Protein AF-0000000078659972 (afdb_homodimer)

pLDDT: mean 96.98, std 2.72, range [77.56, 98.94]

InterPro domains:
  IPR000398 Thymidylate synthase [MF_00008] (5-278)
  IPR000398 Thymidylate synthase [PR00108] (54-75)
  IPR000398 Thymidylate synthase [PR00108] (129-148)
  IPR000398 Thymidylate synthase [PR00108] (155-170)
  IPR000398 Thymidylate synthase [PR00108] (173-199)
  IPR000398 Thymidylate synthase [PR00108] (211-228)
  IPR000398 Thymidylate synthase [TIGR03284] (100-278)
  IPR023451 Thymidylate synthase/dCMP hydroxymethylase domain [PF00303] (7-278)
  IPR023451 Thymidylate synthase/dCMP hydroxymethylase domain [cd00351] (7-231)
  IPR036926 Thymidylate synthase/dCMP hydroxymethylase superfamily [G3DSA:3.30.572.10] (3-278)
  IPR036926 Thymidylate synthase/dCMP hydroxymethylase superfamily [SSF55831] (3-278)
  IPR045097 Thymidylate synthase/dCMP hydroxymethylase [PTHR11548] (4-278)

Nearest PDB structures (foldseek):
  1bkp-assembly1_B  TM=9.856E-01  e=5.186E-47  Bacillus subtilis
  1bsp-assembly1_A  TM=9.768E-01  e=3.749E-47  Bacillus subtilis
  1qqq-assembly1_A  TM=9.360E-01  e=3.266E-32  Escherichia coli
  4xsd-assembly2_C  TM=8.873E-01  e=8.974E-29  Human herpesvirus 3 strain Oka vaccine
  4xsd-assembly1_A  TM=8.910E-01  e=1.610E-28  Human herpesvirus 3 strain Oka vaccine

Sequence (556 aa):
MSNADIQYNKLVSNILLNGLWDKDQEVRTRWKDGTSAYSKSIIGAQFKFDNSEVPILTTKEVKWEAAIKEILWIWKQKSNVVQDLKDVGVNIWNDWELADGTIGKAYGYQLGKKCLNLNGEKVDQVDYLLHNLKNTPASRRHITTLWSIEDLNDMSLTPCVWKTQWFVKQNKLHLIVEARSSDTGLGLPFNIFQYNVLQRVFAQVLGYELGDYVFNIGDAHIYERHIEPLTSQLELPQHDVPTLWINPEKKNFYDFDISDFKLIGYEHGPFIRLPIAIMSNADIQYNKLVSNILLNGLWDKDQEVRTRWKDGTSAYSKSIIGAQFKFDNSEVPILTTKEVKWEAAIKEILWIWKQKSNVVQDLKDVGVNIWNDWELADGTIGKAYGYQLGKKCLNLNGEKVDQVDYLLHNLKNTPASRRHITTLWSIEDLNDMSLTPCVWKTQWFVKQNKLHLIVEARSSDTGLGLPFNIFQYNVLQRVFAQVLGYELGDYVFNIGDAHIYERHIEPLTSQLELPQHDVPTLWINPEKKNFYDFDISDFKLIGYEHGPFIRLPIAI

Foldseek 3Di:
DQLLQVLLLVQLVCQLVPFDKPVVDDDPWDFPVGHDWIKTWDFKDKDKDFPPFQNFFFLEDAPQLLLQQVLCVQQQVLAFAQVSSVVVPHCPCVVQQDPVRGQFCFRSNQQADQDDDDPNGTGGLNVVLLVCCQVPQQDQPSKDFRDDPVRQVGGSDHFQWTMKTWHADPQAIEIETEGAEDASVHRPSSVSNSVVVVQVLSCLLSVGHHGMYMYIYGIYIYIPQCSVLVVVSSVGDGDDGWDKQAQNVDNDPNPDDSVRIDTGPRHHHYHGDDGDID/DQLLLVLLLVQLVCQLVPFDKPVVDDDPWDFPVGHDWIKTWDFKDKDKDFPPFQNFFFLEDAPQLLLQQVLCVQQQVLAFAQVSSVVVPHCPCVVQQDPVRGQFCFRSNQQADQDDDDPNGTGGLNVVLLVCCQVPQQDQPSKFFRDDPVRQVGGSDHFQWTMKTWHADPQAIEIETEGAEDASVHRPSSVSNSVVVVQVLSCLLSVGHHGMYMYIYGIYIYIPQCSVLVVVSSVGDGDDGWDKQAQNVDNDPNPDDSVRIDTGPRHHHYHGDDGDID

Structure (mmCIF, N/CA/C/O backbone):
data_AF-0000000078659972-model_v1
#
loop_
_entity.id
_entity.type
_entity.pdbx_description
1 polymer 'thymidylate synthase'
#
loop_
_atom_site.group_PDB
_atom_site.id
_atom_site.type_symbol
_atom_site.label_atom_id
_atom_site.label_alt_id
_atom_site.label_comp_id
_atom_site.label_asym_id
_atom_site.label_entity_id
_atom_site.label_seq_id
_atom_site.pdbx_PDB_ins_code
_atom_site.Cartn_x
_atom_site.Cartn_y
_atom_site.Cartn_z
_atom_site.occupancy
_atom_site.B_iso_or_equiv
_atom_site.auth_seq_id
_atom_site.auth_comp_id
_atom_site.auth_asym_id
_atom_site.auth_atom_id
_atom_site.pdbx_PDB_model_num
ATOM 1 N N . MET A 1 1 ? 1.015 26.234 -12.875 1 77.62 1 MET A N 1
ATOM 2 C CA . MET A 1 1 ? -0.081 25.609 -12.148 1 77.62 1 MET A CA 1
ATOM 3 C C . MET A 1 1 ? 0.441 24.531 -11.203 1 77.62 1 MET A C 1
ATOM 5 O O . MET A 1 1 ? 1.346 23.766 -11.57 1 77.62 1 MET A O 1
ATOM 9 N N . SER A 1 2 ? -0.069 24.5 -10 1 91.06 2 SER A N 1
ATOM 10 C CA . SER A 1 2 ? 0.339 23.562 -8.969 1 91.06 2 SER A CA 1
ATOM 11 C C . SER A 1 2 ? -0.012 22.125 -9.359 1 91.06 2 SER A C 1
ATOM 13 O O . SER A 1 2 ? -1.17 21.828 -9.656 1 91.06 2 SER A O 1
ATOM 15 N N . ASN A 1 3 ? 1.01 21.234 -9.484 1 96.44 3 ASN A N 1
ATOM 16 C CA . ASN A 1 3 ? 0.776 19.828 -9.789 1 96.44 3 ASN A CA 1
ATOM 17 C C . ASN A 1 3 ? -0.187 19.188 -8.797 1 96.44 3 ASN A C 1
ATOM 19 O O . ASN A 1 3 ? -0.985 18.328 -9.164 1 96.44 3 ASN A O 1
ATOM 23 N N . ALA A 1 4 ? -0.092 19.641 -7.594 1 97.94 4 ALA A N 1
ATOM 24 C CA . ALA A 1 4 ? -1.005 19.141 -6.566 1 97.94 4 ALA A CA 1
ATOM 25 C C . ALA A 1 4 ? -2.451 19.5 -6.902 1 97.94 4 ALA A C 1
ATOM 27 O O . ALA A 1 4 ? -3.342 18.656 -6.809 1 97.94 4 ALA A O 1
ATOM 28 N N . ASP A 1 5 ? -2.656 20.75 -7.348 1 98.38 5 ASP A N 1
ATOM 29 C CA . ASP A 1 5 ? -3.998 21.188 -7.715 1 98.38 5 ASP A CA 1
ATOM 30 C C . ASP A 1 5 ? -4.531 20.391 -8.906 1 98.38 5 ASP A C 1
ATOM 32 O O . ASP A 1 5 ? -5.691 19.969 -8.906 1 98.38 5 ASP A O 1
ATOM 36 N N . ILE A 1 6 ? -3.689 20.156 -9.844 1 98 6 ILE A N 1
ATOM 37 C CA . ILE A 1 6 ? -4.094 19.469 -11.062 1 98 6 ILE A CA 1
ATOM 38 C C . ILE A 1 6 ? -4.535 18.047 -10.734 1 98 6 ILE A C 1
ATOM 40 O O . ILE A 1 6 ? -5.621 17.625 -11.125 1 98 6 ILE A O 1
ATOM 44 N N . GLN A 1 7 ? -3.705 17.328 -10.023 1 98.62 7 GLN A N 1
ATOM 45 C CA . GLN A 1 7 ? -4.012 15.945 -9.695 1 98.62 7 GLN A CA 1
ATOM 46 C C . GLN A 1 7 ? -5.23 15.859 -8.773 1 98.62 7 GLN A C 1
ATOM 48 O O . GLN A 1 7 ? -6.078 14.984 -8.945 1 98.62 7 GLN A O 1
ATOM 53 N N . TYR A 1 8 ? -5.277 16.766 -7.844 1 98.62 8 TYR A N 1
ATOM 54 C CA . TYR A 1 8 ? -6.391 16.797 -6.906 1 98.62 8 TYR A CA 1
ATOM 55 C C . TYR A 1 8 ? -7.707 17.062 -7.629 1 98.62 8 TYR A C 1
ATOM 57 O O . TYR A 1 8 ? -8.688 16.344 -7.422 1 98.62 8 TYR A O 1
ATOM 65 N N . ASN A 1 9 ? -7.723 18.078 -8.445 1 98.56 9 ASN A N 1
ATOM 66 C CA . ASN A 1 9 ? -8.938 18.406 -9.188 1 98.56 9 ASN A CA 1
ATOM 67 C C . ASN A 1 9 ? -9.375 17.266 -10.094 1 98.56 9 ASN A C 1
ATOM 69 O O . ASN A 1 9 ? -10.57 17.016 -10.242 1 98.56 9 ASN A O 1
ATOM 73 N N . LYS A 1 10 ? -8.438 16.641 -10.68 1 98.62 10 LYS A N 1
ATOM 74 C CA . LYS A 1 10 ? -8.758 15.477 -11.516 1 98.62 10 LYS A CA 1
ATOM 75 C C . LYS A 1 10 ? -9.414 14.375 -10.688 1 98.62 10 LYS A C 1
ATOM 77 O O . LYS A 1 10 ? -10.383 13.758 -11.133 1 98.62 10 LYS A O 1
ATOM 82 N N . LEU A 1 11 ? -8.898 14.117 -9.484 1 98.81 11 LEU A N 1
ATOM 83 C CA . LEU A 1 11 ? -9.477 13.094 -8.625 1 98.81 11 LEU A CA 1
ATOM 84 C C . LEU A 1 11 ? -10.891 13.477 -8.195 1 98.81 11 LEU A C 1
ATOM 86 O O . LEU A 1 11 ? -11.805 12.648 -8.266 1 98.81 11 LEU A O 1
ATOM 90 N N . VAL A 1 12 ? -11.031 14.711 -7.754 1 98.75 12 VAL A N 1
ATOM 91 C CA . VAL A 1 12 ? -12.344 15.172 -7.32 1 98.75 12 VAL A CA 1
ATOM 92 C C . VAL A 1 12 ? -13.352 15 -8.461 1 98.75 12 VAL A C 1
ATOM 94 O O . VAL A 1 12 ? -14.43 14.438 -8.258 1 98.75 12 VAL A O 1
ATOM 97 N N . SER A 1 13 ? -12.977 15.438 -9.617 1 98.81 13 SER A N 1
ATOM 98 C CA . SER A 1 13 ? -13.859 15.32 -10.773 1 98.81 13 SER A CA 1
ATOM 99 C C . SER A 1 13 ? -14.195 13.859 -11.07 1 98.81 13 SER A C 1
ATOM 101 O O . SER A 1 13 ? -15.344 13.531 -11.359 1 98.81 13 SER A O 1
ATOM 103 N N . ASN A 1 14 ? -13.234 13.047 -11 1 98.75 14 ASN A N 1
ATOM 104 C CA . ASN A 1 14 ? -13.438 11.625 -11.266 1 98.75 14 ASN A CA 1
ATOM 105 C C . ASN A 1 14 ? -14.406 11 -10.266 1 98.75 14 ASN A C 1
ATOM 107 O O . ASN A 1 14 ? -15.289 10.227 -10.641 1 98.75 14 ASN A O 1
ATOM 111 N N . ILE A 1 15 ? -14.227 11.297 -8.984 1 98.75 15 ILE A N 1
ATOM 112 C CA . ILE A 1 15 ? -15.117 10.758 -7.965 1 98.75 15 ILE A CA 1
ATOM 113 C C . ILE A 1 15 ? -16.547 11.242 -8.211 1 98.75 15 ILE A C 1
ATOM 115 O O . ILE A 1 15 ? -17.5 10.461 -8.141 1 98.75 15 ILE A O 1
ATOM 119 N N . LEU A 1 16 ? -16.641 12.539 -8.484 1 98.56 16 LEU A N 1
ATOM 120 C CA . LEU A 1 16 ? -17.969 13.117 -8.695 1 98.56 16 LEU A CA 1
ATOM 121 C C . LEU A 1 16 ? -18.672 12.461 -9.875 1 98.56 16 LEU A C 1
ATOM 123 O O . LEU A 1 16 ? -19.859 12.188 -9.812 1 98.56 16 LEU A O 1
ATOM 127 N N . LEU A 1 17 ? -17.953 12.125 -10.891 1 98.25 17 LEU A N 1
ATOM 128 C CA . LEU A 1 17 ? -18.547 11.648 -12.141 1 98.25 17 LEU A CA 1
ATOM 129 C C . LEU A 1 17 ? -18.688 10.133 -12.125 1 98.25 17 LEU A C 1
ATOM 131 O O . LEU A 1 17 ? -19.688 9.594 -12.609 1 98.25 17 LEU A O 1
ATOM 135 N N . ASN A 1 18 ? -17.719 9.414 -11.57 1 97.69 18 ASN A N 1
ATOM 136 C CA . ASN A 1 18 ? -17.641 7.973 -11.781 1 97.69 18 ASN A CA 1
ATOM 137 C C . ASN A 1 18 ? -17.594 7.211 -10.461 1 97.69 18 ASN A C 1
ATOM 139 O O . ASN A 1 18 ? -17.547 5.98 -10.453 1 97.69 18 ASN A O 1
ATOM 143 N N . GLY A 1 19 ? -17.578 7.914 -9.328 1 98.25 19 GLY A N 1
ATOM 144 C CA . GLY A 1 19 ? -17.469 7.254 -8.039 1 98.25 19 GLY A CA 1
ATOM 145 C C . GLY A 1 19 ? -18.641 6.332 -7.738 1 98.25 19 GLY A C 1
ATOM 146 O O . GLY A 1 19 ? -19.719 6.5 -8.289 1 98.25 19 GLY A O 1
ATOM 147 N N . LEU A 1 20 ? -18.438 5.379 -6.867 1 97.81 20 LEU A N 1
ATOM 148 C CA . LEU A 1 20 ? -19.453 4.422 -6.43 1 97.81 20 LEU A CA 1
ATOM 149 C C . LEU A 1 20 ? -20.047 4.832 -5.082 1 97.81 20 LEU A C 1
ATOM 151 O O . LEU A 1 20 ? -19.312 5.004 -4.105 1 97.81 20 LEU A O 1
ATOM 155 N N . TRP A 1 21 ? -21.375 4.973 -5.059 1 97.5 21 TRP A N 1
ATOM 156 C CA . TRP A 1 21 ? -22.062 5.297 -3.809 1 97.5 21 TRP A CA 1
ATOM 157 C C . TRP A 1 21 ? -22.109 4.082 -2.887 1 97.5 21 TRP A C 1
ATOM 159 O O . TRP A 1 21 ? -22.141 2.941 -3.354 1 97.5 21 TRP A O 1
ATOM 169 N N . ASP A 1 22 ? -22.109 4.34 -1.609 1 96.81 22 ASP A N 1
ATOM 170 C CA . ASP A 1 22 ? -22.328 3.27 -0.64 1 96.81 22 ASP A CA 1
ATOM 171 C C . ASP A 1 22 ? -23.688 3.396 0.034 1 96.81 22 ASP A C 1
ATOM 173 O O . ASP A 1 22 ? -23.875 2.939 1.164 1 96.81 22 ASP A O 1
ATOM 177 N N . LYS A 1 23 ? -24.703 4.012 -0.592 1 95.94 23 LYS A N 1
ATOM 178 C CA . LYS A 1 23 ? -26.031 4.309 -0.038 1 95.94 23 LYS A CA 1
ATOM 179 C C . LYS A 1 23 ? -26.844 3.037 0.136 1 95.94 23 LYS A C 1
ATOM 181 O O . LYS A 1 23 ? -27.859 3.039 0.836 1 95.94 23 LYS A O 1
ATOM 186 N N . ASP A 1 24 ? -26.422 1.989 -0.525 1 93.62 24 ASP A N 1
ATOM 187 C CA . ASP A 1 24 ? -27.141 0.721 -0.449 1 93.62 24 ASP A CA 1
ATOM 188 C C . ASP A 1 24 ? -26.688 -0.096 0.758 1 93.62 24 ASP A C 1
ATOM 190 O O . ASP A 1 24 ? -27.172 -1.204 0.984 1 93.62 24 ASP A O 1
ATOM 194 N N . GLN A 1 25 ? -25.797 0.483 1.539 1 93.44 25 GLN A N 1
ATOM 195 C CA . GLN A 1 25 ? -25.188 -0.259 2.645 1 93.44 25 GLN A CA 1
ATOM 196 C C . GLN A 1 25 ? -25.422 0.451 3.975 1 93.44 25 GLN A C 1
ATOM 198 O O . GLN A 1 25 ? -25.719 1.65 4.004 1 93.44 25 GLN A O 1
ATOM 203 N N . GLU A 1 26 ? -25.359 -0.35 5.043 1 93.38 26 GLU A N 1
ATOM 204 C CA . GLU A 1 26 ? -25.266 0.249 6.371 1 93.38 26 GLU A CA 1
ATOM 205 C C . GLU A 1 26 ? -23.844 0.719 6.668 1 93.38 26 GLU A C 1
ATOM 207 O O . GLU A 1 26 ? -22.922 -0.094 6.758 1 93.38 26 GLU A O 1
ATOM 212 N N . VAL A 1 27 ? -23.75 2.039 6.777 1 93.81 27 VAL A N 1
ATOM 213 C CA . VAL A 1 27 ? -22.406 2.582 6.98 1 93.81 27 VAL A CA 1
ATOM 214 C C . VAL A 1 27 ? -22.203 2.902 8.461 1 93.81 27 VAL A C 1
ATOM 216 O O . VAL A 1 27 ? -23.141 3.262 9.164 1 93.81 27 VAL A O 1
ATOM 219 N N . ARG A 1 28 ? -20.953 2.828 8.875 1 89.19 28 ARG A N 1
ATOM 220 C CA . ARG A 1 28 ? -20.594 3.08 10.266 1 89.19 28 ARG A CA 1
ATOM 221 C C . ARG A 1 28 ? -20.578 4.578 10.562 1 89.19 28 ARG A C 1
ATOM 223 O O . ARG A 1 28 ? -20.938 5 11.656 1 89.19 28 ARG A O 1
ATOM 230 N N . THR A 1 29 ? -20.156 5.332 9.602 1 92.12 29 THR A N 1
ATOM 231 C CA . THR A 1 29 ? -19.906 6.758 9.789 1 92.12 29 THR A CA 1
ATOM 232 C C . THR A 1 29 ? -21.234 7.527 9.852 1 92.12 29 THR A C 1
ATOM 234 O O . THR A 1 29 ? -22.156 7.242 9.086 1 92.12 29 THR A O 1
ATOM 237 N N . ARG A 1 30 ? -21.234 8.492 10.781 1 94.44 30 ARG A N 1
ATOM 238 C CA . ARG A 1 30 ? -22.406 9.336 10.977 1 94.44 30 ARG A CA 1
ATOM 239 C C . ARG A 1 30 ? -22.016 10.812 11.039 1 94.44 30 ARG A C 1
ATOM 241 O O . ARG A 1 30 ? -20.906 11.148 11.438 1 94.44 30 ARG A O 1
ATOM 248 N N . TRP A 1 31 ? -23 11.602 10.594 1 94.62 31 TRP A N 1
ATOM 249 C CA . TRP A 1 31 ? -22.859 13.031 10.844 1 94.62 31 TRP A CA 1
ATOM 250 C C . TRP A 1 31 ? -23.156 13.359 12.305 1 94.62 31 TRP A C 1
ATOM 252 O O . TRP A 1 31 ? -23.672 12.516 13.047 1 94.62 31 TRP A O 1
ATOM 262 N N . LYS A 1 32 ? -22.797 14.578 12.68 1 89.69 32 LYS A N 1
ATOM 263 C CA . LYS A 1 32 ? -23.016 15 14.062 1 89.69 32 LYS A CA 1
ATOM 264 C C . LYS A 1 32 ? -24.484 14.922 14.438 1 89.69 32 LYS A C 1
ATOM 266 O O . LYS A 1 32 ? -24.828 14.695 15.602 1 89.69 32 LYS A O 1
ATOM 271 N N . ASP A 1 33 ? -25.375 15.008 13.547 1 94.12 33 ASP A N 1
ATOM 272 C CA . ASP A 1 33 ? -26.797 14.977 13.805 1 94.12 33 ASP A CA 1
ATOM 273 C C . ASP A 1 33 ? -27.312 13.539 13.852 1 94.12 33 ASP A C 1
ATOM 275 O O . ASP A 1 33 ? -28.531 13.305 13.961 1 94.12 33 ASP A O 1
ATOM 279 N N . GLY A 1 34 ? -26.5 12.547 13.625 1 93.19 34 GLY A N 1
ATOM 280 C CA . GLY A 1 34 ? -26.875 11.148 13.773 1 93.19 34 GLY A CA 1
ATOM 281 C C . GLY A 1 34 ? -27.219 10.477 12.453 1 93.19 34 GLY A C 1
ATOM 282 O O . GLY A 1 34 ? -27.266 9.25 12.375 1 93.19 34 GLY A O 1
ATOM 283 N N . THR A 1 35 ? -27.359 11.258 11.438 1 95.19 35 THR A N 1
ATOM 284 C CA . THR A 1 35 ? -27.703 10.672 10.148 1 95.19 35 THR A CA 1
ATOM 285 C C . THR A 1 35 ? -26.484 10 9.516 1 95.19 35 THR A C 1
ATOM 287 O O . THR A 1 35 ? -25.344 10.375 9.805 1 95.19 35 THR A O 1
ATOM 290 N N . SER A 1 36 ? -26.766 9.016 8.633 1 95.94 36 SER A N 1
ATOM 291 C CA . SER A 1 36 ? -25.688 8.273 7.973 1 95.94 36 SER A CA 1
ATOM 292 C C . SER A 1 36 ? -24.859 9.18 7.07 1 95.94 36 SER A C 1
ATOM 294 O O . SER A 1 36 ? -25.422 10.031 6.363 1 95.94 36 SER A O 1
ATOM 296 N N . ALA A 1 37 ? -23.594 9.023 7.152 1 96.75 37 ALA A N 1
ATOM 297 C CA . ALA A 1 37 ? -22.703 9.75 6.262 1 96.75 37 ALA A CA 1
ATOM 298 C C . ALA A 1 37 ? -22.297 8.891 5.062 1 96.75 37 ALA A C 1
ATOM 300 O O . ALA A 1 37 ? -21.281 8.195 5.105 1 96.75 37 ALA A O 1
ATOM 301 N N . TYR A 1 38 ? -23.031 9.047 4.035 1 97.38 38 TYR A N 1
ATOM 302 C CA . TYR A 1 38 ? -22.766 8.281 2.822 1 97.38 38 TYR A CA 1
ATOM 303 C C . TYR A 1 38 ? -21.672 8.93 1.991 1 97.38 38 TYR A C 1
ATOM 305 O O . TYR A 1 38 ? -21.422 10.133 2.111 1 97.38 38 TYR A O 1
ATOM 313 N N . SER A 1 39 ? -21.031 8.094 1.229 1 97.69 39 SER A N 1
ATOM 314 C CA . SER A 1 39 ? -19.922 8.602 0.43 1 97.69 39 SER A CA 1
ATOM 315 C C . SER A 1 39 ? -19.922 7.992 -0.968 1 97.69 39 SER A C 1
ATOM 317 O O . SER A 1 39 ? -20.547 6.953 -1.197 1 97.69 39 SER A O 1
ATOM 319 N N . LYS A 1 40 ? -19.266 8.742 -1.874 1 97.12 40 LYS A N 1
ATOM 320 C CA . LYS A 1 40 ? -18.875 8.289 -3.207 1 97.12 40 LYS A CA 1
ATOM 321 C C . LYS A 1 40 ? -17.375 8.062 -3.299 1 97.12 40 LYS A C 1
ATOM 323 O O . LYS A 1 40 ? -16.594 8.906 -2.859 1 97.12 40 LYS A O 1
ATOM 328 N N . SER A 1 41 ? -17 6.855 -3.945 1 97.75 41 SER A N 1
A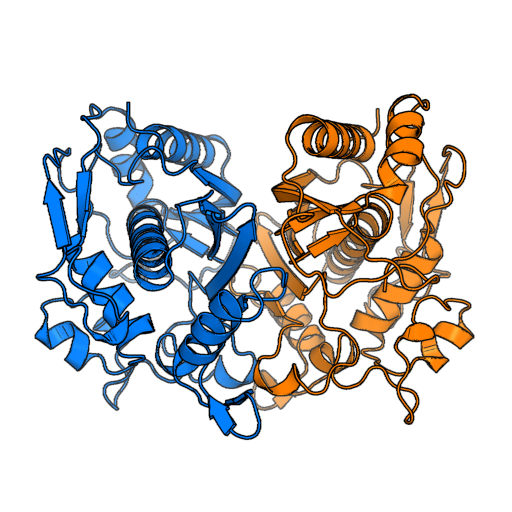TOM 329 C CA . SER A 1 41 ? -15.578 6.566 -3.818 1 97.75 41 SER A CA 1
ATOM 330 C C . SER A 1 41 ? -15.016 6.012 -5.121 1 97.75 41 SER A C 1
ATOM 332 O O . SER A 1 41 ? -15.742 5.43 -5.926 1 97.75 41 SER A O 1
ATOM 334 N N . ILE A 1 42 ? -13.758 6.227 -5.316 1 98.06 42 ILE A N 1
ATOM 335 C CA . ILE A 1 42 ? -12.914 5.52 -6.277 1 98.06 42 ILE A CA 1
ATOM 336 C C . ILE A 1 42 ? -11.945 4.602 -5.535 1 98.06 42 ILE A C 1
ATOM 338 O O . ILE A 1 42 ? -11.352 4.996 -4.535 1 98.06 42 ILE A O 1
ATOM 342 N N . ILE A 1 43 ? -11.82 3.324 -6.133 1 98.25 43 ILE A N 1
ATOM 343 C CA . ILE A 1 43 ? -10.945 2.336 -5.504 1 98.25 43 ILE A CA 1
ATOM 344 C C . ILE A 1 43 ? -9.586 2.336 -6.195 1 98.25 43 ILE A C 1
ATOM 346 O O . ILE A 1 43 ? -9.5 2.143 -7.41 1 98.25 43 ILE A O 1
ATOM 350 N N . GLY A 1 44 ? -8.539 2.584 -5.438 1 98.12 44 GLY A N 1
ATOM 351 C CA . GLY A 1 44 ? -7.191 2.453 -5.961 1 98.12 44 GLY A CA 1
ATOM 352 C C . GLY A 1 44 ? -6.711 3.693 -6.691 1 98.12 44 GLY A C 1
ATOM 353 O O . GLY A 1 44 ? -6.312 3.619 -7.855 1 98.12 44 GLY A O 1
ATOM 354 N N . ALA A 1 45 ? -6.637 4.863 -6.07 1 98.56 45 ALA A N 1
ATOM 355 C CA . ALA A 1 45 ? -6.094 6.082 -6.668 1 98.56 45 ALA A CA 1
ATOM 356 C C . ALA A 1 45 ? -4.617 6.25 -6.328 1 98.56 45 ALA A C 1
ATOM 358 O O . ALA A 1 45 ? -4.129 5.672 -5.352 1 98.56 45 ALA A O 1
ATOM 359 N N . GLN A 1 46 ? -3.881 7 -7.215 1 98.69 46 GLN A N 1
ATOM 360 C CA . GLN A 1 46 ? -2.457 7.227 -7.004 1 98.69 46 GLN A CA 1
ATOM 361 C C . GLN A 1 46 ? -2.061 8.641 -7.414 1 98.69 46 GLN A C 1
ATOM 363 O O . GLN A 1 46 ? -2.453 9.117 -8.477 1 98.69 46 GLN A O 1
ATOM 368 N N . PHE A 1 47 ? -1.357 9.336 -6.527 1 98.75 47 PHE A N 1
ATOM 369 C CA . PHE A 1 47 ? -0.674 10.586 -6.852 1 98.75 47 PHE A CA 1
ATOM 370 C C . PHE A 1 47 ? 0.817 10.344 -7.055 1 98.75 47 PHE A C 1
ATOM 372 O O . PHE A 1 47 ? 1.424 9.531 -6.355 1 98.75 47 PHE A O 1
ATOM 379 N N . LYS A 1 48 ? 1.381 11.062 -8.016 1 98.38 48 LYS A N 1
ATOM 380 C CA . LYS A 1 48 ? 2.822 11.023 -8.25 1 98.38 48 LYS A CA 1
ATOM 381 C C . LYS A 1 48 ? 3.398 12.43 -8.367 1 98.38 48 LYS A C 1
ATOM 383 O O . LYS A 1 48 ? 2.893 13.25 -9.141 1 98.38 48 LYS A O 1
ATOM 388 N N . PHE A 1 49 ? 4.41 12.648 -7.617 1 98.56 49 PHE A N 1
ATOM 389 C CA . PHE A 1 49 ? 5.125 13.914 -7.633 1 98.56 49 PHE A CA 1
ATOM 390 C C . PHE A 1 49 ? 6.617 13.695 -7.859 1 98.56 49 PHE A C 1
ATOM 392 O O . PHE A 1 49 ? 7.211 12.781 -7.277 1 98.56 49 PHE A O 1
ATOM 399 N N . ASP A 1 50 ? 7.188 14.539 -8.727 1 97.12 50 ASP A N 1
ATOM 400 C CA . ASP A 1 50 ? 8.625 14.445 -8.953 1 97.12 50 ASP A CA 1
ATOM 401 C C . ASP A 1 50 ? 9.391 15.359 -8 1 97.12 50 ASP A C 1
ATOM 403 O O . ASP A 1 50 ? 10.609 15.508 -8.125 1 97.12 50 ASP A O 1
ATOM 407 N N . ASN A 1 51 ? 8.68 16.047 -7.137 1 97.38 51 ASN A N 1
ATOM 408 C CA . ASN A 1 51 ? 9.18 16.906 -6.066 1 97.38 51 ASN A CA 1
ATOM 409 C C . ASN A 1 51 ? 9.859 18.156 -6.621 1 97.38 51 ASN A C 1
ATOM 411 O O . ASN A 1 51 ? 10.68 18.766 -5.945 1 97.38 51 ASN A O 1
ATOM 415 N N . SER A 1 52 ? 9.539 18.484 -7.844 1 96.5 52 SER A N 1
ATOM 416 C CA . SER A 1 52 ? 9.938 19.797 -8.344 1 96.5 52 SER A CA 1
ATOM 417 C C . SER A 1 52 ? 9.172 20.922 -7.641 1 96.5 52 SER A C 1
ATOM 419 O O . SER A 1 52 ? 9.617 22.078 -7.637 1 96.5 52 SER A O 1
ATOM 421 N N . GLU A 1 53 ? 8.023 20.578 -7.082 1 97.19 53 GLU A N 1
ATOM 422 C CA . GLU A 1 53 ? 7.148 21.453 -6.316 1 97.19 53 GLU A CA 1
ATOM 423 C C . GLU A 1 53 ? 6.754 20.828 -4.984 1 97.19 53 GLU A C 1
ATOM 425 O O . GLU A 1 53 ? 6.68 19.594 -4.875 1 97.19 53 GLU A O 1
ATOM 430 N N . VAL A 1 54 ? 6.531 21.734 -3.996 1 97.69 54 VAL A N 1
ATOM 431 C CA . VAL A 1 54 ? 5.883 21.25 -2.783 1 97.69 54 VAL A CA 1
ATOM 432 C C . VAL A 1 54 ? 4.426 20.906 -3.076 1 97.69 54 VAL A C 1
ATOM 434 O O . VAL A 1 54 ? 3.693 21.719 -3.648 1 97.69 54 VAL A O 1
ATOM 437 N N . PRO A 1 55 ? 4.031 19.719 -2.75 1 98.44 55 PRO A N 1
ATOM 438 C CA . PRO A 1 55 ? 2.678 19.312 -3.135 1 98.44 55 PRO A CA 1
ATOM 439 C C . PRO A 1 55 ? 1.618 19.781 -2.141 1 98.44 55 PRO A C 1
ATOM 441 O O . PRO A 1 55 ? 1.172 19 -1.294 1 98.44 55 PRO A O 1
ATOM 444 N N . ILE A 1 56 ? 1.183 21.016 -2.26 1 98.56 56 ILE A N 1
ATOM 445 C CA . ILE A 1 56 ? 0.124 21.578 -1.432 1 98.56 56 ILE A CA 1
ATOM 446 C C . ILE A 1 56 ? -0.903 22.281 -2.316 1 98.56 56 ILE A C 1
ATOM 448 O O . ILE A 1 56 ? -0.547 22.891 -3.328 1 98.56 56 ILE A O 1
ATOM 452 N N . LEU A 1 57 ? -2.119 22.219 -1.902 1 98.31 57 LEU A N 1
ATOM 453 C CA . LEU A 1 57 ? -3.17 22.859 -2.682 1 98.31 57 LEU A CA 1
ATOM 454 C C . LEU A 1 57 ? -3.08 24.375 -2.562 1 98.31 57 LEU A C 1
ATOM 456 O O . LEU A 1 57 ? -2.775 24.906 -1.49 1 98.31 57 LEU A O 1
ATOM 460 N N . THR A 1 58 ? -3.451 25.047 -3.617 1 98.25 58 THR A N 1
ATOM 461 C CA . THR A 1 58 ? -3.555 26.5 -3.596 1 98.25 58 THR A CA 1
ATOM 462 C C . THR A 1 58 ? -4.996 26.938 -3.822 1 98.25 58 THR A C 1
ATOM 464 O O . THR A 1 58 ? -5.34 28.094 -3.586 1 98.25 58 THR A O 1
ATOM 467 N N . THR A 1 59 ? -5.848 26 -4.23 1 97.62 59 THR A N 1
ATOM 468 C CA . THR A 1 59 ? -7.238 26.344 -4.512 1 97.62 59 THR A CA 1
ATOM 469 C C . THR A 1 59 ? -8.031 26.484 -3.215 1 97.62 59 THR A C 1
ATOM 471 O O . THR A 1 59 ? -9.141 27.016 -3.217 1 97.62 59 THR A O 1
ATOM 474 N N . LYS A 1 60 ? -7.473 25.984 -2.17 1 97.12 60 LYS A N 1
ATOM 475 C CA . LYS A 1 60 ? -8.031 26.156 -0.832 1 97.12 60 LYS A CA 1
ATOM 476 C C . LYS A 1 60 ? -6.934 26.188 0.225 1 97.12 60 LYS A C 1
ATOM 478 O O . LYS A 1 60 ? -5.797 25.781 -0.048 1 97.12 60 LYS A O 1
ATOM 483 N N . GLU A 1 61 ? -7.344 26.625 1.35 1 96.94 61 GLU A N 1
ATOM 484 C CA . GLU A 1 61 ? -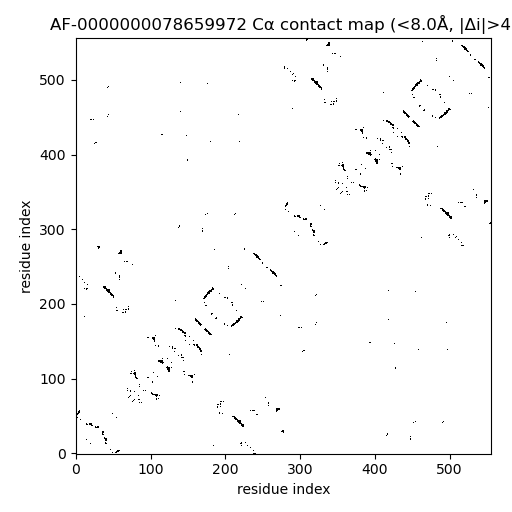6.383 26.672 2.449 1 96.94 61 GLU A CA 1
ATOM 485 C C . GLU A 1 61 ? -6.117 25.266 3.002 1 96.94 61 GLU A C 1
ATOM 487 O O . GLU A 1 61 ? -7.055 24.516 3.254 1 96.94 61 GLU A O 1
ATOM 492 N N . VAL A 1 62 ? -4.883 24.906 3.162 1 97.19 62 VAL A N 1
ATOM 493 C CA . VAL A 1 62 ? -4.426 23.734 3.906 1 97.19 62 VAL A CA 1
ATOM 494 C C . VAL A 1 62 ? -3.688 24.172 5.164 1 97.19 62 VAL A C 1
ATOM 496 O O . VAL A 1 62 ? -2.797 25.031 5.105 1 97.19 62 VAL A O 1
ATOM 499 N N . LYS A 1 63 ? -4.078 23.656 6.309 1 96.69 63 LYS A N 1
ATOM 500 C CA . LYS A 1 63 ? -3.459 24.016 7.578 1 96.69 63 LYS A CA 1
ATOM 501 C C . LYS A 1 63 ? -2.078 23.391 7.715 1 96.69 63 LYS A C 1
ATOM 503 O O . LYS A 1 63 ? -1.889 22.469 8.516 1 96.69 63 LYS A O 1
ATOM 508 N N . TRP A 1 64 ? -1.125 24.047 7.078 1 98.06 64 TRP A N 1
ATOM 509 C CA . TRP A 1 64 ? 0.178 23.422 6.867 1 98.06 64 TRP A CA 1
ATOM 510 C C . TRP A 1 64 ? 0.958 23.344 8.18 1 98.06 64 TRP A C 1
ATOM 512 O O . TRP A 1 64 ? 1.687 22.375 8.414 1 98.06 64 TRP A O 1
ATOM 522 N N . GLU A 1 65 ? 0.785 24.281 9.07 1 98.25 65 GLU A N 1
ATOM 523 C CA . GLU A 1 65 ? 1.487 24.219 10.352 1 98.25 65 GLU A CA 1
ATOM 524 C C . GLU A 1 65 ? 0.986 23.047 11.188 1 98.25 65 GLU A C 1
ATOM 526 O O . GLU A 1 65 ? 1.781 22.312 11.797 1 98.25 65 GLU A O 1
ATOM 531 N N . ALA A 1 66 ? -0.307 22.859 11.203 1 97.88 66 ALA A N 1
ATOM 532 C CA . ALA A 1 66 ? -0.891 21.734 11.93 1 97.88 66 ALA A CA 1
ATOM 533 C C . ALA A 1 66 ? -0.413 20.406 11.352 1 97.88 66 ALA A C 1
ATOM 535 O O . ALA A 1 66 ? -0.175 19.453 12.102 1 97.88 66 ALA A O 1
ATOM 536 N N . ALA A 1 67 ? -0.32 20.391 10.086 1 98.19 67 ALA A N 1
ATOM 537 C CA . ALA A 1 67 ? 0.17 19.188 9.422 1 98.19 67 ALA A CA 1
ATOM 538 C C . ALA A 1 67 ? 1.572 18.828 9.898 1 98.19 67 ALA A C 1
ATOM 540 O O . ALA A 1 67 ? 1.855 17.672 10.188 1 98.19 67 ALA A O 1
ATOM 541 N N . ILE A 1 68 ? 2.439 19.812 10.008 1 98.75 68 ILE A N 1
ATOM 542 C CA . ILE A 1 68 ? 3.816 19.578 10.43 1 98.75 68 ILE A CA 1
ATOM 543 C C . ILE A 1 68 ? 3.846 19.188 11.906 1 98.75 68 ILE A C 1
ATOM 545 O O . ILE A 1 68 ? 4.531 18.25 12.297 1 98.75 68 ILE A O 1
ATOM 549 N N . LYS A 1 69 ? 3.035 19.891 12.703 1 98.69 69 LYS A N 1
ATOM 550 C CA . LYS A 1 69 ? 2.969 19.562 14.125 1 98.69 69 LYS A CA 1
ATOM 551 C C . LYS A 1 69 ? 2.506 18.125 14.344 1 98.69 69 LYS A C 1
ATOM 553 O O . LYS A 1 69 ? 3.061 17.406 15.18 1 98.69 69 LYS A O 1
ATOM 558 N N . GLU A 1 70 ? 1.583 17.703 13.586 1 98.31 70 GLU A N 1
ATOM 559 C CA . GLU A 1 70 ? 1.039 16.359 13.734 1 98.31 70 GLU A CA 1
ATOM 560 C C . GLU A 1 70 ? 2.055 15.305 13.305 1 98.31 70 GLU A C 1
ATOM 562 O O . GLU A 1 70 ? 2.211 14.281 13.977 1 98.31 70 GLU A O 1
ATOM 567 N N . ILE A 1 71 ? 2.742 15.555 12.219 1 98.5 71 ILE A N 1
ATOM 568 C CA . ILE A 1 71 ? 3.691 14.555 11.758 1 98.5 71 ILE A CA 1
ATOM 569 C C . ILE A 1 71 ? 4.859 14.453 12.734 1 98.5 71 ILE A C 1
ATOM 571 O O . ILE A 1 71 ? 5.402 13.367 12.953 1 98.5 71 ILE A O 1
ATOM 575 N N . LEU A 1 72 ? 5.266 15.562 13.32 1 98.75 72 LEU A N 1
ATOM 576 C CA . LEU A 1 72 ? 6.305 15.523 14.344 1 98.75 72 LEU A CA 1
ATOM 577 C C . LEU A 1 72 ? 5.816 14.797 15.594 1 98.75 72 LEU A C 1
ATOM 579 O O . LEU A 1 72 ? 6.578 14.055 16.219 1 98.75 72 LEU A O 1
ATOM 583 N N . TRP A 1 73 ? 4.531 14.945 15.922 1 98.62 73 TRP A N 1
ATOM 584 C CA . TRP A 1 73 ? 3.92 14.234 17.047 1 98.62 73 TRP A CA 1
ATOM 585 C C . TRP A 1 73 ? 3.932 12.734 16.797 1 98.62 73 TRP A C 1
ATOM 587 O O . TRP A 1 73 ? 4.27 11.961 17.703 1 98.62 73 TRP A O 1
ATOM 597 N N . ILE A 1 74 ? 3.693 12.312 15.617 1 98.5 74 ILE A N 1
ATOM 598 C CA . ILE A 1 74 ? 3.58 10.891 15.289 1 98.5 74 ILE A CA 1
ATOM 599 C C . ILE A 1 74 ? 4.973 10.281 15.141 1 98.5 74 ILE A C 1
ATOM 601 O O . ILE A 1 74 ? 5.254 9.219 15.688 1 98.5 74 ILE A O 1
ATOM 605 N N . TRP A 1 75 ? 5.898 10.961 14.477 1 98.81 75 TRP A N 1
ATOM 606 C CA . TRP A 1 75 ? 7.137 10.328 14.031 1 98.81 75 TRP A CA 1
ATOM 607 C C . TRP A 1 75 ? 8.289 10.695 14.953 1 98.81 75 TRP A C 1
ATOM 609 O O . TRP A 1 75 ? 9.148 9.859 15.25 1 98.81 75 TRP A O 1
ATOM 619 N N . LYS A 1 76 ? 8.328 11.914 15.344 1 98.69 76 LYS A N 1
ATOM 620 C CA . LYS A 1 76 ? 9.438 12.367 16.172 1 98.69 76 LYS A CA 1
ATOM 621 C C . LYS A 1 76 ? 9.195 12.047 17.641 1 98.69 76 LYS A C 1
ATOM 623 O O . LYS A 1 76 ? 10.008 11.383 18.281 1 98.69 76 LYS A O 1
ATOM 628 N N . GLN A 1 77 ? 7.941 12.523 18.062 1 98.44 77 GLN A N 1
ATOM 629 C CA . GLN A 1 77 ? 7.613 12.305 19.469 1 98.44 77 GLN A CA 1
ATOM 630 C C . GLN A 1 77 ? 7.137 10.867 19.703 1 98.44 77 GLN A C 1
ATOM 632 O O . GLN A 1 77 ? 7.164 10.375 20.828 1 98.44 77 GLN A O 1
ATOM 637 N N . LYS A 1 78 ? 6.695 10.281 18.688 1 98.25 78 LYS A N 1
ATOM 638 C CA . LYS A 1 78 ? 6.16 8.922 18.797 1 98.25 78 LYS A CA 1
ATOM 639 C C . LYS A 1 78 ? 5.145 8.828 19.938 1 98.25 78 LYS A C 1
ATOM 641 O O . LYS A 1 78 ? 5.207 7.906 20.75 1 98.25 78 LYS A O 1
ATOM 646 N N . SER A 1 79 ? 4.246 9.75 19.859 1 97.88 79 SER A N 1
ATOM 647 C CA . SER A 1 79 ? 3.33 9.906 20.969 1 97.88 79 SER A CA 1
ATOM 648 C C . SER A 1 79 ? 1.919 9.461 20.609 1 97.88 79 SER A C 1
ATOM 650 O O . SER A 1 79 ? 1.567 9.414 19.422 1 97.88 79 SER A O 1
ATOM 652 N N . ASN A 1 80 ? 1.21 9.047 21.562 1 98.19 80 ASN A N 1
ATOM 653 C CA . ASN A 1 80 ? -0.223 8.789 21.469 1 98.19 80 ASN A CA 1
ATOM 654 C C . ASN A 1 80 ? -1.012 9.586 22.5 1 98.19 80 ASN A C 1
ATOM 656 O O . ASN A 1 80 ? -2.201 9.336 22.703 1 98.19 80 ASN A O 1
ATOM 660 N N . VAL A 1 81 ? -0.329 10.555 23.141 1 98.5 81 VAL A N 1
ATOM 661 C CA . VAL A 1 81 ? -0.935 11.398 24.156 1 98.5 81 VAL A CA 1
ATOM 662 C C . VAL A 1 81 ? -1.551 12.633 23.5 1 98.5 81 VAL A C 1
ATOM 664 O O . VAL A 1 81 ? -0.84 13.453 22.922 1 98.5 81 VAL A O 1
ATOM 667 N N . VAL A 1 82 ? -2.809 12.844 23.719 1 98.31 82 VAL A N 1
ATOM 668 C CA . VAL A 1 82 ? -3.555 13.883 23.016 1 98.31 82 VAL A CA 1
ATOM 669 C C . VAL A 1 82 ? -3.123 15.258 23.531 1 98.31 82 VAL A C 1
ATOM 671 O O . VAL A 1 82 ? -3.049 16.219 22.75 1 98.31 82 VAL A O 1
ATOM 674 N N . GLN A 1 83 ? -2.812 15.383 24.797 1 98 83 GLN A N 1
ATOM 675 C CA . GLN A 1 83 ? -2.4 16.641 25.391 1 98 83 GLN A CA 1
ATOM 676 C C . GLN A 1 83 ? -1.178 17.219 24.688 1 98 83 GLN A C 1
ATOM 678 O O . GLN A 1 83 ? -1.04 18.438 24.562 1 98 83 GLN A O 1
ATOM 683 N N . ASP A 1 84 ? -0.294 16.375 24.203 1 97.75 84 ASP A N 1
ATOM 684 C CA . ASP A 1 84 ? 0.883 16.828 23.453 1 97.75 84 ASP A CA 1
ATOM 685 C C . ASP A 1 84 ? 0.487 17.703 22.281 1 97.75 84 ASP A C 1
ATOM 687 O O . ASP A 1 84 ? 1.174 18.688 21.969 1 97.75 84 ASP A O 1
ATOM 691 N N . LEU A 1 85 ? -0.601 17.344 21.562 1 97.06 85 LEU A N 1
ATOM 692 C CA . LEU A 1 85 ? -1.087 18.109 20.406 1 97.06 85 LEU A CA 1
ATOM 693 C C . LEU A 1 85 ? -1.812 19.359 20.859 1 97.06 85 LEU A C 1
ATOM 695 O O . LEU A 1 85 ? -1.646 20.438 20.266 1 97.06 85 LEU A O 1
ATOM 699 N N . LYS A 1 86 ? -2.529 19.203 21.922 1 96.88 86 LYS A N 1
ATOM 700 C CA . LYS A 1 86 ? -3.232 20.359 22.469 1 96.88 86 LYS A CA 1
ATOM 701 C C . LYS A 1 86 ? -2.254 21.469 22.859 1 96.88 86 LYS A C 1
ATOM 703 O O . LYS A 1 86 ? -2.525 22.656 22.625 1 96.88 86 LYS A O 1
ATOM 708 N N . ASP A 1 87 ? -1.211 21.094 23.391 1 97.06 87 ASP A N 1
ATOM 709 C CA . ASP A 1 87 ? -0.205 22.031 23.859 1 97.06 87 ASP A CA 1
ATOM 710 C C . ASP A 1 87 ? 0.343 22.875 22.719 1 97.06 87 ASP A C 1
ATOM 712 O O . ASP A 1 87 ? 0.854 23.969 22.938 1 97.06 87 ASP A O 1
ATOM 716 N N . VAL A 1 88 ? 0.193 22.391 21.531 1 95.56 88 VAL A N 1
ATOM 717 C CA . VAL A 1 88 ? 0.723 23.141 20.391 1 95.56 88 VAL A CA 1
ATOM 718 C C . VAL A 1 88 ? -0.425 23.625 19.516 1 95.56 88 VAL A C 1
ATOM 720 O O . VAL A 1 88 ? -0.219 23.969 18.344 1 95.56 88 VAL A O 1
ATOM 723 N N . GLY A 1 89 ? -1.594 23.5 19.969 1 95.31 89 GLY A N 1
ATOM 724 C CA . GLY A 1 89 ? -2.736 24.141 19.328 1 95.31 89 GLY A CA 1
ATOM 725 C C . GLY A 1 89 ? -3.426 23.25 18.312 1 95.31 89 GLY A C 1
ATOM 726 O O . GLY A 1 89 ? -4.172 23.734 17.453 1 95.31 89 GLY A O 1
ATOM 727 N N . VAL A 1 90 ? -3.182 21.984 18.281 1 95.62 90 VAL A N 1
ATOM 728 C CA . VAL A 1 90 ? -3.842 21.047 17.391 1 95.62 90 VAL A CA 1
ATOM 729 C C . VAL A 1 90 ? -4.906 20.266 18.172 1 95.62 90 VAL A C 1
ATOM 731 O O . VAL A 1 90 ? -4.586 19.484 19.062 1 95.62 90 VAL A O 1
ATOM 734 N N . ASN A 1 91 ? -6.168 20.375 17.719 1 93.62 91 ASN A N 1
ATOM 735 C CA . ASN A 1 91 ? -7.246 19.859 18.562 1 93.62 91 ASN A CA 1
ATOM 736 C C . ASN A 1 91 ? -8.094 18.828 17.828 1 93.62 91 ASN A C 1
ATOM 738 O O . ASN A 1 91 ? -9.039 18.281 18.391 1 93.62 91 ASN A O 1
ATOM 742 N N . ILE A 1 92 ? -7.734 18.484 16.656 1 87.62 92 ILE A N 1
ATOM 743 C CA . ILE A 1 92 ? -8.578 17.656 15.805 1 87.62 92 ILE A CA 1
ATOM 744 C C . ILE A 1 92 ? -8.664 16.25 16.406 1 87.62 92 ILE A C 1
ATOM 746 O O . ILE A 1 92 ? -9.633 15.523 16.156 1 87.62 92 ILE A O 1
ATOM 750 N N . TRP A 1 93 ? -7.77 15.82 17.266 1 92 93 TRP A N 1
ATOM 751 C CA . TRP A 1 93 ? -7.695 14.461 17.797 1 92 93 TRP A CA 1
ATOM 752 C C . TRP A 1 93 ? -8.492 14.336 19.094 1 92 93 TRP A C 1
ATOM 754 O O . TRP A 1 93 ? -8.602 13.25 19.656 1 92 93 TRP A O 1
ATOM 764 N N . ASN A 1 94 ? -9.125 15.438 19.531 1 92.88 94 ASN A N 1
ATOM 765 C CA . ASN A 1 94 ? -9.859 15.453 20.781 1 92.88 94 ASN A CA 1
ATOM 766 C C . ASN A 1 94 ? -11 14.43 20.766 1 92.88 94 ASN A C 1
ATOM 768 O O . ASN A 1 94 ? -11.289 13.805 21.797 1 92.88 94 ASN A O 1
ATOM 772 N N . ASP A 1 95 ? -11.5 14.211 19.594 1 87.94 95 ASP A N 1
ATOM 773 C CA . ASP A 1 95 ? -12.688 13.359 19.5 1 87.94 95 ASP A CA 1
ATOM 774 C C . ASP A 1 95 ? -12.312 11.891 19.641 1 87.94 95 ASP A C 1
ATOM 776 O O . ASP A 1 95 ? -13.18 11.039 19.859 1 87.94 95 ASP A O 1
ATOM 780 N N . TRP A 1 96 ? -11.039 11.562 19.594 1 91.94 96 TRP A N 1
ATOM 781 C CA . TRP A 1 96 ? -10.602 10.164 19.672 1 91.94 96 TRP A CA 1
ATOM 782 C C . TRP A 1 96 ? -9.867 9.898 20.969 1 91.94 96 TRP A C 1
ATOM 784 O O . TRP A 1 96 ? -9.32 8.812 21.172 1 91.94 96 TRP A O 1
ATOM 794 N N . GLU A 1 97 ? -9.859 10.883 21.828 1 96.56 97 GLU A N 1
ATOM 795 C CA . GLU A 1 97 ? -9.18 10.727 23.109 1 96.56 97 GLU A CA 1
ATOM 796 C C . GLU A 1 97 ? -9.922 9.75 24.016 1 96.56 97 GLU A C 1
ATOM 798 O O . GLU A 1 97 ? -11.125 9.906 24.266 1 96.56 97 GLU A O 1
ATOM 803 N N . LEU A 1 98 ? -9.188 8.781 24.516 1 97.5 98 LEU A N 1
ATOM 804 C CA . LEU A 1 98 ? -9.734 7.812 25.453 1 97.5 98 LEU A CA 1
ATOM 805 C C . LEU A 1 98 ? -9.641 8.328 26.891 1 97.5 98 LEU A C 1
ATOM 807 O O . LEU A 1 98 ? -9.086 9.406 27.125 1 97.5 98 LEU A O 1
ATOM 811 N N . ALA A 1 99 ? -10.117 7.539 27.828 1 97.5 99 ALA A N 1
ATOM 812 C CA . ALA A 1 99 ? -10.188 7.934 29.234 1 97.5 99 ALA A CA 1
ATOM 813 C C . ALA A 1 99 ? -8.789 8.156 29.812 1 97.5 99 ALA A C 1
ATOM 815 O O . ALA A 1 99 ? -8.602 9 30.688 1 97.5 99 ALA A O 1
ATOM 816 N N . ASP A 1 100 ? -7.863 7.496 29.266 1 98.12 100 ASP A N 1
ATOM 817 C CA . ASP A 1 100 ? -6.52 7.59 29.812 1 98.12 100 ASP A CA 1
ATOM 818 C C . ASP A 1 100 ? -5.734 8.719 29.156 1 98.12 100 ASP A C 1
ATOM 820 O O . ASP A 1 100 ? -4.527 8.852 29.359 1 98.12 100 ASP A O 1
ATOM 824 N N . GLY A 1 101 ? -6.375 9.445 28.266 1 98.31 101 GLY A N 1
ATOM 825 C CA . GLY A 1 101 ? -5.758 10.617 27.656 1 98.31 101 GLY A CA 1
ATOM 826 C C . GLY A 1 101 ? -5.023 10.305 26.375 1 98.31 101 GLY A C 1
ATOM 827 O O . GLY A 1 101 ? -4.426 11.195 25.766 1 98.31 101 GLY A O 1
ATOM 828 N N . THR A 1 102 ? -5.008 9.062 25.938 1 98.5 102 THR A N 1
ATOM 829 C CA . THR A 1 102 ? -4.289 8.648 24.734 1 98.5 102 THR A CA 1
ATOM 830 C C . THR A 1 102 ? -5.27 8.219 23.641 1 98.5 102 THR A C 1
ATOM 832 O O . THR A 1 102 ? -6.484 8.227 23.859 1 98.5 102 THR A O 1
ATOM 835 N N . ILE A 1 103 ? -4.742 7.941 22.469 1 97.94 103 ILE A N 1
ATOM 836 C CA . ILE A 1 103 ? -5.566 7.367 21.422 1 97.94 103 ILE A CA 1
ATOM 837 C C . ILE A 1 103 ? -5.324 5.863 21.328 1 97.94 103 ILE A C 1
ATOM 839 O O . ILE A 1 103 ? -5.484 5.258 20.266 1 97.94 103 ILE A O 1
ATOM 843 N N . GLY A 1 104 ? -4.91 5.273 22.453 1 98.12 104 GLY A N 1
ATOM 844 C CA . GLY A 1 104 ? -4.629 3.846 22.484 1 98.12 104 GLY A CA 1
ATOM 845 C C . GLY A 1 104 ? -3.348 3.469 21.766 1 98.12 104 GLY A C 1
ATOM 846 O O . GLY A 1 104 ? -2.4 4.258 21.734 1 98.12 104 GLY A O 1
ATOM 847 N N . LYS A 1 105 ? -3.285 2.264 21.328 1 97.56 105 LYS A N 1
ATOM 848 C CA . LYS A 1 105 ? -2.068 1.755 20.688 1 97.56 105 LYS A CA 1
ATOM 849 C C . LYS A 1 105 ? -2.008 2.141 19.219 1 97.56 105 LYS A C 1
ATOM 851 O O . LYS A 1 105 ? -1.737 1.298 18.359 1 97.56 105 LYS A O 1
ATOM 856 N N . ALA A 1 106 ? -2.332 3.438 18.953 1 97.75 106 ALA A N 1
ATOM 857 C CA . ALA A 1 106 ? -2.451 3.896 17.578 1 97.75 106 ALA A CA 1
ATOM 858 C C . ALA A 1 106 ? -1.351 4.898 17.234 1 97.75 106 ALA A C 1
ATOM 860 O O . ALA A 1 106 ? -0.814 5.566 18.125 1 97.75 106 ALA A O 1
ATOM 861 N N . TYR A 1 107 ? -0.954 4.949 15.945 1 97.44 107 TYR A N 1
ATOM 862 C CA . TYR A 1 107 ? -0.108 5.969 15.336 1 97.44 107 TYR A CA 1
ATOM 863 C C . TYR A 1 107 ? 1.258 6.02 16.016 1 97.44 107 TYR A C 1
ATOM 865 O O . TYR A 1 107 ? 2.025 5.059 15.945 1 97.44 107 TYR A O 1
ATOM 873 N N . GLY A 1 108 ? 1.492 7.086 16.75 1 98.19 108 GLY A N 1
ATOM 874 C CA . GLY A 1 108 ? 2.812 7.219 17.344 1 98.19 108 GLY A CA 1
ATOM 875 C C . GLY A 1 108 ? 3.184 6.051 18.234 1 98.19 108 GLY A C 1
ATOM 876 O O . GLY A 1 108 ? 4.352 5.668 18.312 1 98.19 108 GLY A O 1
ATOM 877 N N . TYR A 1 109 ? 2.236 5.469 18.875 1 98.12 109 TYR A N 1
ATOM 878 C CA . TYR A 1 109 ? 2.477 4.297 19.719 1 98.12 109 TYR A CA 1
ATOM 879 C C . TYR A 1 109 ? 3.15 3.188 18.922 1 98.12 109 TYR A C 1
ATOM 881 O O . TYR A 1 109 ? 4.109 2.57 19.391 1 98.12 109 TYR A O 1
ATOM 889 N N . GLN A 1 110 ? 2.672 2.928 17.75 1 98 110 GLN A N 1
ATOM 890 C CA . GLN A 1 110 ? 3.201 1.85 16.922 1 98 110 GLN A CA 1
ATOM 891 C C . GLN A 1 110 ? 4.629 2.15 16.484 1 98 110 GLN A C 1
ATOM 893 O O . GLN A 1 110 ? 5.48 1.26 16.469 1 98 110 GLN A O 1
ATOM 898 N N . LEU A 1 111 ? 4.887 3.404 16.156 1 98.25 111 LEU A N 1
ATOM 899 C CA . LEU A 1 111 ? 6.203 3.791 15.664 1 98.25 111 LEU A CA 1
ATOM 900 C C . LEU A 1 111 ? 7.23 3.779 16.797 1 98.25 111 LEU A C 1
ATOM 902 O O . LEU A 1 111 ? 8.422 3.6 16.547 1 98.25 111 LEU A O 1
ATOM 906 N N . GLY A 1 112 ? 6.754 3.908 17.984 1 97.62 112 GLY A N 1
ATOM 907 C CA . GLY A 1 112 ? 7.652 4.023 19.125 1 97.62 112 GLY A CA 1
ATOM 908 C C . GLY A 1 112 ? 7.898 2.703 19.828 1 97.62 112 GLY A C 1
ATOM 909 O O . GLY A 1 112 ? 8.789 2.6 20.672 1 97.62 112 GLY A O 1
ATOM 910 N N . LYS A 1 113 ? 7.172 1.656 19.438 1 96.19 113 LYS A N 1
ATOM 911 C CA . LYS A 1 113 ? 7.371 0.338 20.047 1 96.19 113 LYS A CA 1
ATOM 912 C C . LYS A 1 113 ? 8.75 -0.214 19.719 1 96.19 113 LYS A C 1
ATOM 914 O O . LYS A 1 113 ? 9.133 -0.292 18.547 1 96.19 113 LYS A O 1
ATOM 919 N N . LYS A 1 114 ? 9.484 -0.522 20.766 1 96.31 114 LYS A N 1
ATOM 920 C CA . LYS A 1 114 ? 10.805 -1.108 20.562 1 96.31 114 LYS A CA 1
ATOM 921 C C . LYS A 1 114 ? 10.703 -2.617 20.359 1 96.31 114 LYS A C 1
ATOM 923 O O . LYS A 1 114 ? 10.703 -3.383 21.328 1 96.31 114 LYS A O 1
ATOM 928 N N . CYS A 1 115 ? 10.711 -3.029 19.031 1 93.44 115 CYS A N 1
ATOM 929 C CA . CYS A 1 115 ? 10.469 -4.445 18.781 1 93.44 115 CYS A CA 1
ATOM 930 C C . CYS A 1 115 ? 11.328 -4.953 17.625 1 93.44 115 CYS A C 1
ATOM 932 O O . CYS A 1 115 ? 11.234 -6.117 17.234 1 93.44 115 CYS A O 1
ATOM 934 N N . LEU A 1 116 ? 12.148 -4.098 17.062 1 94.56 116 LEU A N 1
ATOM 935 C CA . LEU A 1 116 ? 13.047 -4.492 15.977 1 94.56 116 LEU A CA 1
ATOM 936 C C . LEU A 1 116 ? 14.461 -4.707 16.5 1 94.56 116 LEU A C 1
ATOM 938 O O . LEU A 1 116 ? 14.953 -3.938 17.328 1 94.56 116 LEU A O 1
ATOM 942 N N . ASN A 1 117 ? 15.031 -5.719 15.984 1 93.5 117 ASN A N 1
ATOM 943 C CA . ASN A 1 117 ? 16.406 -6.008 16.406 1 93.5 117 ASN A CA 1
ATOM 944 C C . ASN A 1 117 ? 17.422 -5.328 15.5 1 93.5 117 ASN A C 1
ATOM 946 O O . ASN A 1 117 ? 17.438 -5.551 14.289 1 93.5 117 ASN A O 1
ATOM 950 N N . LEU A 1 118 ? 18.172 -4.504 16.062 1 94 118 LEU A N 1
ATOM 951 C CA . LEU A 1 118 ? 19.281 -3.844 15.398 1 94 118 LEU A CA 1
ATOM 952 C C . LEU A 1 118 ? 20.594 -4.078 16.156 1 94 118 LEU A C 1
ATOM 954 O O . LEU A 1 118 ? 20.844 -3.438 17.172 1 94 118 LEU A O 1
ATOM 958 N N . ASN A 1 119 ? 21.422 -5.012 15.68 1 92.06 119 ASN A N 1
ATOM 959 C CA . ASN A 1 119 ? 22.719 -5.332 16.266 1 92.06 119 ASN A CA 1
ATOM 960 C C . ASN A 1 119 ? 22.578 -5.742 17.734 1 92.06 119 ASN A C 1
ATOM 962 O O . ASN A 1 119 ? 23.297 -5.23 18.594 1 92.06 119 ASN A O 1
ATOM 966 N N . GLY A 1 120 ? 21.547 -6.48 18.031 1 92.88 120 GLY A N 1
ATOM 967 C CA . GLY A 1 120 ? 21.375 -7.027 19.375 1 92.88 120 GLY A CA 1
ATOM 968 C C . GLY A 1 120 ? 20.531 -6.148 20.281 1 92.88 120 GLY A C 1
ATOM 969 O O . GLY A 1 120 ? 20.219 -6.535 21.406 1 92.88 120 GLY A O 1
ATOM 970 N N . GLU A 1 121 ? 20.188 -5.023 19.828 1 95.25 121 GLU A N 1
ATOM 971 C CA . GLU A 1 121 ? 19.359 -4.102 20.609 1 95.25 121 GLU A CA 1
ATOM 972 C C . GLU A 1 121 ? 17.984 -3.938 19.969 1 95.25 121 GLU A C 1
ATOM 974 O O . GLU A 1 121 ? 17.859 -3.91 18.734 1 95.25 121 GLU A O 1
ATOM 979 N N . LYS A 1 122 ? 17.031 -3.822 20.844 1 96 122 LYS A N 1
ATOM 980 C CA . LYS A 1 122 ? 15.688 -3.541 20.344 1 96 122 LYS A CA 1
ATOM 981 C C . LYS A 1 122 ? 15.492 -2.047 20.109 1 96 122 LYS A C 1
ATOM 983 O O . LYS A 1 122 ? 15.75 -1.232 21 1 96 122 LYS A O 1
ATOM 988 N N . VAL A 1 123 ? 15.031 -1.678 18.938 1 97.5 123 VAL A N 1
ATOM 989 C CA . VAL A 1 123 ? 14.781 -0.286 18.578 1 97.5 123 VAL A CA 1
ATOM 990 C C . VAL A 1 123 ? 13.391 -0.149 17.969 1 97.5 123 VAL A C 1
ATOM 992 O O . VAL A 1 123 ? 12.719 -1.15 17.703 1 97.5 123 VAL A O 1
ATOM 995 N N . ASP A 1 124 ? 12.969 1.079 17.844 1 98.06 124 ASP A N 1
ATOM 996 C CA . ASP A 1 124 ? 11.656 1.325 17.266 1 98.06 124 ASP A CA 1
ATOM 997 C C . ASP A 1 124 ? 11.742 1.458 15.75 1 98.06 124 ASP A C 1
ATOM 999 O O . ASP A 1 124 ? 12.828 1.388 15.18 1 98.06 124 ASP A O 1
ATOM 1003 N N . GLN A 1 125 ? 10.664 1.607 15.117 1 98.06 125 GLN A N 1
ATOM 1004 C CA . GLN A 1 125 ? 10.594 1.596 13.656 1 98.06 125 GLN A CA 1
ATOM 1005 C C . GLN A 1 125 ? 11.32 2.795 13.055 1 98.06 125 GLN A C 1
ATOM 1007 O O . GLN A 1 125 ? 11.945 2.686 12 1 98.06 125 GLN A O 1
ATOM 1012 N N . VAL A 1 126 ? 11.219 3.943 13.742 1 98.75 126 VAL A N 1
ATOM 1013 C CA . VAL A 1 126 ? 11.789 5.156 13.172 1 98.75 126 VAL A CA 1
ATOM 1014 C C . VAL A 1 126 ? 13.312 5.09 13.234 1 98.75 126 VAL A C 1
ATOM 1016 O O . VAL A 1 126 ? 14 5.328 12.234 1 98.75 126 VAL A O 1
ATOM 1019 N N . ASP A 1 127 ? 13.781 4.703 14.406 1 98.44 127 ASP A N 1
ATOM 1020 C CA . ASP A 1 127 ? 15.227 4.555 14.555 1 98.44 127 ASP A CA 1
ATOM 1021 C C . ASP A 1 127 ? 15.773 3.498 13.602 1 98.44 127 ASP A C 1
ATOM 1023 O O . ASP A 1 127 ? 16.828 3.691 12.992 1 98.44 127 ASP A O 1
ATOM 1027 N N . TYR A 1 128 ? 15.062 2.42 13.523 1 98 128 TYR A N 1
ATOM 1028 C CA . TYR A 1 128 ? 15.461 1.344 12.625 1 98 128 TYR A CA 1
ATOM 1029 C C . TYR A 1 128 ? 15.516 1.834 11.18 1 98 128 TYR A C 1
ATOM 1031 O O . TYR A 1 128 ? 16.484 1.553 10.461 1 98 128 TYR A O 1
ATOM 1039 N N . LEU A 1 129 ? 14.57 2.553 10.773 1 98.5 129 LEU A N 1
ATOM 1040 C CA . LEU A 1 129 ? 14.484 3.078 9.414 1 98.5 129 LEU A CA 1
ATOM 1041 C C . LEU A 1 129 ? 15.641 4.031 9.125 1 98.5 129 LEU A C 1
ATOM 1043 O O . LEU A 1 129 ? 16.328 3.883 8.117 1 98.5 129 LEU A O 1
ATOM 1047 N N . LEU A 1 130 ? 15.797 4.98 9.992 1 98.75 130 LEU A N 1
ATOM 1048 C CA . LEU A 1 130 ? 16.859 5.965 9.789 1 98.75 130 LEU A CA 1
ATOM 1049 C C . LEU A 1 130 ? 18.219 5.293 9.711 1 98.75 130 LEU A C 1
ATOM 1051 O O . LEU A 1 130 ? 19.031 5.633 8.852 1 98.75 130 LEU A O 1
ATOM 1055 N N . HIS A 1 131 ? 18.453 4.328 10.586 1 98.38 131 HIS A N 1
ATOM 1056 C CA . HIS A 1 131 ? 19.719 3.586 10.562 1 98.38 131 HIS A CA 1
ATOM 1057 C C . HIS A 1 131 ? 19.906 2.861 9.234 1 98.38 131 HIS A C 1
ATOM 1059 O O . HIS A 1 131 ? 20.969 2.947 8.617 1 98.38 131 HIS A O 1
ATOM 1065 N N . ASN A 1 132 ? 18.891 2.211 8.789 1 97.56 132 ASN A N 1
ATOM 1066 C CA . ASN A 1 132 ? 19.016 1.369 7.602 1 97.56 132 ASN A CA 1
ATOM 1067 C C . ASN A 1 132 ? 19.094 2.203 6.324 1 97.56 132 ASN A C 1
ATOM 1069 O O . ASN A 1 132 ? 19.766 1.819 5.367 1 97.56 132 ASN A O 1
ATOM 1073 N N . LEU A 1 133 ? 18.375 3.285 6.273 1 98.56 133 LEU A N 1
ATOM 1074 C CA . LEU A 1 133 ? 18.516 4.18 5.129 1 98.56 133 LEU A CA 1
ATOM 1075 C C . LEU A 1 133 ? 19.953 4.664 4.98 1 98.56 133 LEU A C 1
ATOM 1077 O O . LEU A 1 133 ? 20.422 4.883 3.863 1 98.56 133 LEU A O 1
ATOM 1081 N N . LYS A 1 134 ? 20.594 4.824 6.07 1 97.62 134 LYS A N 1
ATOM 1082 C CA . LYS A 1 134 ? 21.984 5.305 6.062 1 97.62 134 LYS A CA 1
ATOM 1083 C C . LYS A 1 134 ? 22.953 4.172 5.746 1 97.62 134 LYS A C 1
ATOM 1085 O O . LYS A 1 134 ? 23.906 4.363 4.988 1 97.62 134 LYS A O 1
ATOM 1090 N N . ASN A 1 135 ? 22.703 2.949 6.238 1 97 135 ASN A N 1
ATOM 1091 C CA . ASN A 1 135 ? 23.734 1.913 6.246 1 97 135 ASN A CA 1
ATOM 1092 C C . ASN A 1 135 ? 23.453 0.852 5.184 1 97 135 ASN A C 1
ATOM 1094 O O . ASN A 1 135 ? 24.375 0.144 4.762 1 97 135 ASN A O 1
ATOM 1098 N N . THR A 1 136 ? 22.203 0.715 4.77 1 96.06 136 THR A N 1
ATOM 1099 C CA . THR A 1 136 ? 21.828 -0.227 3.723 1 96.06 136 THR A CA 1
ATOM 1100 C C . THR A 1 136 ? 20.875 0.425 2.727 1 96.06 136 THR A C 1
ATOM 1102 O O . THR A 1 136 ? 19.75 -0.051 2.527 1 96.06 136 THR A O 1
ATOM 1105 N N . PRO A 1 137 ? 21.328 1.44 2.074 1 97.12 137 PRO A N 1
ATOM 1106 C CA . PRO A 1 137 ? 20.438 2.252 1.239 1 97.12 137 PRO A CA 1
ATOM 1107 C C . PRO A 1 137 ? 19.859 1.468 0.068 1 97.12 137 PRO A C 1
ATOM 1109 O O . PRO A 1 137 ? 18.766 1.795 -0.417 1 97.12 137 PRO A O 1
ATOM 1112 N N . ALA A 1 138 ? 20.438 0.362 -0.323 1 95.69 138 ALA A N 1
ATOM 1113 C CA . ALA A 1 138 ? 19.984 -0.38 -1.497 1 95.69 138 ALA A CA 1
ATOM 1114 C C . ALA A 1 138 ? 18.812 -1.293 -1.152 1 95.69 138 ALA A C 1
ATOM 1116 O O . ALA A 1 138 ? 18.172 -1.848 -2.045 1 95.69 138 ALA A O 1
ATOM 1117 N N . SER A 1 139 ? 18.531 -1.41 0.12 1 96.19 139 SER A N 1
ATOM 1118 C CA . SER A 1 139 ? 17.5 -2.344 0.559 1 96.19 139 SER A CA 1
ATOM 1119 C C . SER A 1 139 ? 16.125 -1.93 0.043 1 96.19 139 SER A C 1
ATOM 1121 O O . SER A 1 139 ? 15.82 -0.738 -0.024 1 96.19 139 SER A O 1
ATOM 1123 N N . ARG A 1 140 ? 15.305 -2.939 -0.282 1 96.12 140 ARG A N 1
ATOM 1124 C CA . ARG A 1 140 ? 13.922 -2.719 -0.701 1 96.12 140 ARG A CA 1
ATOM 1125 C C . ARG A 1 140 ? 12.953 -3.012 0.439 1 96.12 140 ARG A C 1
ATOM 1127 O O . ARG A 1 140 ? 11.766 -3.24 0.206 1 96.12 140 ARG A O 1
ATOM 1134 N N . ARG A 1 141 ? 13.508 -2.99 1.71 1 96.62 141 ARG A N 1
ATOM 1135 C CA . ARG A 1 141 ? 12.734 -3.426 2.867 1 96.62 141 ARG A CA 1
ATOM 1136 C C . ARG A 1 141 ? 12.539 -2.283 3.857 1 96.62 141 ARG A C 1
ATOM 1138 O O . ARG A 1 141 ? 12.242 -2.516 5.031 1 96.62 141 ARG A O 1
ATOM 1145 N N . HIS A 1 142 ? 12.773 -1.035 3.375 1 98.12 142 HIS A N 1
ATOM 1146 C CA . HIS A 1 142 ? 12.555 0.134 4.219 1 98.12 142 HIS A CA 1
ATOM 1147 C C . HIS A 1 142 ? 11.07 0.467 4.328 1 98.12 142 HIS A C 1
ATOM 1149 O O . HIS A 1 142 ? 10.578 1.345 3.617 1 98.12 142 HIS A O 1
ATOM 1155 N N . ILE A 1 143 ? 10.383 -0.23 5.297 1 98.19 143 ILE A N 1
ATOM 1156 C CA . ILE A 1 143 ? 8.938 -0.092 5.449 1 98.19 143 ILE A CA 1
ATOM 1157 C C . ILE A 1 143 ? 8.594 0.196 6.91 1 98.19 143 ILE A C 1
ATOM 1159 O O . ILE A 1 143 ? 9.172 -0.409 7.816 1 98.19 143 ILE A O 1
ATOM 1163 N N . THR A 1 144 ? 7.762 1.177 7.152 1 98.06 144 THR A N 1
ATOM 1164 C CA . THR A 1 144 ? 7.09 1.334 8.438 1 98.06 144 THR A CA 1
ATOM 1165 C C . THR A 1 144 ? 5.598 1.058 8.305 1 98.06 144 THR A C 1
ATOM 1167 O O . THR A 1 144 ? 5.02 1.243 7.23 1 98.06 144 THR A O 1
ATOM 1170 N N . THR A 1 145 ? 5.02 0.585 9.344 1 97.56 145 THR A N 1
ATOM 1171 C CA . THR A 1 145 ? 3.59 0.302 9.336 1 97.56 145 THR A CA 1
ATOM 1172 C C . THR A 1 145 ? 2.947 0.711 10.664 1 97.56 145 THR A C 1
ATOM 1174 O O . THR A 1 145 ? 3.555 0.558 11.727 1 97.56 145 THR A O 1
ATOM 1177 N N . LEU A 1 146 ? 1.771 1.266 10.523 1 97.62 146 LEU A N 1
ATOM 1178 C CA . LEU A 1 146 ? 0.953 1.608 11.68 1 97.62 146 LEU A CA 1
ATOM 1179 C C . LEU A 1 146 ? -0.178 0.601 11.859 1 97.62 146 LEU A C 1
ATOM 1181 O O . LEU A 1 146 ? -0.943 0.688 12.828 1 97.62 146 LEU A O 1
ATOM 1185 N N . TRP A 1 147 ? -0.279 -0.36 10.93 1 96.25 147 TRP A N 1
ATOM 1186 C CA . TRP A 1 147 ? -1.317 -1.384 10.953 1 96.25 147 TRP A CA 1
ATOM 1187 C C . TRP A 1 147 ? -0.816 -2.65 11.641 1 96.25 147 TRP A C 1
ATOM 1189 O O . TRP A 1 147 ? -0.396 -3.6 10.977 1 96.25 147 TRP A O 1
ATOM 1199 N N . SER A 1 148 ? -0.875 -2.67 12.945 1 94.38 148 SER A N 1
ATOM 1200 C CA . SER A 1 148 ? -0.488 -3.834 13.734 1 94.38 148 SER A CA 1
ATOM 1201 C C . SER A 1 148 ? -1.697 -4.695 14.078 1 94.38 148 SER A C 1
ATOM 1203 O O . SER A 1 148 ? -2.512 -4.328 14.922 1 94.38 148 SER A O 1
ATOM 1205 N N . ILE A 1 149 ? -1.689 -5.938 13.5 1 94.12 149 ILE A N 1
ATOM 1206 C CA . ILE A 1 149 ? -2.85 -6.816 13.586 1 94.12 149 ILE A CA 1
ATOM 1207 C C . ILE A 1 149 ? -3.191 -7.082 15.047 1 94.12 149 ILE A C 1
ATOM 1209 O O . ILE A 1 149 ? -4.363 -7.055 15.438 1 94.12 149 ILE A O 1
ATOM 1213 N N . GLU A 1 150 ? -2.25 -7.219 15.859 1 92.06 150 GLU A N 1
ATOM 1214 C CA . GLU A 1 150 ? -2.459 -7.605 17.25 1 92.06 150 GLU A CA 1
ATOM 1215 C C . GLU A 1 150 ? -2.959 -6.43 18.078 1 92.06 150 GLU A C 1
ATOM 1217 O O . GLU A 1 150 ? -3.51 -6.621 19.172 1 92.06 150 GLU A O 1
ATOM 1222 N N . ASP A 1 151 ? -2.811 -5.207 17.625 1 94.31 151 ASP A N 1
ATOM 1223 C CA . ASP A 1 151 ? -3.096 -4.023 18.438 1 94.31 151 ASP A CA 1
ATOM 1224 C C . ASP A 1 151 ? -4.328 -3.291 17.906 1 94.31 151 ASP A C 1
ATOM 1226 O O . ASP A 1 151 ? -4.762 -2.297 18.5 1 94.31 151 ASP A O 1
ATOM 1230 N N . LEU A 1 152 ? -4.949 -3.783 16.859 1 93.81 152 LEU A N 1
ATOM 1231 C CA . LEU A 1 152 ? -6.02 -3.053 16.188 1 93.81 152 LEU A CA 1
ATOM 1232 C C . LEU A 1 152 ? -7.172 -2.773 17.141 1 93.81 152 LEU A C 1
ATOM 1234 O O . LEU A 1 152 ? -7.723 -1.67 17.156 1 93.81 152 LEU A O 1
ATOM 1238 N N . ASN A 1 153 ? -7.48 -3.721 17.984 1 91.5 153 ASN A N 1
ATOM 1239 C CA . ASN A 1 153 ? -8.625 -3.59 18.891 1 91.5 153 ASN A CA 1
ATOM 1240 C C . ASN A 1 153 ? -8.352 -2.586 20 1 91.5 153 ASN A C 1
ATOM 1242 O O . ASN A 1 153 ? -9.281 -2.16 20.703 1 91.5 153 ASN A O 1
ATOM 1246 N N . ASP A 1 154 ? -7.145 -2.18 20.156 1 94.56 154 ASP A N 1
ATOM 1247 C CA . ASP A 1 154 ? -6.77 -1.273 21.234 1 94.56 154 ASP A CA 1
ATOM 1248 C C . ASP A 1 154 ? -6.52 0.138 20.703 1 94.56 154 ASP A C 1
ATOM 1250 O O . ASP A 1 154 ? -5.926 0.969 21.391 1 94.56 154 ASP A O 1
ATOM 1254 N N . MET A 1 155 ? -6.949 0.409 19.469 1 95.75 155 MET A N 1
ATOM 1255 C CA . MET A 1 155 ? -6.828 1.731 18.859 1 95.75 155 MET A CA 1
ATOM 1256 C C . MET A 1 155 ? -8.148 2.482 18.922 1 95.75 155 MET A C 1
ATOM 1258 O O . MET A 1 155 ? -9.203 1.912 18.641 1 95.75 155 MET A O 1
ATOM 1262 N N . SER A 1 156 ? -8.062 3.74 19.312 1 94.81 156 SER A N 1
ATOM 1263 C CA . SER A 1 156 ? -9.289 4.535 19.297 1 94.81 156 SER A CA 1
ATOM 1264 C C . SER A 1 156 ? -9.711 4.855 17.859 1 94.81 156 SER A C 1
ATOM 1266 O O . SER A 1 156 ? -10.898 5.031 17.578 1 94.81 156 SER A O 1
ATOM 1268 N N . LEU A 1 157 ? -8.727 4.922 16.969 1 91.5 157 LEU A N 1
ATOM 1269 C CA . LEU A 1 157 ? -8.914 5.074 15.523 1 91.5 157 LEU A CA 1
ATOM 1270 C C . LEU A 1 157 ? -7.828 4.34 14.75 1 91.5 157 LEU A C 1
ATOM 1272 O O . LEU A 1 157 ? -6.641 4.605 14.945 1 91.5 157 LEU A O 1
ATOM 1276 N N . THR A 1 158 ? -8.32 3.436 13.922 1 94.38 158 THR A N 1
ATOM 1277 C CA . THR A 1 158 ? -7.336 2.779 13.062 1 94.38 158 THR A CA 1
ATOM 1278 C C . THR A 1 158 ? -6.762 3.762 12.047 1 94.38 158 THR A C 1
ATOM 1280 O O . THR A 1 158 ? -7.48 4.617 11.523 1 94.38 158 THR A O 1
ATOM 1283 N N . PRO A 1 159 ? -5.523 3.668 11.797 1 96.69 159 PRO A N 1
ATOM 1284 C CA . PRO A 1 159 ? -4.871 4.66 10.945 1 96.69 159 PRO A CA 1
ATOM 1285 C C . PRO A 1 159 ? -5.395 4.637 9.508 1 96.69 159 PRO A C 1
ATOM 1287 O O . PRO A 1 159 ? -5.559 3.564 8.93 1 96.69 159 PRO A O 1
ATOM 1290 N N . CYS A 1 160 ? -5.621 5.816 8.969 1 96.5 160 CYS A N 1
ATOM 1291 C CA . CYS A 1 160 ? -5.973 5.957 7.562 1 96.5 160 CYS A CA 1
ATOM 1292 C C . CYS A 1 160 ? -4.73 5.898 6.68 1 96.5 160 CYS A C 1
ATOM 1294 O O . CYS A 1 160 ? -4.672 5.105 5.738 1 96.5 160 CYS A O 1
ATOM 1296 N N . VAL A 1 161 ? -3.766 6.773 7.02 1 98.06 161 VAL A N 1
ATOM 1297 C CA . VAL A 1 161 ? -2.426 6.617 6.465 1 98.06 161 VAL A CA 1
ATOM 1298 C C . VAL A 1 161 ? -1.611 5.664 7.34 1 98.06 161 VAL A C 1
ATOM 1300 O O . VAL A 1 161 ? -1.356 5.953 8.508 1 98.06 161 VAL A O 1
ATOM 1303 N N . TRP A 1 162 ? -1.153 4.57 6.762 1 96.94 162 TRP A N 1
ATOM 1304 C CA . TRP A 1 162 ? -0.754 3.523 7.695 1 96.94 162 TRP A CA 1
ATOM 1305 C C . TRP A 1 162 ? 0.607 2.949 7.32 1 96.94 162 TRP A C 1
ATOM 1307 O O . TRP A 1 162 ? 1.186 2.164 8.078 1 96.94 162 TRP A O 1
ATOM 1317 N N . LYS A 1 163 ? 1.117 3.404 6.172 1 97.44 163 LYS A N 1
ATOM 1318 C CA . LYS A 1 163 ? 2.352 2.77 5.719 1 97.44 163 LYS A CA 1
ATOM 1319 C C . LYS A 1 163 ? 3.209 3.742 4.914 1 97.44 163 LYS A C 1
ATOM 1321 O O . LYS A 1 163 ? 2.684 4.543 4.137 1 97.44 163 LYS A O 1
ATOM 1326 N N . THR A 1 164 ? 4.512 3.568 5.137 1 98.75 164 THR A N 1
ATOM 1327 C CA . THR A 1 164 ? 5.496 4.223 4.281 1 98.75 164 THR A CA 1
ATOM 1328 C C . THR A 1 164 ? 6.527 3.219 3.773 1 98.75 164 THR A C 1
ATOM 1330 O O . THR A 1 164 ? 6.844 2.244 4.457 1 98.75 164 THR A O 1
ATOM 1333 N N . GLN A 1 165 ? 6.957 3.451 2.615 1 98.81 165 GLN A N 1
ATOM 1334 C CA . GLN A 1 165 ? 8.078 2.711 2.039 1 98.81 165 GLN A CA 1
ATOM 1335 C C . GLN A 1 165 ? 9.086 3.656 1.394 1 98.81 165 GLN A C 1
ATOM 1337 O O . GLN A 1 165 ? 8.711 4.559 0.646 1 98.81 165 GLN A O 1
ATOM 1342 N N . TRP A 1 166 ? 10.32 3.363 1.702 1 98.94 166 TRP A N 1
ATOM 1343 C CA . TRP A 1 166 ? 11.398 4.266 1.312 1 98.94 166 TRP A CA 1
ATOM 1344 C C . TRP A 1 166 ? 12.414 3.549 0.43 1 98.94 166 TRP A C 1
ATOM 1346 O O . TRP A 1 166 ? 12.695 2.367 0.635 1 98.94 166 TRP A O 1
ATOM 1356 N N . PHE A 1 167 ? 12.922 4.289 -0.554 1 98.62 167 PHE A N 1
ATOM 1357 C CA . PHE A 1 167 ? 13.953 3.773 -1.445 1 98.62 167 PHE A CA 1
ATOM 1358 C C . PHE A 1 167 ? 15.062 4.801 -1.646 1 98.62 167 PHE A C 1
ATOM 1360 O O . PHE A 1 167 ? 14.805 6.004 -1.663 1 98.62 167 PHE A O 1
ATOM 1367 N N . VAL A 1 168 ? 16.25 4.324 -1.765 1 98.5 168 VAL A N 1
ATOM 1368 C CA . VAL A 1 168 ? 17.359 5.156 -2.197 1 98.5 168 VAL A CA 1
ATOM 1369 C C . VAL A 1 168 ? 17.875 4.668 -3.551 1 98.5 168 VAL A C 1
ATOM 1371 O O . VAL A 1 168 ? 18.266 3.504 -3.693 1 98.5 168 VAL A O 1
ATOM 1374 N N . LYS A 1 169 ? 17.75 5.527 -4.527 1 97.75 169 LYS A N 1
ATOM 1375 C CA . LYS A 1 169 ? 18.281 5.281 -5.863 1 97.75 169 LYS A CA 1
ATOM 1376 C C . LYS A 1 169 ? 19.078 6.484 -6.367 1 97.75 169 LYS A C 1
ATOM 1378 O O . LYS A 1 169 ? 18.562 7.605 -6.398 1 97.75 169 LYS A O 1
ATOM 1383 N N . GLN A 1 170 ? 20.406 6.219 -6.77 1 97.19 170 GLN A N 1
ATOM 1384 C CA . GLN A 1 170 ? 21.25 7.277 -7.324 1 97.19 170 GLN A CA 1
ATOM 1385 C C . GLN A 1 170 ? 21.266 8.5 -6.406 1 97.19 170 GLN A C 1
ATOM 1387 O O . GLN A 1 170 ? 21.047 9.625 -6.859 1 97.19 170 GLN A O 1
ATOM 1392 N N . ASN A 1 171 ? 21.312 8.266 -5.18 1 97.62 171 ASN A N 1
ATOM 1393 C CA . ASN A 1 171 ? 21.469 9.242 -4.105 1 97.62 171 ASN A CA 1
ATOM 1394 C C . ASN A 1 171 ? 20.188 10.047 -3.883 1 97.62 171 ASN A C 1
ATOM 1396 O O . ASN A 1 171 ? 20.234 11.148 -3.334 1 97.62 171 ASN A O 1
ATOM 1400 N N . LYS A 1 172 ? 19.094 9.555 -4.367 1 98.44 172 LYS A N 1
ATOM 1401 C CA . LYS A 1 172 ? 17.797 10.195 -4.152 1 98.44 172 LYS A CA 1
ATOM 1402 C C . LYS A 1 172 ? 16.922 9.367 -3.221 1 98.44 172 LYS A C 1
ATOM 1404 O O . LYS A 1 172 ? 16.891 8.141 -3.32 1 98.44 172 LYS A O 1
ATOM 1409 N N . LEU A 1 173 ? 16.234 10.039 -2.301 1 98.88 173 LEU A N 1
ATOM 1410 C CA . LEU A 1 173 ? 15.312 9.391 -1.378 1 98.88 173 LEU A CA 1
ATOM 1411 C C . LEU A 1 173 ? 13.883 9.445 -1.914 1 98.88 173 LEU A C 1
ATOM 1413 O O . LEU A 1 173 ? 13.305 10.523 -2.047 1 98.88 173 LEU A O 1
ATOM 1417 N N . HIS A 1 174 ? 13.359 8.281 -2.252 1 98.88 174 HIS A N 1
ATOM 1418 C CA . HIS A 1 174 ? 11.992 8.141 -2.742 1 98.88 174 HIS A CA 1
ATOM 1419 C C . HIS A 1 174 ? 11.055 7.68 -1.634 1 98.88 174 HIS A C 1
ATOM 1421 O O . HIS A 1 174 ? 11.461 6.934 -0.74 1 98.88 174 HIS A O 1
ATOM 1427 N N . LEU A 1 175 ? 9.789 8.094 -1.719 1 98.94 175 LEU A N 1
ATOM 1428 C CA . LEU A 1 175 ? 8.812 7.75 -0.694 1 98.94 175 LEU A CA 1
ATOM 1429 C C . LEU A 1 175 ? 7.496 7.312 -1.327 1 98.94 175 LEU A C 1
ATOM 1431 O O . LEU A 1 175 ? 7.02 7.938 -2.277 1 98.94 175 LEU A O 1
ATOM 1435 N N . ILE A 1 176 ? 6.988 6.23 -0.883 1 98.94 176 ILE A N 1
ATOM 1436 C CA . ILE A 1 176 ? 5.621 5.805 -1.16 1 98.94 176 ILE A CA 1
ATOM 1437 C C . ILE A 1 176 ? 4.816 5.773 0.137 1 98.94 176 ILE A C 1
ATOM 1439 O O . ILE A 1 176 ? 5.258 5.199 1.135 1 98.94 176 ILE A O 1
ATOM 1443 N N . VAL A 1 177 ? 3.699 6.461 0.111 1 98.88 177 VAL A N 1
ATOM 1444 C CA . VAL A 1 177 ? 2.768 6.469 1.234 1 98.88 177 VAL A CA 1
ATOM 1445 C C . VAL A 1 177 ? 1.477 5.758 0.838 1 98.88 177 VAL A C 1
ATOM 1447 O O . VAL A 1 177 ? 1.02 5.875 -0.301 1 98.88 177 VAL A O 1
ATOM 1450 N N . GLU A 1 178 ? 0.917 5.023 1.821 1 98.38 178 GLU A N 1
ATOM 1451 C CA . GLU A 1 178 ? -0.332 4.309 1.575 1 98.38 178 GLU A CA 1
ATOM 1452 C C . GLU A 1 178 ? -1.421 4.746 2.549 1 98.38 178 GLU A C 1
ATOM 1454 O O . GLU A 1 178 ? -1.235 4.68 3.766 1 98.38 178 GLU A O 1
ATOM 1459 N N . ALA A 1 179 ? -2.5 5.129 1.986 1 98.62 179 ALA A N 1
ATOM 1460 C CA . ALA A 1 179 ? -3.713 5.383 2.76 1 98.62 179 ALA A CA 1
ATOM 1461 C C . ALA A 1 179 ? -4.801 4.367 2.424 1 98.62 179 ALA A C 1
ATOM 1463 O O . ALA A 1 179 ? -5.148 4.188 1.256 1 98.62 179 ALA A O 1
ATOM 1464 N N . ARG A 1 180 ? -5.34 3.709 3.445 1 97.88 180 ARG A N 1
ATOM 1465 C CA . ARG A 1 180 ? -6.406 2.746 3.188 1 97.88 180 ARG A CA 1
ATOM 1466 C C . ARG A 1 180 ? -7.691 3.453 2.77 1 97.88 180 ARG A C 1
ATOM 1468 O O . ARG A 1 180 ? -8.492 2.904 2.008 1 97.88 180 ARG A O 1
ATOM 1475 N N . SER A 1 181 ? -7.926 4.57 3.395 1 97.5 181 SER A N 1
ATOM 1476 C CA . SER A 1 181 ? -9.125 5.391 3.238 1 97.5 181 SER A CA 1
ATOM 1477 C C . SER A 1 181 ? -8.789 6.875 3.357 1 97.5 181 SER A C 1
ATOM 1479 O O . SER A 1 181 ? -8.062 7.281 4.266 1 97.5 181 SER A O 1
ATOM 1481 N N . SER A 1 182 ? -9.312 7.637 2.414 1 98 182 SER A N 1
ATOM 1482 C CA . SER A 1 182 ? -8.953 9.055 2.432 1 98 182 SER A CA 1
ATOM 1483 C C . SER A 1 182 ? -10.164 9.93 2.107 1 98 182 SER A C 1
ATOM 1485 O O . SER A 1 182 ? -10.734 9.828 1.023 1 98 182 SER A O 1
ATOM 1487 N N . ASP A 1 183 ? -10.492 10.781 3.084 1 97.38 183 ASP A N 1
ATOM 1488 C CA . ASP A 1 183 ? -11.422 11.867 2.801 1 97.38 183 ASP A CA 1
ATOM 1489 C C . ASP A 1 183 ? -10.789 12.898 1.864 1 97.38 183 ASP A C 1
ATOM 1491 O O . ASP A 1 183 ? -9.898 13.656 2.271 1 97.38 183 ASP A O 1
ATOM 1495 N N . THR A 1 184 ? -11.312 12.961 0.686 1 98.19 184 THR A N 1
ATOM 1496 C CA . THR A 1 184 ? -10.672 13.742 -0.37 1 98.19 184 THR A CA 1
ATOM 1497 C C . THR A 1 184 ? -10.75 15.234 -0.059 1 98.19 184 THR A C 1
ATOM 1499 O O . THR A 1 184 ? -9.867 16 -0.449 1 98.19 184 THR A O 1
ATOM 1502 N N . GLY A 1 185 ? -11.734 15.602 0.66 1 96.56 185 GLY A N 1
ATOM 1503 C CA . GLY A 1 185 ? -11.914 17.016 0.949 1 96.56 185 GLY A CA 1
ATOM 1504 C C . GLY A 1 185 ? -11.102 17.5 2.135 1 96.56 185 GLY A C 1
ATOM 1505 O O . GLY A 1 185 ? -10.664 18.641 2.172 1 96.56 185 GLY A O 1
ATOM 1506 N N . LEU A 1 186 ? -10.883 16.609 3.074 1 94.19 186 LEU A N 1
ATOM 1507 C CA . LEU A 1 186 ? -10.266 17.016 4.332 1 94.19 186 LEU A CA 1
ATOM 1508 C C . LEU A 1 186 ? -8.883 16.391 4.492 1 94.19 186 LEU A C 1
ATOM 1510 O O . LEU A 1 186 ? -7.867 17.062 4.309 1 94.19 186 LEU A O 1
ATOM 1514 N N . GLY A 1 187 ? -8.859 15.133 4.641 1 95.5 187 GLY A N 1
ATOM 1515 C CA . GLY A 1 187 ? -7.648 14.422 5.027 1 95.5 187 GLY A CA 1
ATOM 1516 C C . GLY A 1 187 ? -6.609 14.359 3.922 1 95.5 187 GLY A C 1
ATOM 1517 O O . GLY A 1 187 ? -5.414 14.523 4.176 1 95.5 187 GLY A O 1
ATOM 1518 N N . LEU A 1 188 ? -7 14.25 2.73 1 98.38 188 LEU A N 1
ATOM 1519 C CA . LEU A 1 188 ? -6.09 13.93 1.637 1 98.38 188 LEU A CA 1
ATOM 1520 C C . LEU A 1 188 ? -5.094 15.062 1.409 1 98.38 188 LEU A C 1
ATOM 1522 O O . LEU A 1 188 ? -3.879 14.844 1.438 1 98.38 188 LEU A O 1
ATOM 1526 N N . PRO A 1 189 ? -5.559 16.344 1.191 1 98.12 189 PRO A N 1
ATOM 1527 C CA . PRO A 1 189 ? -4.586 17.406 0.982 1 98.12 189 PRO A CA 1
ATOM 1528 C C . PRO A 1 189 ? -3.633 17.578 2.162 1 98.12 189 PRO A C 1
ATOM 1530 O O . PRO A 1 189 ? -2.439 17.828 1.967 1 98.12 189 PRO A O 1
ATOM 1533 N N . PHE A 1 190 ? -4.172 17.391 3.318 1 97.69 190 PHE A N 1
ATOM 1534 C CA . PHE A 1 190 ? -3.408 17.5 4.555 1 97.69 190 PHE A CA 1
ATOM 1535 C C . PHE A 1 190 ? -2.312 16.438 4.605 1 97.69 190 PHE A C 1
ATOM 1537 O O . PHE A 1 190 ? -1.143 16.75 4.828 1 97.69 190 PHE A O 1
ATOM 1544 N N . ASN A 1 191 ? -2.648 15.211 4.316 1 98.75 191 ASN A N 1
ATOM 1545 C CA . ASN A 1 191 ? -1.737 14.078 4.43 1 98.75 191 ASN A CA 1
ATOM 1546 C C . ASN A 1 191 ? -0.676 14.094 3.334 1 98.75 191 ASN A C 1
ATOM 1548 O O . ASN A 1 191 ? 0.474 13.727 3.57 1 98.75 191 ASN A O 1
ATOM 1552 N N . ILE A 1 192 ? -1.049 14.484 2.123 1 98.81 192 ILE A N 1
ATOM 1553 C CA . ILE A 1 192 ? -0.083 14.57 1.032 1 98.81 192 ILE A CA 1
ATOM 1554 C C . ILE A 1 192 ? 1.038 15.531 1.415 1 98.81 192 ILE A C 1
ATOM 1556 O O . ILE A 1 192 ? 2.219 15.203 1.295 1 98.81 192 ILE A O 1
ATOM 1560 N N . PHE A 1 193 ? 0.656 16.672 1.895 1 98.75 193 PHE A N 1
ATOM 1561 C CA . PHE A 1 193 ? 1.644 17.672 2.297 1 98.75 193 PHE A CA 1
ATOM 1562 C C . PHE A 1 193 ? 2.467 17.172 3.479 1 98.75 193 PHE A C 1
ATOM 1564 O O . PHE A 1 193 ? 3.695 17.25 3.463 1 98.75 193 PHE A O 1
ATOM 1571 N N . GLN A 1 194 ? 1.825 16.594 4.387 1 98.12 194 GLN A N 1
ATOM 1572 C CA . GLN A 1 194 ? 2.393 16.141 5.652 1 98.12 194 GLN A CA 1
ATOM 1573 C C . GLN A 1 194 ? 3.537 15.164 5.418 1 98.12 194 GLN A C 1
ATOM 1575 O O . GLN A 1 194 ? 4.625 15.32 5.977 1 98.12 194 GLN A O 1
ATOM 1580 N N . TYR A 1 195 ? 3.342 14.219 4.617 1 98.88 195 TYR A N 1
ATOM 1581 C CA . TYR A 1 195 ? 4.34 13.172 4.422 1 98.88 195 TYR A CA 1
ATOM 1582 C C . TYR A 1 195 ? 5.426 13.625 3.449 1 98.88 195 TYR A C 1
ATOM 1584 O O . TYR A 1 195 ? 6.547 13.117 3.484 1 98.88 195 TYR A O 1
ATOM 1592 N N . ASN A 1 196 ? 5.102 14.594 2.594 1 98.88 196 ASN A N 1
ATOM 1593 C CA . ASN A 1 196 ? 6.164 15.195 1.793 1 98.88 196 ASN A CA 1
ATOM 1594 C C . ASN A 1 196 ? 7.164 15.945 2.664 1 98.88 196 ASN A C 1
ATOM 1596 O O . ASN A 1 196 ? 8.367 15.922 2.404 1 98.88 196 ASN A O 1
ATOM 1600 N N . VAL A 1 197 ? 6.641 16.625 3.652 1 98.88 197 VAL A N 1
ATOM 1601 C CA . VAL A 1 197 ? 7.52 17.297 4.602 1 98.88 197 VAL A CA 1
ATOM 1602 C C . VAL A 1 197 ? 8.445 16.281 5.262 1 98.88 197 VAL A C 1
ATOM 1604 O O . VAL A 1 197 ? 9.648 16.516 5.383 1 98.88 197 VAL A O 1
ATOM 1607 N N . LEU A 1 198 ? 7.906 15.172 5.672 1 98.94 198 LEU A N 1
ATOM 1608 C CA . LEU A 1 198 ? 8.711 14.117 6.289 1 98.94 198 LEU A CA 1
ATOM 1609 C C . LEU A 1 198 ? 9.805 13.648 5.34 1 98.94 198 LEU A C 1
ATOM 1611 O O . LEU A 1 198 ? 10.953 13.477 5.754 1 98.94 198 LEU A O 1
ATOM 1615 N N . GLN A 1 199 ? 9.477 13.445 4.082 1 98.94 199 GLN A N 1
ATOM 1616 C CA . GLN A 1 199 ? 10.461 13.047 3.084 1 98.94 199 GLN A CA 1
ATOM 1617 C C . GLN A 1 199 ? 11.602 14.062 3.008 1 98.94 199 GLN A C 1
ATOM 1619 O O . GLN A 1 199 ? 12.773 13.68 2.982 1 98.94 199 GLN A O 1
ATOM 1624 N N . ARG A 1 200 ? 11.266 15.297 2.943 1 98.88 200 ARG A N 1
ATOM 1625 C CA . ARG A 1 200 ? 12.25 16.375 2.816 1 98.88 200 ARG A CA 1
ATOM 1626 C C . ARG A 1 200 ? 13.164 16.422 4.035 1 98.88 200 ARG A C 1
ATOM 1628 O O . ARG A 1 200 ? 14.375 16.594 3.9 1 98.88 200 ARG A O 1
ATOM 1635 N N . VAL A 1 201 ? 12.594 16.25 5.172 1 98.94 201 VAL A N 1
ATOM 1636 C CA . VAL A 1 201 ? 13.367 16.281 6.406 1 98.94 201 VAL A CA 1
ATOM 1637 C C . VAL A 1 201 ? 14.352 15.117 6.43 1 98.94 201 VAL A C 1
ATOM 1639 O O . VAL A 1 201 ? 15.531 15.289 6.719 1 98.94 201 VAL A O 1
ATOM 1642 N N . PHE A 1 202 ? 13.859 13.875 6.125 1 98.94 202 PHE A N 1
ATOM 1643 C CA . PHE A 1 202 ? 14.727 12.703 6.117 1 98.94 202 PHE A CA 1
ATOM 1644 C C . PHE A 1 202 ? 15.82 12.844 5.066 1 98.94 202 PHE A C 1
ATOM 1646 O O . PHE A 1 202 ? 16.969 12.484 5.309 1 98.94 202 PHE A O 1
ATOM 1653 N N . ALA A 1 203 ? 15.461 13.336 3.879 1 98.88 203 ALA A N 1
ATOM 1654 C CA . ALA A 1 203 ? 16.469 13.562 2.848 1 98.88 203 ALA A CA 1
ATOM 1655 C C . ALA A 1 203 ? 17.578 14.492 3.355 1 98.88 203 ALA A C 1
ATOM 1657 O O . ALA A 1 203 ? 18.766 14.219 3.16 1 98.88 203 ALA A O 1
ATOM 1658 N N . GLN A 1 204 ? 17.219 15.594 4.023 1 98.75 204 GLN A N 1
ATOM 1659 C CA . GLN A 1 204 ? 18.156 16.578 4.539 1 98.75 204 GLN A CA 1
ATOM 1660 C C . GLN A 1 204 ? 19.094 15.953 5.566 1 98.75 204 GLN A C 1
ATOM 1662 O O . GLN A 1 204 ? 20.328 16.062 5.445 1 98.75 204 GLN A O 1
ATOM 1667 N N . VAL A 1 205 ? 18.578 15.281 6.535 1 98.62 205 VAL A N 1
ATOM 1668 C CA . VAL A 1 205 ? 19.391 14.852 7.672 1 98.62 205 VAL A CA 1
ATOM 1669 C C . VAL A 1 205 ? 20.234 13.648 7.273 1 98.62 205 VAL A C 1
ATOM 1671 O O . VAL A 1 205 ? 21.25 13.352 7.922 1 98.62 205 VAL A O 1
ATOM 1674 N N . LEU A 1 206 ? 19.828 12.906 6.215 1 98.69 206 LEU A N 1
ATOM 1675 C CA . LEU A 1 206 ? 20.578 11.734 5.781 1 98.69 206 LEU A CA 1
ATOM 1676 C C . LEU A 1 206 ? 21.516 12.078 4.629 1 98.69 206 LEU A C 1
ATOM 1678 O O . LEU A 1 206 ? 22.312 11.25 4.199 1 98.69 206 LEU A O 1
ATOM 1682 N N . GLY A 1 207 ? 21.375 13.281 4.066 1 98.38 207 GLY A N 1
ATOM 1683 C CA . GLY A 1 207 ? 22.266 13.75 3.016 1 98.38 207 GLY A CA 1
ATOM 1684 C C . GLY A 1 207 ? 21.859 13.273 1.633 1 98.38 207 GLY A C 1
ATOM 1685 O O . GLY A 1 207 ? 22.703 13.07 0.767 1 98.38 207 GLY A O 1
ATOM 1686 N N . TYR A 1 208 ? 20.609 12.992 1.397 1 98.62 208 TYR A N 1
ATOM 1687 C CA . TYR A 1 208 ? 20.109 12.578 0.096 1 98.62 208 TYR A CA 1
ATOM 1688 C C . TYR A 1 208 ? 19.469 13.75 -0.641 1 98.62 208 TYR A C 1
ATOM 1690 O O . TYR A 1 208 ? 19.062 14.734 -0.021 1 98.62 208 TYR A O 1
ATOM 1698 N N . GLU A 1 209 ? 19.422 13.625 -1.939 1 98.38 209 GLU A N 1
ATOM 1699 C CA . GLU A 1 209 ? 18.531 14.461 -2.736 1 98.38 209 GLU A CA 1
ATOM 1700 C C . GLU A 1 209 ? 17.094 13.938 -2.695 1 98.38 209 GLU A C 1
ATOM 1702 O O . GLU A 1 209 ? 16.859 12.805 -2.271 1 98.38 209 GLU A O 1
ATOM 1707 N N . LEU A 1 210 ? 16.219 14.781 -3.129 1 98.31 210 LEU A N 1
ATOM 1708 C CA . LEU A 1 210 ? 14.812 14.398 -3.131 1 98.31 210 LEU A CA 1
ATOM 1709 C C . LEU A 1 210 ? 14.469 13.602 -4.383 1 98.31 210 LEU A C 1
ATOM 1711 O O . LEU A 1 210 ? 14.781 14.023 -5.5 1 98.31 210 LEU A O 1
ATOM 1715 N N . GLY A 1 211 ? 13.906 12.391 -4.211 1 98.38 211 GLY A N 1
ATOM 1716 C CA . GLY A 1 211 ? 13.359 11.594 -5.301 1 98.38 211 GLY A CA 1
ATOM 1717 C C . GLY A 1 211 ? 11.852 11.703 -5.418 1 98.38 211 GLY A C 1
ATOM 1718 O O . GLY A 1 211 ? 11.25 12.672 -4.938 1 98.38 211 GLY A O 1
ATOM 1719 N N . ASP A 1 212 ? 11.234 10.734 -5.996 1 98.38 212 ASP A N 1
ATOM 1720 C CA . ASP A 1 212 ? 9.805 10.75 -6.266 1 98.38 212 ASP A CA 1
ATOM 1721 C C . ASP A 1 212 ? 9 10.531 -4.988 1 98.38 212 ASP A C 1
ATOM 1723 O O . ASP A 1 212 ? 9.492 9.922 -4.035 1 98.38 212 ASP A O 1
ATOM 1727 N N . TYR A 1 213 ? 7.84 11.125 -5.016 1 98.88 213 TYR A N 1
ATOM 1728 C CA . TYR A 1 213 ? 6.852 10.945 -3.959 1 98.88 213 TYR A CA 1
ATOM 1729 C C . TYR A 1 213 ? 5.551 10.391 -4.52 1 98.88 213 TYR A C 1
ATOM 1731 O O . TYR A 1 213 ? 4.922 11.008 -5.379 1 98.88 213 TYR A O 1
ATOM 1739 N N . VAL A 1 214 ? 5.207 9.172 -4.059 1 98.88 214 VAL A N 1
ATOM 1740 C CA . VAL A 1 214 ? 3.992 8.5 -4.508 1 98.88 214 VAL A CA 1
ATOM 1741 C C . VAL A 1 214 ? 3.025 8.344 -3.34 1 98.88 214 VAL A C 1
ATOM 1743 O O . VAL A 1 214 ? 3.43 7.957 -2.24 1 98.88 214 VAL A O 1
ATOM 1746 N N . PHE A 1 215 ? 1.757 8.68 -3.525 1 98.88 215 PHE A N 1
ATOM 1747 C CA . PHE A 1 215 ? 0.701 8.531 -2.531 1 98.88 215 PHE A CA 1
ATOM 1748 C C . PHE A 1 215 ? -0.419 7.645 -3.062 1 98.88 215 PHE A C 1
ATOM 1750 O O . PHE A 1 215 ? -1.172 8.047 -3.951 1 98.88 215 PHE A O 1
ATOM 1757 N N . ASN A 1 216 ? -0.493 6.414 -2.504 1 98.81 216 ASN A N 1
ATOM 1758 C CA . ASN A 1 216 ? -1.526 5.457 -2.877 1 98.81 216 ASN A CA 1
ATOM 1759 C C . ASN A 1 216 ? -2.742 5.555 -1.96 1 98.81 216 ASN A C 1
ATOM 1761 O O . ASN A 1 216 ? -2.598 5.719 -0.748 1 98.81 216 ASN A O 1
ATOM 1765 N N . ILE A 1 217 ? -3.906 5.445 -2.604 1 98.81 217 ILE A N 1
ATOM 1766 C CA . ILE A 1 217 ? -5.145 5.527 -1.838 1 98.81 217 ILE A CA 1
ATOM 1767 C C . ILE A 1 217 ? -6.02 4.312 -2.143 1 98.81 217 ILE A C 1
ATOM 1769 O O . ILE A 1 217 ? -6.309 4.023 -3.307 1 98.81 217 ILE A O 1
ATOM 1773 N N . GLY A 1 218 ? -6.441 3.596 -1.058 1 98.5 218 GLY A N 1
ATOM 1774 C CA . GLY A 1 218 ? -7.379 2.502 -1.245 1 98.5 218 GLY A CA 1
ATOM 1775 C C . GLY A 1 218 ? -8.773 2.969 -1.609 1 98.5 218 GLY A C 1
ATOM 1776 O O . GLY A 1 218 ? -9.234 2.756 -2.734 1 98.5 218 GLY A O 1
ATOM 1777 N N . ASP A 1 219 ? -9.383 3.674 -0.749 1 98.5 219 ASP A N 1
ATOM 1778 C CA . ASP A 1 219 ? -10.711 4.266 -0.918 1 98.5 219 ASP A CA 1
ATOM 1779 C C . ASP A 1 219 ? -10.633 5.789 -0.889 1 98.5 219 ASP A C 1
ATOM 1781 O O . ASP A 1 219 ? -10.477 6.391 0.177 1 98.5 219 ASP A O 1
ATOM 1785 N N . ALA A 1 220 ? -10.648 6.414 -2.045 1 98.81 220 ALA A N 1
ATOM 1786 C CA . ALA A 1 220 ? -10.758 7.867 -2.139 1 98.81 220 ALA A CA 1
ATOM 1787 C C . ALA A 1 220 ? -12.219 8.305 -2.223 1 98.81 220 ALA A C 1
ATOM 1789 O O . ALA A 1 220 ? -12.898 8.039 -3.215 1 98.81 220 ALA A O 1
ATOM 1790 N N . HIS A 1 221 ? -12.672 9 -1.175 1 98.69 221 HIS A N 1
ATOM 1791 C CA . HIS A 1 221 ? -14.109 9.211 -1.14 1 98.69 221 HIS A CA 1
ATOM 1792 C C . HIS A 1 221 ? -14.445 10.672 -0.876 1 98.69 221 HIS A C 1
ATOM 1794 O O . HIS A 1 221 ? -13.609 11.43 -0.372 1 98.69 221 HIS A O 1
ATOM 1800 N N . ILE A 1 222 ? -15.578 11.031 -1.326 1 98.56 222 ILE A N 1
ATOM 1801 C CA . ILE A 1 222 ? -16.25 12.289 -1.015 1 98.56 222 ILE A CA 1
ATOM 1802 C C . ILE A 1 222 ? -17.578 12.008 -0.32 1 98.56 222 ILE A C 1
ATOM 1804 O O . ILE A 1 222 ? -18.422 11.273 -0.848 1 98.56 222 ILE A O 1
ATOM 1808 N N . TYR A 1 223 ? -17.703 12.578 0.877 1 98 223 TYR A N 1
ATOM 1809 C CA . TYR A 1 223 ? -18.984 12.445 1.566 1 98 223 TYR A CA 1
ATOM 1810 C C . TYR A 1 223 ? -20.062 13.258 0.866 1 98 223 TYR A C 1
ATOM 1812 O O . TYR A 1 223 ? -19.781 14.281 0.242 1 98 223 TYR A O 1
ATOM 1820 N N . GLU A 1 224 ? -21.281 12.797 1.104 1 97.62 224 GLU A N 1
ATOM 1821 C CA . GLU A 1 224 ? -22.422 13.398 0.423 1 97.62 224 GLU A CA 1
ATOM 1822 C C . GLU A 1 224 ? -22.5 14.898 0.682 1 97.62 224 GLU A C 1
ATOM 1824 O O . GLU A 1 224 ? -22.703 15.688 -0.246 1 97.62 224 GLU A O 1
ATOM 1829 N N . ARG A 1 225 ? -22.219 15.32 1.856 1 97.69 225 ARG A N 1
ATOM 1830 C CA . ARG A 1 225 ? -22.344 16.734 2.217 1 97.69 225 ARG A CA 1
ATOM 1831 C C . ARG A 1 225 ? -21.125 17.531 1.748 1 97.69 225 ARG A C 1
ATOM 1833 O O . ARG A 1 225 ? -21.109 18.75 1.854 1 97.69 225 ARG A O 1
ATOM 1840 N N . HIS A 1 226 ? -20.109 16.906 1.236 1 98.12 226 HIS A N 1
ATOM 1841 C CA . HIS A 1 226 ? -18.906 17.578 0.738 1 98.12 226 HIS A CA 1
ATOM 1842 C C . HIS A 1 226 ? -19.016 17.844 -0.763 1 98.12 226 HIS A C 1
ATOM 1844 O O . HIS A 1 226 ? -18.172 18.547 -1.331 1 98.12 226 HIS A O 1
ATOM 1850 N N . ILE A 1 227 ? -20.016 17.344 -1.425 1 98.06 227 ILE A N 1
ATOM 1851 C CA . ILE A 1 227 ? -20.109 17.359 -2.881 1 98.06 227 ILE A CA 1
ATOM 1852 C C . ILE A 1 227 ? -20.219 18.797 -3.367 1 98.06 227 ILE A C 1
ATOM 1854 O O . ILE A 1 227 ? -19.438 19.234 -4.219 1 98.06 227 ILE A O 1
ATOM 1858 N N . GLU A 1 228 ? -21.078 19.531 -2.854 1 97.81 228 GLU A N 1
ATOM 1859 C CA . GLU A 1 228 ? -21.312 20.891 -3.326 1 97.81 228 GLU A CA 1
ATOM 1860 C C . GLU A 1 228 ? -20.094 21.781 -3.074 1 97.81 228 GLU A C 1
ATOM 1862 O O . GLU A 1 228 ? -19.578 22.406 -3.996 1 97.81 228 GLU A O 1
ATOM 1867 N N . PRO A 1 229 ? -19.609 21.781 -1.848 1 97.88 229 PRO A N 1
ATOM 1868 C CA . PRO A 1 229 ? -18.438 22.641 -1.615 1 97.88 229 PRO A CA 1
ATOM 1869 C C . PRO A 1 229 ? -17.234 22.234 -2.475 1 97.88 229 PRO A C 1
ATOM 1871 O O . PRO A 1 229 ? -16.484 23.109 -2.93 1 97.88 229 PRO A O 1
ATOM 1874 N N . LEU A 1 230 ? -17.047 21 -2.744 1 98.12 230 LEU A N 1
ATOM 1875 C CA . LEU A 1 230 ? -15.891 20.562 -3.531 1 98.12 230 LEU A CA 1
ATOM 1876 C C . LEU A 1 230 ? -16.109 20.859 -5.012 1 98.12 230 LEU A C 1
ATOM 1878 O O . LEU A 1 230 ? -15.148 21.141 -5.738 1 98.12 230 LEU A O 1
ATOM 1882 N N . THR A 1 231 ? -17.312 20.781 -5.449 1 98.12 231 THR A N 1
ATOM 1883 C CA . THR A 1 231 ? -17.625 21.188 -6.816 1 98.12 231 THR A CA 1
ATOM 1884 C C . THR A 1 231 ? -17.297 22.672 -7.023 1 98.12 231 THR A C 1
ATOM 1886 O O . THR A 1 231 ? -16.672 23.031 -8.031 1 98.12 231 THR A O 1
ATOM 1889 N N . SER A 1 232 ? -17.641 23.484 -6.086 1 97.94 232 SER A N 1
ATOM 1890 C CA . SER A 1 232 ? -17.328 24.906 -6.152 1 97.94 232 SER A CA 1
ATOM 1891 C C . SER A 1 232 ? -15.812 25.141 -6.117 1 97.94 232 SER A C 1
ATOM 1893 O O . SER A 1 232 ? -15.305 26.047 -6.773 1 97.94 232 SER A O 1
ATOM 1895 N N . GLN A 1 233 ? -15.148 24.344 -5.34 1 97.81 233 GLN A N 1
ATOM 1896 C CA . GLN A 1 233 ? -13.695 24.469 -5.25 1 97.81 233 GLN A CA 1
ATOM 1897 C C . GLN A 1 233 ? -13.039 24.281 -6.621 1 97.81 233 GLN A C 1
ATOM 1899 O O . GLN A 1 233 ? -12.039 24.938 -6.926 1 97.81 233 GLN A O 1
ATOM 1904 N N . LEU A 1 234 ? -13.586 23.422 -7.461 1 97.69 234 LEU A N 1
ATOM 1905 C CA . LEU A 1 234 ? -13.039 23.125 -8.781 1 97.69 234 LEU A CA 1
ATOM 1906 C C . LEU A 1 234 ? -12.984 24.391 -9.633 1 97.69 234 LEU A C 1
ATOM 1908 O O . LEU A 1 234 ? -12.211 24.469 -10.594 1 97.69 234 LEU A O 1
ATOM 1912 N N . GLU A 1 235 ? -13.773 25.391 -9.266 1 97.25 235 GLU A N 1
ATOM 1913 C CA . GLU A 1 235 ? -13.883 26.594 -10.062 1 97.25 235 GLU A CA 1
ATOM 1914 C C . GLU A 1 235 ? -12.961 27.688 -9.531 1 97.25 235 GLU A C 1
ATOM 1916 O O . GLU A 1 235 ? -12.82 28.75 -10.148 1 97.25 235 GLU A O 1
ATOM 1921 N N . LEU A 1 236 ? -12.367 27.469 -8.453 1 97.44 236 LEU A N 1
ATOM 1922 C CA . LEU A 1 236 ? -11.523 28.484 -7.836 1 97.44 236 LEU A CA 1
ATOM 1923 C C . LEU A 1 236 ? -10.18 28.594 -8.562 1 97.44 236 LEU A C 1
ATOM 1925 O O . LEU A 1 236 ? -9.672 27.594 -9.07 1 97.44 236 LEU A O 1
ATOM 1929 N N . PRO A 1 237 ? -9.625 29.734 -8.578 1 96.31 237 PRO A N 1
ATOM 1930 C CA . PRO A 1 237 ? -8.344 29.891 -9.266 1 96.31 237 PRO A CA 1
ATOM 1931 C C . PRO A 1 237 ? -7.191 29.219 -8.523 1 96.31 237 PRO A C 1
ATOM 1933 O O . PRO A 1 237 ? -7.207 29.141 -7.293 1 96.31 237 PRO A O 1
ATOM 1936 N N . GLN A 1 238 ? -6.254 28.781 -9.297 1 96.06 238 GLN A N 1
ATOM 1937 C CA . GLN A 1 238 ? -4.996 28.297 -8.742 1 96.06 238 GLN A CA 1
ATOM 1938 C C . GLN A 1 238 ? -4.016 29.438 -8.516 1 96.06 238 GLN A C 1
ATOM 1940 O O . GLN A 1 238 ? -4.121 30.484 -9.148 1 96.06 238 GLN A O 1
ATOM 1945 N N . HIS A 1 239 ? -3.115 29.203 -7.609 1 97 239 HIS A N 1
ATOM 1946 C CA . HIS A 1 239 ? -2.061 30.172 -7.312 1 97 239 HIS A CA 1
ATOM 1947 C C . HIS A 1 239 ? -0.681 29.547 -7.48 1 97 239 HIS A C 1
ATOM 1949 O O . HIS A 1 239 ? -0.567 28.344 -7.738 1 97 239 HIS A O 1
ATOM 1955 N N . ASP A 1 240 ? 0.294 30.422 -7.363 1 96.38 240 ASP A N 1
ATOM 1956 C CA . ASP A 1 240 ? 1.668 29.938 -7.496 1 96.38 240 ASP A CA 1
ATOM 1957 C C . ASP A 1 240 ? 2.035 29 -6.355 1 96.38 240 ASP A C 1
ATOM 1959 O O . ASP A 1 240 ? 1.588 29.172 -5.223 1 96.38 240 ASP A O 1
ATOM 1963 N N . VAL A 1 241 ? 2.861 28.047 -6.715 1 96.75 241 VAL A N 1
ATOM 1964 C CA . VAL A 1 241 ? 3.328 27.078 -5.727 1 96.75 241 VAL A CA 1
ATOM 1965 C C . VAL A 1 241 ? 4.289 27.766 -4.754 1 96.75 241 VAL A C 1
ATOM 1967 O O . VAL A 1 241 ? 5.176 28.5 -5.172 1 96.75 241 VAL A O 1
ATOM 1970 N N . PRO A 1 242 ? 4.133 27.531 -3.492 1 97.88 242 PRO A N 1
ATOM 1971 C CA . PRO A 1 242 ? 5.051 28.094 -2.506 1 97.88 242 PRO A CA 1
ATOM 1972 C C . PRO A 1 242 ? 6.367 27.328 -2.412 1 97.88 242 PRO A C 1
ATOM 1974 O O . PRO A 1 242 ? 6.539 26.297 -3.074 1 97.88 242 PRO A O 1
ATOM 1977 N N . THR A 1 243 ? 7.227 27.906 -1.61 1 97.88 243 THR A N 1
ATOM 1978 C CA . THR A 1 243 ? 8.477 27.25 -1.257 1 97.88 243 THR A CA 1
ATOM 1979 C C . THR A 1 243 ? 8.492 26.875 0.222 1 97.88 243 THR A C 1
ATOM 1981 O O . THR A 1 243 ? 8.188 27.703 1.081 1 97.88 243 THR A O 1
ATOM 1984 N N . LEU A 1 244 ? 8.828 25.625 0.455 1 98.5 244 LEU A N 1
ATOM 1985 C CA . LEU A 1 244 ? 9 25.188 1.838 1 98.5 244 LEU A CA 1
ATOM 1986 C C . LEU A 1 244 ? 10.453 25.344 2.283 1 98.5 244 LEU A C 1
ATOM 1988 O O . LEU A 1 244 ? 11.344 24.672 1.768 1 98.5 244 LEU A O 1
ATOM 1992 N N . TRP A 1 245 ? 10.641 26.297 3.166 1 98.75 245 TRP A N 1
ATOM 1993 C CA . TRP A 1 245 ? 11.953 26.453 3.785 1 98.75 245 TRP A CA 1
ATOM 1994 C C . TRP A 1 245 ? 12.086 25.578 5.023 1 98.75 245 TRP A C 1
ATOM 1996 O O . TRP A 1 245 ? 11.203 25.578 5.887 1 98.75 245 TRP A O 1
ATOM 2006 N N . ILE A 1 246 ? 13.078 24.797 5.074 1 98.88 246 ILE A N 1
ATOM 2007 C CA . ILE A 1 246 ? 13.43 23.969 6.219 1 98.88 246 ILE A CA 1
ATOM 2008 C C . ILE A 1 246 ? 14.789 24.375 6.766 1 98.88 246 ILE A C 1
ATOM 2010 O O . ILE A 1 246 ? 15.758 24.516 6.008 1 98.88 246 ILE A O 1
ATOM 2014 N N . ASN A 1 247 ? 14.93 24.578 8.062 1 98.88 247 ASN A N 1
ATOM 2015 C CA . ASN A 1 247 ? 16.156 25.047 8.695 1 98.88 247 ASN A CA 1
ATOM 2016 C C . ASN A 1 247 ? 17.359 24.188 8.289 1 98.88 247 ASN A C 1
ATOM 2018 O O . ASN A 1 247 ? 17.469 23.031 8.719 1 98.88 247 ASN A O 1
ATOM 2022 N N . PRO A 1 248 ? 18.203 24.781 7.492 1 98.38 248 PRO A N 1
ATOM 2023 C CA . PRO A 1 248 ? 19.312 23.984 6.965 1 98.38 248 PRO A CA 1
ATOM 2024 C C . PRO A 1 248 ? 20.344 23.625 8.031 1 98.38 248 PRO A C 1
ATOM 2026 O O . PRO A 1 248 ? 21.203 22.781 7.809 1 98.38 248 PRO A O 1
ATOM 2029 N N . GLU A 1 249 ? 20.281 24.156 9.188 1 98.12 249 GLU A N 1
ATOM 2030 C CA . GLU A 1 249 ? 21.25 23.922 10.25 1 98.12 249 GLU A CA 1
ATOM 2031 C C . GLU A 1 249 ? 20.906 22.656 11.031 1 98.12 249 GLU A C 1
ATOM 2033 O O . GLU A 1 249 ? 21.734 22.125 11.773 1 98.12 249 GLU A O 1
ATOM 2038 N N . LYS A 1 250 ? 19.656 22.203 10.883 1 98.38 250 LYS A N 1
ATOM 2039 C CA . LYS A 1 250 ? 19.266 20.984 11.578 1 98.38 250 LYS A CA 1
ATOM 2040 C C . LYS A 1 250 ? 19.797 19.75 10.859 1 98.38 250 LYS A C 1
ATOM 2042 O O . LYS A 1 250 ? 19.562 19.578 9.664 1 98.38 250 LYS A O 1
ATOM 2047 N N . LYS A 1 251 ? 20.484 18.891 11.664 1 97.88 251 LYS A N 1
ATOM 2048 C CA . LYS A 1 251 ? 21.125 17.719 11.07 1 97.88 251 LYS A CA 1
ATOM 2049 C C . LYS A 1 251 ? 20.578 16.422 11.688 1 97.88 251 LYS A C 1
ATOM 2051 O O . LYS A 1 251 ? 20.906 15.328 11.227 1 97.88 251 LYS A O 1
ATOM 2056 N N . ASN A 1 252 ? 19.797 16.547 12.68 1 98.5 252 ASN A N 1
ATOM 2057 C CA . ASN A 1 252 ? 19.156 15.445 13.383 1 98.5 252 ASN A CA 1
ATOM 2058 C C . ASN A 1 252 ? 17.641 15.578 13.383 1 98.5 252 ASN A C 1
ATOM 2060 O O . ASN A 1 252 ? 17.094 16.625 13.758 1 98.5 252 ASN A O 1
ATOM 2064 N N . PHE A 1 253 ? 16.969 14.508 12.984 1 98.81 253 PHE A N 1
ATOM 2065 C CA . PHE A 1 253 ? 15.508 14.516 12.859 1 98.81 253 PHE A CA 1
ATOM 2066 C C . PHE A 1 253 ? 14.859 14.938 14.172 1 98.81 253 PHE A C 1
ATOM 2068 O O . PHE A 1 253 ? 13.898 15.703 14.18 1 98.81 253 PHE A O 1
ATOM 2075 N N . TYR A 1 254 ? 15.43 14.555 15.227 1 98.62 254 TYR A N 1
ATOM 2076 C CA . TYR A 1 254 ? 14.812 14.695 16.547 1 98.62 254 TYR A CA 1
ATOM 2077 C C . TYR A 1 254 ? 14.992 16.109 17.078 1 98.62 254 TYR A C 1
ATOM 2079 O O . TYR A 1 254 ? 14.453 16.453 18.125 1 98.62 254 TYR A O 1
ATOM 2087 N N . ASP A 1 255 ? 15.625 16.984 16.297 1 98.56 255 ASP A N 1
ATOM 2088 C CA . ASP A 1 255 ? 15.867 18.359 16.75 1 98.56 255 ASP A CA 1
ATOM 2089 C C . ASP A 1 255 ? 14.867 19.328 16.125 1 98.56 255 ASP A C 1
ATOM 2091 O O . ASP A 1 255 ? 14.797 20.5 16.516 1 98.56 255 ASP A O 1
ATOM 2095 N N . PHE A 1 256 ? 14.008 18.906 15.219 1 98.81 256 PHE A N 1
ATOM 2096 C CA . PHE A 1 256 ? 13.117 19.797 14.492 1 98.81 256 PHE A CA 1
ATOM 2097 C C . PHE A 1 256 ? 11.906 20.172 15.344 1 98.81 256 PHE A C 1
ATOM 2099 O O . PHE A 1 256 ? 11.406 19.359 16.109 1 98.81 256 PHE A O 1
ATOM 2106 N N . ASP A 1 257 ? 11.453 21.344 15.227 1 98 257 ASP A N 1
ATOM 2107 C CA . ASP A 1 257 ? 10.141 21.812 15.672 1 98 257 ASP A CA 1
ATOM 2108 C C . ASP A 1 257 ? 9.516 22.734 14.641 1 98 257 ASP A C 1
ATOM 2110 O O . ASP A 1 257 ? 10.086 22.969 13.57 1 98 257 ASP A O 1
ATOM 2114 N N . ILE A 1 258 ? 8.344 23.203 14.914 1 98.38 258 ILE A N 1
ATOM 2115 C CA . ILE A 1 258 ? 7.566 23.938 13.93 1 98.38 258 ILE A CA 1
ATOM 2116 C C . ILE A 1 258 ? 8.32 25.203 13.516 1 98.38 258 ILE A C 1
ATOM 2118 O O . ILE A 1 258 ? 8.195 25.672 12.383 1 98.38 258 ILE A O 1
ATOM 2122 N N . SER A 1 259 ? 9.133 25.75 14.414 1 98.5 259 SER A N 1
ATOM 2123 C CA . SER A 1 259 ? 9.852 26.984 14.125 1 98.5 259 SER A CA 1
ATOM 2124 C C . SER A 1 259 ? 10.93 26.766 13.07 1 98.5 259 SER A C 1
ATOM 2126 O O . SER A 1 259 ? 11.484 27.719 12.523 1 98.5 259 SER A O 1
ATOM 2128 N N . ASP A 1 260 ? 11.188 25.547 12.711 1 98.88 260 ASP A N 1
ATOM 2129 C CA . ASP A 1 260 ? 12.219 25.203 11.734 1 98.88 260 ASP A CA 1
ATOM 2130 C C . ASP A 1 260 ? 11.633 25.141 10.328 1 98.88 260 ASP A C 1
ATOM 2132 O O . ASP A 1 260 ? 12.297 24.672 9.398 1 98.88 260 ASP A O 1
ATOM 2136 N N . PHE A 1 261 ? 10.398 25.562 10.188 1 98.88 261 PHE A N 1
ATOM 2137 C CA . PHE A 1 261 ? 9.727 25.5 8.898 1 98.88 261 PHE A CA 1
ATOM 2138 C C . PHE A 1 261 ? 9.078 26.828 8.555 1 98.88 261 PHE A C 1
ATOM 2140 O O . PHE A 1 261 ? 8.531 27.5 9.438 1 98.88 261 PHE A O 1
ATOM 2147 N N . LYS A 1 262 ? 9.133 27.203 7.305 1 98.75 262 LYS A N 1
ATOM 2148 C CA . LYS A 1 262 ? 8.398 28.328 6.746 1 98.75 262 LYS A CA 1
ATOM 2149 C C . LYS A 1 262 ? 7.832 27.984 5.367 1 98.75 262 LYS A C 1
ATOM 2151 O O . LYS A 1 262 ? 8.5 27.328 4.566 1 98.75 262 LYS A O 1
ATOM 2156 N N . LEU A 1 263 ? 6.688 28.359 5.141 1 98.5 263 LEU A N 1
ATOM 2157 C CA . LEU A 1 263 ? 6.082 28.25 3.816 1 98.5 263 LEU A CA 1
ATOM 2158 C C . LEU A 1 263 ? 6.02 29.625 3.139 1 98.5 263 LEU A C 1
ATOM 2160 O O . LEU A 1 263 ? 5.086 30.391 3.371 1 98.5 263 LEU A O 1
ATOM 2164 N N . ILE A 1 264 ? 6.914 29.844 2.236 1 98.5 264 ILE A N 1
ATOM 2165 C CA . ILE A 1 264 ? 7.148 31.172 1.675 1 98.5 264 ILE A CA 1
ATOM 2166 C C . ILE A 1 264 ? 6.316 31.344 0.408 1 98.5 264 ILE A C 1
ATOM 2168 O O . ILE A 1 264 ? 6.379 30.531 -0.507 1 98.5 264 ILE A O 1
ATOM 2172 N N . GLY A 1 265 ? 5.504 32.406 0.384 1 97.94 265 GLY A N 1
ATOM 2173 C CA . GLY A 1 265 ? 4.738 32.75 -0.806 1 97.94 265 GLY A CA 1
ATOM 2174 C C . GLY A 1 265 ? 3.469 31.922 -0.951 1 97.94 265 GLY A C 1
ATOM 2175 O O . GLY A 1 265 ? 2.963 31.734 -2.061 1 97.94 265 GLY A O 1
ATOM 2176 N N . TYR A 1 266 ? 3.035 31.391 0.088 1 97.75 266 TYR A N 1
ATOM 2177 C CA . TYR A 1 266 ? 1.835 30.562 0.012 1 97.75 266 TYR A CA 1
ATOM 2178 C C . TYR A 1 266 ? 0.584 31.422 -0.1 1 97.75 266 TYR A C 1
ATOM 2180 O O . TYR A 1 266 ? 0.148 32.031 0.885 1 97.75 266 TYR A O 1
ATOM 2188 N N . GLU A 1 267 ? 0.078 31.484 -1.301 1 97.44 267 GLU A N 1
ATOM 2189 C CA . GLU A 1 267 ? -1.24 32.031 -1.594 1 97.44 267 GLU A CA 1
ATOM 2190 C C . GLU A 1 267 ? -2.252 30.938 -1.884 1 97.44 267 GLU A C 1
ATOM 2192 O O . GLU A 1 267 ? -1.928 29.953 -2.547 1 97.44 267 GLU A O 1
ATOM 2197 N N . HIS A 1 268 ? -3.414 31.156 -1.337 1 97.06 268 HIS A N 1
ATOM 2198 C CA . HIS A 1 268 ? -4.414 30.109 -1.513 1 97.06 268 HIS A CA 1
ATOM 2199 C C . HIS A 1 268 ? -5.82 30.688 -1.564 1 97.06 268 HIS A C 1
ATOM 2201 O O . HIS A 1 268 ? -6.027 31.859 -1.21 1 97.06 268 HIS A O 1
ATOM 2207 N N . GLY A 1 269 ? -6.73 29.891 -2.012 1 96.69 269 GLY A N 1
ATOM 2208 C CA . GLY A 1 269 ? -8.141 30.219 -1.935 1 96.69 269 GLY A CA 1
ATOM 2209 C C . GLY A 1 269 ? -8.68 30.203 -0.517 1 96.69 269 GLY A C 1
ATOM 2210 O O . GLY A 1 269 ? -7.914 30.156 0.446 1 96.69 269 GLY A O 1
ATOM 2211 N N . PRO A 1 270 ? -9.992 30.297 -0.427 1 96.12 270 PRO A N 1
ATOM 2212 C CA . PRO A 1 270 ? -10.609 30.406 0.895 1 96.12 270 PRO A CA 1
ATOM 2213 C C . PRO A 1 270 ? -10.562 29.094 1.669 1 96.12 270 PRO A C 1
ATOM 2215 O O . PRO A 1 270 ? -10.344 28.031 1.079 1 96.12 270 PRO A O 1
ATOM 2218 N N . PHE A 1 271 ? -10.766 29.234 2.908 1 94.25 271 PHE A N 1
ATOM 2219 C CA . PHE A 1 271 ? -11.078 28.062 3.717 1 94.25 271 PHE A CA 1
ATOM 2220 C C . PHE A 1 271 ? -12.445 27.5 3.346 1 94.25 271 PHE A C 1
ATOM 2222 O O . PHE A 1 271 ? -13.438 28.219 3.297 1 94.25 271 PHE A O 1
ATOM 2229 N N . ILE A 1 272 ? -12.438 26.281 2.99 1 94.56 272 ILE A N 1
ATOM 2230 C CA . ILE A 1 272 ? -13.688 25.594 2.682 1 94.56 272 ILE A CA 1
ATOM 2231 C C . ILE A 1 272 ? -14.117 24.734 3.871 1 94.56 272 ILE A C 1
ATOM 2233 O O . ILE A 1 272 ? -13.445 23.75 4.215 1 94.56 272 ILE A O 1
ATOM 2237 N N . ARG A 1 273 ? -15.242 25.094 4.449 1 91.69 273 ARG A N 1
ATOM 2238 C CA . ARG A 1 273 ? -15.75 24.375 5.613 1 91.69 273 ARG A CA 1
ATOM 2239 C C . ARG A 1 273 ? -16.438 23.078 5.203 1 91.69 273 ARG A C 1
ATOM 2241 O O . ARG A 1 273 ? -17.375 23.094 4.414 1 91.69 273 ARG A O 1
ATOM 2248 N N . LEU A 1 274 ? -15.93 21.984 5.703 1 93.88 274 LEU A N 1
ATOM 2249 C CA . LEU A 1 274 ? -16.5 20.656 5.477 1 93.88 274 LEU A CA 1
ATOM 2250 C C . LEU A 1 274 ? -16.844 19.984 6.801 1 93.88 274 LEU A C 1
ATOM 2252 O O . LEU A 1 274 ? -15.977 19.828 7.668 1 93.88 274 LEU A O 1
ATOM 2256 N N . PRO A 1 275 ? -18.125 19.625 6.906 1 91.62 275 PRO A N 1
ATOM 2257 C CA . PRO A 1 275 ? -18.453 18.938 8.156 1 91.62 275 PRO A CA 1
ATOM 2258 C C . PRO A 1 275 ? -17.703 17.625 8.32 1 91.62 275 PRO A C 1
ATOM 2260 O O . PRO A 1 275 ? -17.484 16.906 7.34 1 91.62 275 PRO A O 1
ATOM 2263 N N . ILE A 1 276 ? -17.422 17.281 9.562 1 86.94 276 ILE A N 1
ATOM 2264 C CA . ILE A 1 276 ? -16.656 16.078 9.844 1 86.94 276 ILE A CA 1
ATOM 2265 C C . ILE A 1 276 ? -17.609 14.906 10.078 1 86.94 276 ILE A C 1
ATOM 2267 O O . ILE A 1 276 ? -18.594 15.039 10.82 1 86.94 276 ILE A O 1
ATOM 2271 N N . ALA A 1 277 ? -17.422 13.875 9.32 1 86.88 277 ALA A N 1
ATOM 2272 C CA . ALA A 1 277 ? -18.109 12.609 9.578 1 86.88 277 ALA A CA 1
ATOM 2273 C C . ALA A 1 277 ? -17.328 11.75 10.562 1 86.88 277 ALA A C 1
ATOM 2275 O O . ALA A 1 277 ? -16.109 11.664 10.484 1 86.88 277 ALA A O 1
ATOM 2276 N N . ILE A 1 278 ? -18.031 11.133 11.562 1 80 278 ILE A N 1
ATOM 2277 C CA . ILE A 1 278 ? -17.375 10.383 12.625 1 80 278 ILE A CA 1
ATOM 2278 C C . ILE A 1 278 ? -17.719 8.898 12.5 1 80 278 ILE A C 1
ATOM 2280 O O . ILE A 1 278 ? -18.875 8.539 12.266 1 80 278 ILE A O 1
ATOM 2284 N N . MET B 1 1 ? -6.676 -7.84 -27.594 1 77.56 1 MET B N 1
ATOM 2285 C CA . MET B 1 1 ? -5.371 -7.883 -26.938 1 77.56 1 MET B CA 1
ATOM 2286 C C . MET B 1 1 ? -5.52 -7.949 -25.422 1 77.56 1 MET B C 1
ATOM 2288 O O . MET B 1 1 ? -6.387 -7.289 -24.859 1 77.56 1 MET B O 1
ATOM 2292 N N . SER B 1 2 ? -4.738 -8.789 -24.812 1 91 2 SER B N 1
ATOM 2293 C CA . SER B 1 2 ? -4.77 -9 -23.359 1 91 2 SER B CA 1
ATOM 2294 C C . SER B 1 2 ? -4.363 -7.73 -22.609 1 91 2 SER B C 1
ATOM 2296 O O . SER B 1 2 ? -3.281 -7.188 -22.844 1 91 2 SER B O 1
ATOM 2298 N N . ASN B 1 3 ? -5.27 -7.18 -21.766 1 96.5 3 ASN B N 1
ATOM 2299 C CA . ASN B 1 3 ? -4.961 -6.004 -20.953 1 96.5 3 ASN B CA 1
ATOM 2300 C C . ASN B 1 3 ? -3.717 -6.23 -20.109 1 96.5 3 ASN B C 1
ATOM 2302 O O . ASN B 1 3 ? -2.939 -5.301 -19.875 1 96.5 3 ASN B O 1
ATOM 2306 N N . ALA B 1 4 ? -3.566 -7.441 -19.688 1 97.94 4 ALA B N 1
ATOM 2307 C CA . ALA B 1 4 ? -2.377 -7.785 -18.922 1 97.94 4 ALA B CA 1
ATOM 2308 C C . ALA B 1 4 ? -1.108 -7.598 -19.75 1 97.94 4 ALA B C 1
ATOM 2310 O O . ALA B 1 4 ? -0.132 -7.012 -19.266 1 97.94 4 ALA B O 1
ATOM 2311 N N . ASP B 1 5 ? -1.158 -8.047 -21 1 98.38 5 ASP B N 1
ATOM 2312 C CA . ASP B 1 5 ? -0.007 -7.898 -21.891 1 98.38 5 ASP B CA 1
ATOM 2313 C C . ASP B 1 5 ? 0.303 -6.426 -22.141 1 98.38 5 ASP B C 1
ATOM 2315 O O . ASP B 1 5 ? 1.465 -6.016 -22.109 1 98.38 5 ASP B O 1
ATOM 2319 N N . ILE B 1 6 ? -0.712 -5.668 -22.344 1 98.06 6 ILE B N 1
ATOM 2320 C CA . ILE B 1 6 ? -0.544 -4.258 -22.672 1 98.06 6 ILE B CA 1
ATOM 2321 C C . ILE B 1 6 ? 0.122 -3.531 -21.5 1 98.06 6 ILE B C 1
ATOM 2323 O O . ILE B 1 6 ? 1.121 -2.832 -21.688 1 98.06 6 ILE B O 1
ATOM 2327 N N . GLN B 1 7 ? -0.418 -3.691 -20.344 1 98.62 7 GLN B N 1
ATOM 2328 C CA . GLN B 1 7 ? 0.118 -3.004 -19.172 1 98.62 7 GLN B CA 1
ATOM 2329 C C . GLN B 1 7 ? 1.523 -3.498 -18.844 1 98.62 7 GLN B C 1
ATOM 2331 O O . GLN B 1 7 ? 2.4 -2.703 -18.484 1 98.62 7 GLN B O 1
ATOM 2336 N N . TYR B 1 8 ? 1.696 -4.781 -18.969 1 98.62 8 TYR B N 1
ATOM 2337 C CA . TYR B 1 8 ? 2.996 -5.383 -18.688 1 98.62 8 TYR B CA 1
ATOM 2338 C C . TYR B 1 8 ? 4.055 -4.859 -19.656 1 98.62 8 TYR B C 1
ATOM 2340 O O . TYR B 1 8 ? 5.133 -4.438 -19.234 1 98.62 8 TYR B O 1
ATOM 2348 N N . ASN B 1 9 ? 3.762 -4.895 -20.906 1 98.56 9 ASN B N 1
ATOM 2349 C CA . ASN B 1 9 ? 4.703 -4.418 -21.922 1 98.56 9 ASN B CA 1
ATOM 2350 C C . ASN B 1 9 ? 5.039 -2.943 -21.719 1 98.56 9 ASN B C 1
ATOM 2352 O O . ASN B 1 9 ? 6.188 -2.533 -21.906 1 98.56 9 ASN B O 1
ATOM 2356 N N . LYS B 1 10 ? 4.059 -2.203 -21.375 1 98.69 10 LYS B N 1
ATOM 2357 C CA . LYS B 1 10 ? 4.297 -0.791 -21.094 1 98.69 10 LYS B CA 1
ATOM 2358 C C . LYS B 1 10 ? 5.262 -0.621 -19.922 1 98.69 10 LYS B C 1
ATOM 2360 O O . LYS B 1 10 ? 6.156 0.226 -19.969 1 98.69 10 LYS B O 1
ATOM 2365 N N . LEU B 1 11 ? 5.082 -1.413 -18.875 1 98.81 11 LEU B N 1
ATOM 2366 C CA . LEU B 1 11 ? 5.965 -1.335 -17.719 1 98.81 11 LEU B CA 1
ATOM 2367 C C . LEU B 1 11 ? 7.387 -1.74 -18.094 1 98.81 11 LEU B C 1
ATOM 2369 O O . LEU B 1 11 ? 8.344 -1.051 -17.734 1 98.81 11 LEU B O 1
ATOM 2373 N N . VAL B 1 12 ? 7.488 -2.854 -18.781 1 98.75 12 VAL B N 1
ATOM 2374 C CA . VAL B 1 12 ? 8.805 -3.33 -19.188 1 98.75 12 VAL B CA 1
ATOM 2375 C C . VAL B 1 12 ? 9.516 -2.25 -20 1 98.75 12 VAL B C 1
ATOM 2377 O O . VAL B 1 12 ? 10.672 -1.915 -19.719 1 98.75 12 VAL B O 1
ATOM 2380 N N . SER B 1 13 ? 8.836 -1.71 -20.938 1 98.81 13 SER B N 1
ATOM 2381 C CA . SER B 1 13 ? 9.414 -0.661 -21.781 1 98.81 13 SER B CA 1
ATOM 2382 C C . SER B 1 13 ? 9.836 0.542 -20.938 1 98.81 13 SER B C 1
ATOM 2384 O O . SER B 1 13 ? 10.906 1.106 -21.156 1 98.81 13 SER B O 1
ATOM 2386 N N . ASN B 1 14 ? 9.016 0.91 -20.047 1 98.75 14 ASN B N 1
ATOM 2387 C CA . ASN B 1 14 ? 9.305 2.057 -19.203 1 98.75 14 ASN B CA 1
ATOM 2388 C C . ASN B 1 14 ? 10.555 1.819 -18.359 1 98.75 14 ASN B C 1
ATOM 2390 O O . ASN B 1 14 ? 11.398 2.709 -18.219 1 98.75 14 ASN B O 1
ATOM 2394 N N . ILE B 1 15 ? 10.664 0.644 -17.75 1 98.75 15 ILE B N 1
ATOM 2395 C CA . ILE B 1 15 ? 11.828 0.329 -16.938 1 98.75 15 ILE B CA 1
ATOM 2396 C C . ILE B 1 15 ? 13.086 0.358 -17.797 1 98.75 15 ILE B C 1
ATOM 2398 O O . ILE B 1 15 ? 14.109 0.92 -17.406 1 98.75 15 ILE B O 1
ATOM 2402 N N . LEU B 1 16 ? 12.969 -0.26 -18.969 1 98.56 16 LEU B N 1
ATOM 2403 C CA . LEU B 1 16 ? 14.125 -0.331 -19.859 1 98.56 16 LEU B CA 1
ATOM 2404 C C . LEU B 1 16 ? 14.586 1.065 -20.25 1 98.56 16 LEU B C 1
ATOM 2406 O O . LEU B 1 16 ? 15.789 1.336 -20.297 1 98.56 16 LEU B O 1
ATOM 2410 N N . LEU B 1 17 ? 13.703 1.953 -20.453 1 98.25 17 LEU B N 1
ATOM 2411 C CA . LEU B 1 17 ? 14.023 3.266 -21 1 98.25 17 LEU B CA 1
ATOM 2412 C C . LEU B 1 17 ? 14.336 4.262 -19.891 1 98.25 17 LEU B C 1
ATOM 2414 O O . LEU B 1 17 ? 15.242 5.086 -20.031 1 98.25 17 LEU B O 1
ATOM 2418 N N . ASN B 1 18 ? 13.609 4.199 -18.781 1 97.69 18 ASN B N 1
ATOM 2419 C CA . ASN B 1 18 ? 13.641 5.285 -17.812 1 97.69 18 ASN B CA 1
ATOM 2420 C C . ASN B 1 18 ? 14.016 4.781 -16.422 1 97.69 18 ASN B C 1
ATOM 2422 O O . ASN B 1 18 ? 14.109 5.566 -15.477 1 97.69 18 ASN B O 1
ATOM 2426 N N . GLY B 1 19 ? 14.195 3.484 -16.25 1 98.25 19 GLY B N 1
ATOM 2427 C CA . GLY B 1 19 ? 14.477 2.934 -14.938 1 98.25 19 GLY B CA 1
ATOM 2428 C C . GLY B 1 19 ? 15.781 3.439 -14.344 1 98.25 19 GLY B C 1
ATOM 2429 O O . GLY B 1 19 ? 16.672 3.867 -15.078 1 98.25 19 GLY B O 1
ATOM 2430 N N . LEU B 1 20 ? 15.914 3.381 -13.047 1 97.88 20 LEU B N 1
ATOM 2431 C CA . LEU B 1 20 ? 17.109 3.791 -12.312 1 97.88 20 LEU B CA 1
ATOM 2432 C C . LEU B 1 20 ? 17.953 2.582 -11.938 1 97.88 20 LEU B C 1
ATOM 2434 O O . LEU B 1 20 ? 17.469 1.652 -11.289 1 97.88 20 LEU B O 1
ATOM 2438 N N . TRP B 1 21 ? 19.219 2.623 -12.344 1 97.56 21 TRP B N 1
ATOM 2439 C CA . TRP B 1 21 ? 20.141 1.552 -11.984 1 97.56 21 TRP B CA 1
ATOM 2440 C C . TRP B 1 21 ? 20.562 1.651 -10.523 1 97.56 21 TRP B C 1
ATOM 2442 O O . TRP B 1 21 ? 20.609 2.746 -9.961 1 97.56 21 TRP B O 1
ATOM 2452 N N . ASP B 1 22 ? 20.859 0.533 -9.938 1 96.88 22 ASP B N 1
ATOM 2453 C CA . ASP B 1 22 ? 21.422 0.521 -8.594 1 96.88 22 ASP B CA 1
ATOM 2454 C C . ASP B 1 22 ? 22.875 0.084 -8.609 1 96.88 22 ASP B C 1
ATOM 2456 O O . ASP B 1 22 ? 23.391 -0.449 -7.617 1 96.88 22 ASP B O 1
ATOM 2460 N N . LYS B 1 23 ? 23.625 0.268 -9.703 1 96 23 LYS B N 1
ATOM 2461 C CA . LYS B 1 23 ? 25 -0.194 -9.914 1 96 23 LYS B CA 1
ATOM 2462 C C . LYS B 1 23 ? 25.984 0.594 -9.055 1 96 23 LYS B C 1
ATOM 2464 O O . LYS B 1 23 ? 27.125 0.182 -8.875 1 96 23 LYS B O 1
ATOM 2469 N N . ASP B 1 24 ? 25.547 1.724 -8.562 1 93.81 24 ASP B N 1
ATOM 2470 C CA . ASP B 1 24 ? 26.406 2.572 -7.742 1 93.81 24 ASP B CA 1
ATOM 2471 C C . ASP B 1 24 ? 26.359 2.143 -6.277 1 93.81 24 ASP B C 1
ATOM 2473 O O . ASP B 1 24 ? 27.016 2.75 -5.426 1 93.81 24 ASP B O 1
ATOM 2477 N N . GLN B 1 25 ? 25.609 1.078 -6.008 1 93.56 25 GLN B N 1
ATOM 2478 C CA . GLN B 1 25 ? 25.391 0.659 -4.625 1 93.56 25 GLN B CA 1
ATOM 2479 C C . GLN B 1 25 ? 25.859 -0.778 -4.406 1 93.56 25 GLN B C 1
ATOM 2481 O O . GLN B 1 25 ? 26 -1.543 -5.363 1 93.56 25 GLN B O 1
ATOM 2486 N N . GLU B 1 26 ? 26.141 -1.075 -3.131 1 93.62 26 GLU B N 1
ATOM 2487 C CA . GLU B 1 26 ? 26.312 -2.475 -2.75 1 93.62 26 GLU B CA 1
ATOM 2488 C C . GLU B 1 26 ? 24.953 -3.162 -2.57 1 93.62 26 GLU B C 1
ATOM 2490 O O . GLU B 1 26 ? 24.188 -2.812 -1.671 1 93.62 26 GLU B O 1
ATOM 2495 N N . VAL B 1 27 ? 24.734 -4.109 -3.473 1 94 27 VAL B N 1
ATOM 2496 C CA . VAL B 1 27 ? 23.438 -4.766 -3.426 1 94 27 VAL B CA 1
ATOM 2497 C C . VAL B 1 27 ? 23.562 -6.113 -2.713 1 94 27 VAL B C 1
ATOM 2499 O O . VAL B 1 27 ? 24.609 -6.766 -2.785 1 94 27 VAL B O 1
ATOM 2502 N N . ARG B 1 28 ? 22.469 -6.512 -2.104 1 89.44 28 ARG B N 1
ATOM 2503 C CA . ARG B 1 28 ? 22.438 -7.762 -1.355 1 89.44 28 ARG B CA 1
ATOM 2504 C C . ARG B 1 28 ? 22.312 -8.961 -2.295 1 89.44 28 ARG B C 1
ATOM 2506 O O . ARG B 1 28 ? 22.891 -10.016 -2.029 1 89.44 28 ARG B O 1
ATOM 2513 N N . THR B 1 29 ? 21.594 -8.773 -3.348 1 92.19 29 THR B N 1
ATOM 2514 C CA . THR B 1 29 ? 21.25 -9.875 -4.242 1 92.19 29 THR B CA 1
ATOM 2515 C C . THR B 1 29 ? 22.438 -10.266 -5.105 1 92.19 29 THR B C 1
ATOM 2517 O O . THR B 1 29 ? 23.188 -9.406 -5.574 1 92.19 29 THR B O 1
ATOM 2520 N N . ARG B 1 30 ? 22.562 -11.586 -5.273 1 94.5 30 ARG B N 1
ATOM 2521 C CA . ARG B 1 30 ? 23.641 -12.148 -6.074 1 94.5 30 ARG B CA 1
ATOM 2522 C C . ARG B 1 30 ? 23.109 -13.195 -7.051 1 94.5 30 ARG B C 1
ATOM 2524 O O . ARG B 1 30 ? 22.094 -13.844 -6.789 1 94.5 30 ARG B O 1
ATOM 2531 N N . TRP B 1 31 ? 23.844 -13.266 -8.148 1 94.62 31 TRP B N 1
ATOM 2532 C CA . TRP B 1 31 ? 23.625 -14.398 -9.039 1 94.62 31 TRP B CA 1
ATOM 2533 C C . TRP B 1 31 ? 24.219 -15.672 -8.469 1 94.62 31 TRP B C 1
ATOM 2535 O O . TRP B 1 31 ? 25 -15.625 -7.512 1 94.62 31 TRP B O 1
ATOM 2545 N N . LYS B 1 32 ? 23.828 -16.797 -9.062 1 89.69 32 LYS B N 1
ATOM 2546 C CA . LYS B 1 32 ? 24.328 -18.078 -8.594 1 89.69 32 LYS B CA 1
ATOM 2547 C C . LYS B 1 32 ? 25.844 -18.141 -8.672 1 89.69 32 LYS B C 1
ATOM 2549 O O . LYS B 1 32 ? 26.484 -18.828 -7.871 1 89.69 32 LYS B O 1
ATOM 2554 N N . ASP B 1 33 ? 26.484 -17.438 -9.508 1 94.19 33 ASP B N 1
ATOM 2555 C CA . ASP B 1 33 ? 27.938 -17.438 -9.672 1 94.19 33 ASP B CA 1
ATOM 2556 C C . ASP B 1 33 ? 28.609 -16.484 -8.688 1 94.19 33 ASP B C 1
ATOM 2558 O O . ASP B 1 33 ? 29.812 -16.281 -8.75 1 94.19 33 ASP B O 1
ATOM 2562 N N . GLY B 1 34 ? 27.875 -15.773 -7.879 1 93.25 34 GLY B N 1
ATOM 2563 C CA . GLY B 1 34 ? 28.422 -14.93 -6.828 1 93.25 34 GLY B CA 1
ATOM 2564 C C . GLY B 1 34 ? 28.5 -13.469 -7.211 1 93.25 34 GLY B C 1
ATOM 2565 O O . GLY B 1 34 ? 28.688 -12.602 -6.348 1 93.25 34 GLY B O 1
ATOM 2566 N N . THR B 1 35 ? 28.297 -13.18 -8.453 1 95.19 35 THR B N 1
ATOM 2567 C CA . THR B 1 35 ? 28.375 -11.789 -8.891 1 95.19 35 THR B CA 1
ATOM 2568 C C . THR B 1 35 ? 27.125 -11.023 -8.461 1 95.19 35 THR B C 1
ATOM 2570 O O . THR B 1 35 ? 26.062 -11.617 -8.289 1 95.19 35 THR B O 1
ATOM 2573 N N . SER B 1 36 ? 27.297 -9.688 -8.32 1 96 36 SER B N 1
ATOM 2574 C CA . SER B 1 36 ? 26.188 -8.836 -7.902 1 96 36 SER B CA 1
ATOM 2575 C C . SER B 1 36 ? 25.062 -8.844 -8.938 1 96 36 SER B C 1
ATOM 2577 O O . SER B 1 36 ? 25.328 -8.797 -10.148 1 96 36 SER B O 1
ATOM 2579 N N . ALA B 1 37 ? 23.891 -8.945 -8.469 1 96.81 37 ALA B N 1
ATOM 2580 C CA . ALA B 1 37 ? 22.719 -8.844 -9.344 1 96.81 37 ALA B CA 1
ATOM 2581 C C . ALA B 1 37 ? 22.141 -7.43 -9.328 1 96.81 37 ALA B C 1
ATOM 2583 O O . ALA B 1 37 ? 21.266 -7.121 -8.516 1 96.81 37 ALA B O 1
ATOM 2584 N N . TYR B 1 38 ? 22.562 -6.672 -10.25 1 97.44 38 TYR B N 1
ATOM 2585 C CA . TYR B 1 38 ? 22.109 -5.293 -10.352 1 97.44 38 TYR B CA 1
ATOM 2586 C C . TYR B 1 38 ? 20.766 -5.215 -11.086 1 97.44 38 TYR B C 1
ATOM 2588 O O . TYR B 1 38 ? 20.422 -6.117 -11.852 1 97.44 38 TYR B O 1
ATOM 2596 N N . SER B 1 39 ? 20.062 -4.18 -10.766 1 97.69 39 SER B N 1
ATOM 2597 C CA . SER B 1 39 ? 18.75 -4.031 -11.359 1 97.69 39 SER B CA 1
ATOM 2598 C C . SER B 1 39 ? 18.469 -2.586 -11.766 1 97.69 39 SER B C 1
ATOM 2600 O O . SER B 1 39 ? 19.141 -1.668 -11.281 1 97.69 39 SER B O 1
ATOM 2602 N N . LYS B 1 40 ? 17.531 -2.471 -12.727 1 97.12 40 LYS B N 1
ATOM 2603 C CA . LYS B 1 40 ? 16.891 -1.217 -13.102 1 97.12 40 LYS B CA 1
ATOM 2604 C C . LYS B 1 40 ? 15.445 -1.17 -12.617 1 97.12 40 LYS B C 1
ATOM 2606 O O . LYS B 1 40 ? 14.695 -2.133 -12.789 1 97.12 40 LYS B O 1
ATOM 2611 N N . SER B 1 41 ? 15.07 0.065 -12.016 1 97.75 41 SER B N 1
ATOM 2612 C CA . SER B 1 41 ? 13.773 0.007 -11.352 1 97.75 41 SER B CA 1
ATOM 2613 C C . SER B 1 41 ? 12.961 1.271 -11.617 1 97.75 41 SER B C 1
ATOM 2615 O O . SER B 1 41 ? 13.523 2.338 -11.867 1 97.75 41 SER B O 1
ATOM 2617 N N . ILE B 1 42 ? 11.68 1.128 -11.586 1 98.12 42 ILE B N 1
ATOM 2618 C CA . ILE B 1 42 ? 10.711 2.211 -11.438 1 98.12 42 ILE B CA 1
ATOM 2619 C C . ILE B 1 42 ? 10.062 2.141 -10.062 1 98.12 42 ILE B C 1
ATOM 2621 O O . ILE B 1 42 ? 9.695 1.06 -9.594 1 98.12 42 ILE B O 1
ATOM 2625 N N . ILE B 1 43 ? 9.922 3.396 -9.43 1 98.25 43 ILE B N 1
ATOM 2626 C CA . ILE B 1 43 ? 9.352 3.467 -8.094 1 98.25 43 ILE B CA 1
ATOM 2627 C C . ILE B 1 43 ? 7.871 3.828 -8.18 1 98.25 43 ILE B C 1
ATOM 2629 O O . ILE B 1 43 ? 7.508 4.852 -8.766 1 98.25 43 ILE B O 1
ATOM 2633 N N . GLY B 1 44 ? 7.023 2.984 -7.637 1 98.12 44 GLY B N 1
ATOM 2634 C CA . GLY B 1 44 ? 5.609 3.311 -7.516 1 98.12 44 GLY B CA 1
ATOM 2635 C C . GLY B 1 44 ? 4.82 2.996 -8.773 1 98.12 44 GLY B C 1
ATOM 2636 O O . GLY B 1 44 ? 4.125 3.863 -9.305 1 98.12 44 GLY B O 1
ATOM 2637 N N . ALA B 1 45 ? 4.801 1.764 -9.273 1 98.56 45 ALA B N 1
ATOM 2638 C CA . ALA B 1 45 ? 3.986 1.357 -10.422 1 98.56 45 ALA B CA 1
ATOM 2639 C C . ALA B 1 45 ? 2.629 0.829 -9.969 1 98.56 45 ALA B C 1
ATOM 2641 O O . ALA B 1 45 ? 2.467 0.421 -8.812 1 98.56 45 ALA B O 1
ATOM 2642 N N . GLN B 1 46 ? 1.612 0.923 -10.891 1 98.69 46 GLN B N 1
ATOM 2643 C CA . GLN B 1 46 ? 0.266 0.454 -10.578 1 98.69 46 GLN B CA 1
ATOM 2644 C C . GLN B 1 46 ? -0.382 -0.202 -11.797 1 98.69 46 GLN B C 1
ATOM 2646 O O . GLN B 1 46 ? -0.325 0.338 -12.898 1 98.69 46 GLN B O 1
ATOM 2651 N N . PHE B 1 47 ? -0.919 -1.394 -11.609 1 98.75 47 PHE B N 1
ATOM 2652 C CA . PHE B 1 47 ? -1.801 -2.039 -12.57 1 98.75 47 PHE B CA 1
ATOM 2653 C C . PHE B 1 47 ? -3.258 -1.902 -12.148 1 98.75 47 PHE B C 1
ATOM 2655 O O . PHE B 1 47 ? -3.576 -1.975 -10.961 1 98.75 47 PHE B O 1
ATOM 2662 N N . LYS B 1 48 ? -4.117 -1.715 -13.141 1 98.38 48 LYS B N 1
ATOM 2663 C CA . LYS B 1 48 ? -5.559 -1.684 -12.898 1 98.38 48 LYS B CA 1
ATOM 2664 C C . LYS B 1 48 ? -6.301 -2.572 -13.891 1 98.38 48 LYS B C 1
ATOM 2666 O O . LYS B 1 48 ? -6.094 -2.469 -15.102 1 98.38 48 LYS B O 1
ATOM 2671 N N . PHE B 1 49 ? -7.117 -3.391 -13.344 1 98.56 49 PHE B N 1
ATOM 2672 C CA . PHE B 1 49 ? -7.953 -4.289 -14.133 1 98.56 49 PHE B CA 1
ATOM 2673 C C . PHE B 1 49 ? -9.422 -4.148 -13.742 1 98.56 49 PHE B C 1
ATOM 2675 O O . PHE B 1 49 ? -9.742 -4.059 -12.555 1 98.56 49 PHE B O 1
ATOM 2682 N N . ASP B 1 50 ? -10.273 -4.113 -14.766 1 97.06 50 ASP B N 1
ATOM 2683 C CA . ASP B 1 50 ? -11.703 -4.047 -14.477 1 97.06 50 ASP B CA 1
ATOM 2684 C C . ASP B 1 50 ? -12.312 -5.445 -14.398 1 97.06 50 ASP B C 1
ATOM 2686 O O . ASP B 1 50 ? -13.531 -5.594 -14.273 1 97.06 50 ASP B O 1
ATOM 2690 N N . ASN B 1 51 ? -11.5 -6.465 -14.555 1 97.44 51 ASN B N 1
ATOM 2691 C CA . ASN B 1 51 ? -11.812 -7.887 -14.422 1 97.44 51 ASN B CA 1
ATOM 2692 C C . ASN B 1 51 ? -12.742 -8.359 -15.539 1 97.44 51 ASN B C 1
ATOM 2694 O O . ASN B 1 51 ? -13.43 -9.367 -15.391 1 97.44 51 ASN B O 1
ATOM 2698 N N . SER B 1 52 ? -12.766 -7.625 -16.625 1 96.56 52 SER B N 1
ATOM 2699 C CA . SER B 1 52 ? -13.414 -8.148 -17.828 1 96.56 52 SER B CA 1
ATOM 2700 C C . SER B 1 52 ? -12.633 -9.312 -18.422 1 96.56 52 SER B C 1
ATOM 2702 O O . SER B 1 52 ? -13.188 -10.117 -19.172 1 96.56 52 SER B O 1
ATOM 2704 N N . GLU B 1 53 ? -11.359 -9.375 -18.094 1 97.25 53 GLU B N 1
ATOM 2705 C CA . GLU B 1 53 ? -10.422 -10.422 -18.5 1 97.25 53 GLU B CA 1
ATOM 2706 C C . GLU B 1 53 ? -9.648 -10.961 -17.297 1 97.25 53 GLU B C 1
ATOM 2708 O O . GLU B 1 53 ? -9.406 -10.242 -16.328 1 97.25 53 GLU B O 1
ATOM 2713 N N . VAL B 1 54 ? -9.297 -12.273 -17.438 1 97.69 54 VAL B N 1
ATOM 2714 C CA . VAL B 1 54 ? -8.32 -12.797 -16.484 1 97.69 54 VAL B CA 1
ATOM 2715 C C . VAL B 1 54 ? -6.953 -12.18 -16.766 1 97.69 54 VAL B C 1
ATOM 2717 O O . VAL B 1 54 ? -6.477 -12.188 -17.906 1 97.69 54 VAL B O 1
ATOM 2720 N N . PRO B 1 55 ? -6.363 -11.602 -15.766 1 98.5 55 PRO B N 1
ATOM 2721 C CA . PRO B 1 55 ? -5.105 -10.891 -16.016 1 98.5 55 PRO B CA 1
ATOM 2722 C C . PRO B 1 55 ? -3.896 -11.828 -16.031 1 98.5 55 PRO B C 1
ATOM 2724 O O . PRO B 1 55 ? -3.174 -11.914 -15.031 1 98.5 55 PRO B O 1
ATOM 2727 N N . ILE B 1 56 ? -3.654 -12.477 -17.141 1 98.56 56 ILE B N 1
ATOM 2728 C CA . ILE B 1 56 ? -2.5 -13.352 -17.328 1 98.56 56 ILE B CA 1
ATOM 2729 C C . ILE B 1 56 ? -1.811 -13.023 -18.641 1 98.56 56 ILE B C 1
ATOM 2731 O O . ILE B 1 56 ? -2.473 -12.695 -19.641 1 98.56 56 ILE B O 1
ATOM 2735 N N . LEU B 1 57 ? -0.523 -13.148 -18.641 1 98.38 57 LEU B N 1
ATOM 2736 C CA . LEU B 1 57 ? 0.221 -12.867 -19.859 1 98.38 57 LEU B CA 1
ATOM 2737 C C . LEU B 1 57 ? -0.007 -13.953 -20.906 1 98.38 57 LEU B C 1
ATOM 2739 O O . LEU B 1 57 ? -0.094 -15.133 -20.578 1 98.38 57 LEU B O 1
ATOM 2743 N N . THR B 1 58 ? 0.021 -13.555 -22.141 1 98.31 58 THR B N 1
ATOM 2744 C CA . THR B 1 58 ? -0.041 -14.508 -23.25 1 98.31 58 THR B CA 1
ATOM 2745 C C . THR B 1 58 ? 1.241 -14.461 -24.078 1 98.31 58 THR B C 1
ATOM 2747 O O . THR B 1 58 ? 1.495 -15.352 -24.891 1 98.31 58 THR B O 1
ATOM 2750 N N . THR B 1 59 ? 2.07 -13.445 -23.812 1 97.62 59 THR B N 1
ATOM 2751 C CA . THR B 1 59 ? 3.299 -13.297 -24.594 1 97.62 59 THR B CA 1
ATOM 2752 C C . THR B 1 59 ? 4.367 -14.273 -24.094 1 97.62 59 THR B C 1
ATOM 2754 O O . THR B 1 59 ? 5.379 -14.477 -24.766 1 97.62 59 THR B O 1
ATOM 2757 N N . LYS B 1 60 ? 4.137 -14.797 -22.953 1 97.19 60 LYS B N 1
ATOM 2758 C CA . LYS B 1 60 ? 4.984 -15.852 -22.406 1 97.19 60 LYS B CA 1
ATOM 2759 C C . LYS B 1 60 ? 4.184 -16.781 -21.5 1 97.19 60 LYS B C 1
ATOM 2761 O O . LYS B 1 60 ? 3.062 -16.469 -21.094 1 97.19 60 LYS B O 1
ATOM 2766 N N . GLU B 1 61 ? 4.797 -17.875 -21.25 1 97 61 GLU B N 1
ATOM 2767 C CA . GLU B 1 61 ? 4.141 -18.844 -20.375 1 97 61 GLU B CA 1
ATOM 2768 C C . GLU B 1 61 ? 4.176 -18.375 -18.922 1 97 61 GLU B C 1
ATOM 2770 O O . GLU B 1 61 ? 5.223 -17.969 -18.422 1 97 61 GLU B O 1
ATOM 2775 N N . VAL B 1 62 ? 3.072 -18.406 -18.234 1 97.25 62 VAL B N 1
ATOM 2776 C CA . VAL B 1 62 ? 2.949 -18.25 -16.797 1 97.25 62 VAL B CA 1
ATOM 2777 C C . VAL B 1 62 ? 2.498 -19.578 -16.172 1 97.25 62 VAL B C 1
ATOM 2779 O O . VAL B 1 62 ? 1.528 -20.188 -16.625 1 97.25 62 VAL B O 1
ATOM 2782 N N . LYS B 1 63 ? 3.219 -20.047 -15.18 1 96.75 63 LYS B N 1
ATOM 2783 C CA . LYS B 1 63 ? 2.893 -21.297 -14.516 1 96.75 63 LYS B CA 1
ATOM 2784 C C . LYS B 1 63 ? 1.671 -21.156 -13.617 1 96.75 63 LYS B C 1
ATOM 2786 O O . LYS B 1 63 ? 1.791 -21.172 -12.391 1 96.75 63 LYS B O 1
ATOM 2791 N N . TRP B 1 64 ? 0.523 -21.203 -14.273 1 98.06 64 TRP B N 1
ATOM 2792 C CA . TRP B 1 64 ? -0.71 -20.797 -13.609 1 98.06 64 TRP B CA 1
ATOM 2793 C C . TRP B 1 64 ? -1.13 -21.812 -12.555 1 98.06 64 TRP B C 1
ATOM 2795 O O . TRP B 1 64 ? -1.663 -21.453 -11.508 1 98.06 64 TRP B O 1
ATOM 2805 N N . GLU B 1 65 ? -0.861 -23.078 -12.758 1 98.31 65 GLU B N 1
ATOM 2806 C CA . GLU B 1 65 ? -1.216 -24.078 -11.75 1 98.31 65 GLU B CA 1
ATOM 2807 C C . GLU B 1 65 ? -0.394 -23.891 -10.477 1 98.31 65 GLU B C 1
ATOM 2809 O O . GLU B 1 65 ? -0.928 -23.969 -9.367 1 98.31 65 GLU B O 1
ATOM 2814 N N . ALA B 1 66 ? 0.875 -23.641 -10.656 1 97.88 66 ALA B N 1
ATOM 2815 C CA . ALA B 1 66 ? 1.744 -23.391 -9.508 1 97.88 66 ALA B CA 1
ATOM 2816 C C . ALA B 1 66 ? 1.297 -22.156 -8.742 1 97.88 66 ALA B C 1
ATOM 2818 O O . ALA B 1 66 ? 1.358 -22.109 -7.512 1 97.88 66 ALA B O 1
ATOM 2819 N N . ALA B 1 67 ? 0.901 -21.188 -9.492 1 98.19 67 ALA B N 1
ATOM 2820 C CA . ALA B 1 67 ? 0.405 -19.969 -8.875 1 98.19 67 ALA B CA 1
ATOM 2821 C C . ALA B 1 67 ? -0.785 -20.25 -7.961 1 98.19 67 ALA B C 1
ATOM 2823 O O . ALA B 1 67 ? -0.853 -19.75 -6.84 1 98.19 67 ALA B O 1
ATOM 2824 N N . ILE B 1 68 ? -1.705 -21.078 -8.414 1 98.75 68 ILE B N 1
ATOM 2825 C CA . ILE B 1 68 ? -2.9 -21.406 -7.637 1 98.75 68 ILE B CA 1
ATOM 2826 C C . ILE B 1 68 ? -2.521 -22.266 -6.438 1 98.75 68 ILE B C 1
ATOM 2828 O O . ILE B 1 68 ? -2.977 -22.016 -5.316 1 98.75 68 ILE B O 1
ATOM 2832 N N . LYS B 1 69 ? -1.631 -23.219 -6.676 1 98.69 69 LYS B N 1
ATOM 2833 C CA . LYS B 1 69 ? -1.182 -24.078 -5.578 1 98.69 69 LYS B CA 1
ATOM 2834 C C . LYS B 1 69 ? -0.517 -23.25 -4.477 1 98.69 69 LYS B C 1
ATOM 2836 O O . LYS B 1 69 ? -0.763 -23.484 -3.291 1 98.69 69 LYS B O 1
ATOM 2841 N N . GLU B 1 70 ? 0.234 -22.297 -4.855 1 98.31 70 GLU B N 1
ATOM 2842 C CA . GLU B 1 70 ? 0.948 -21.469 -3.887 1 98.31 70 GLU B CA 1
ATOM 2843 C C . GLU B 1 70 ? -0.014 -20.578 -3.104 1 98.31 70 GLU B C 1
ATOM 2845 O O . GLU B 1 70 ? 0.115 -20.438 -1.887 1 98.31 70 GLU B O 1
ATOM 2850 N N . ILE B 1 71 ? -0.969 -20.016 -3.787 1 98.56 71 ILE B N 1
ATOM 2851 C CA . ILE B 1 71 ? -1.882 -19.125 -3.084 1 98.56 71 ILE B CA 1
ATOM 2852 C C . ILE B 1 71 ? -2.756 -19.922 -2.125 1 98.56 71 ILE B C 1
ATOM 2854 O O . ILE B 1 71 ? -3.1 -19.453 -1.04 1 98.56 71 ILE B O 1
ATOM 2858 N N . LEU B 1 72 ? -3.119 -21.125 -2.492 1 98.75 72 LEU B N 1
ATOM 2859 C CA . LEU B 1 72 ? -3.867 -22 -1.585 1 98.75 72 LEU B CA 1
ATOM 2860 C C . LEU B 1 72 ? -3.01 -22.406 -0.392 1 98.75 72 LEU B C 1
ATOM 2862 O O . LEU B 1 72 ? -3.504 -22.484 0.736 1 98.75 72 LEU B O 1
ATOM 2866 N N . TRP B 1 73 ? -1.718 -22.594 -0.611 1 98.69 73 TRP B N 1
ATOM 2867 C CA . TRP B 1 73 ? -0.777 -22.906 0.46 1 98.69 73 TRP B CA 1
ATOM 2868 C C . TRP B 1 73 ? -0.674 -21.75 1.45 1 98.69 73 TRP B C 1
ATOM 2870 O O . TRP B 1 73 ? -0.688 -21.969 2.664 1 98.69 73 TRP B O 1
ATOM 2880 N N . ILE B 1 74 ? -0.688 -20.562 0.975 1 98.5 74 ILE B N 1
ATOM 2881 C CA . ILE B 1 74 ? -0.499 -19.375 1.809 1 98.5 74 ILE B CA 1
ATOM 2882 C C . ILE B 1 74 ? -1.808 -19.031 2.512 1 98.5 74 ILE B C 1
ATOM 2884 O O . ILE B 1 74 ? -1.824 -18.781 3.721 1 98.5 74 ILE B O 1
ATOM 2888 N N . TRP B 1 75 ? -2.93 -19.078 1.828 1 98.81 75 TRP B N 1
ATOM 2889 C CA . TRP B 1 75 ? -4.16 -18.469 2.334 1 98.81 75 TRP B CA 1
ATOM 2890 C C . TRP B 1 75 ? -5.09 -19.531 2.908 1 98.81 75 TRP B C 1
ATOM 2892 O O . TRP B 1 75 ? -5.754 -19.312 3.922 1 98.81 75 TRP B O 1
ATOM 2902 N N . LYS B 1 76 ? -5.172 -20.625 2.236 1 98.69 76 LYS B N 1
ATOM 2903 C CA . LYS B 1 76 ? -6.094 -21.672 2.678 1 98.69 76 LYS B CA 1
ATOM 2904 C C . LYS B 1 76 ? -5.457 -22.547 3.76 1 98.69 76 LYS B C 1
ATOM 2906 O O . LYS B 1 76 ? -6.008 -22.688 4.852 1 98.69 76 LYS B O 1
ATOM 2911 N N . GLN B 1 77 ? -4.207 -23.031 3.348 1 98.44 77 GLN B N 1
ATOM 2912 C CA . GLN B 1 77 ? -3.523 -23.891 4.297 1 98.44 77 GLN B CA 1
ATOM 2913 C C . GLN B 1 77 ? -2.842 -23.094 5.395 1 98.44 77 GLN B C 1
ATOM 2915 O O . GLN B 1 77 ? -2.537 -23.609 6.465 1 98.44 77 GLN B O 1
ATOM 2920 N N . LYS B 1 78 ? -2.59 -21.891 5.113 1 98.25 78 LYS B N 1
ATOM 2921 C CA . LYS B 1 78 ? -1.896 -21.047 6.07 1 98.25 78 LYS B CA 1
ATOM 2922 C C . LYS B 1 78 ? -0.625 -21.703 6.586 1 98.25 78 LYS B C 1
ATOM 2924 O O . LYS B 1 78 ? -0.371 -21.734 7.789 1 98.25 78 LYS B O 1
ATOM 2929 N N . SER B 1 79 ? 0.107 -22.141 5.613 1 97.88 79 SER B N 1
ATOM 2930 C CA . SER B 1 79 ? 1.248 -22.984 5.953 1 97.88 79 SER B CA 1
ATOM 2931 C C . SER B 1 79 ? 2.564 -22.25 5.719 1 97.88 79 SER B C 1
ATOM 2933 O O . SER B 1 79 ? 2.623 -21.297 4.938 1 97.88 79 SER B O 1
ATOM 2935 N N . ASN B 1 80 ? 3.533 -22.641 6.453 1 98.25 80 ASN B N 1
ATOM 2936 C CA . ASN B 1 80 ? 4.918 -22.234 6.227 1 98.25 80 ASN B CA 1
ATOM 2937 C C . ASN B 1 80 ? 5.836 -23.438 6.07 1 98.25 80 ASN B C 1
ATOM 2939 O O . ASN B 1 80 ? 7.059 -23.297 6.082 1 98.25 80 ASN B O 1
ATOM 2943 N N . VAL B 1 81 ? 5.223 -24.609 5.906 1 98.5 81 VAL B N 1
ATOM 2944 C CA . VAL B 1 81 ? 5.957 -25.859 5.746 1 98.5 81 VAL B CA 1
ATOM 2945 C C . VAL B 1 81 ? 6.25 -26.109 4.27 1 98.5 81 VAL B C 1
ATOM 2947 O O . VAL B 1 81 ? 5.328 -26.281 3.467 1 98.5 81 VAL B O 1
ATOM 2950 N N . VAL B 1 82 ? 7.488 -26.266 3.936 1 98.31 82 VAL B N 1
ATOM 2951 C CA . VAL B 1 82 ? 7.914 -26.328 2.543 1 98.31 82 VAL B CA 1
ATOM 2952 C C . VAL B 1 82 ? 7.469 -27.656 1.926 1 98.31 82 VAL B C 1
ATOM 2954 O O . VAL B 1 82 ? 7.094 -27.703 0.751 1 98.31 82 VAL B O 1
ATOM 2957 N N . GLN B 1 83 ? 7.465 -28.719 2.686 1 98 83 GLN B N 1
ATOM 2958 C CA . GLN B 1 83 ? 7.07 -30.031 2.205 1 98 83 GLN B CA 1
ATOM 2959 C C . GLN B 1 83 ? 5.652 -30.016 1.637 1 98 83 GLN B C 1
ATOM 2961 O O . GLN B 1 83 ? 5.352 -30.734 0.681 1 98 83 GLN B O 1
ATOM 2966 N N . ASP B 1 84 ? 4.781 -29.203 2.188 1 97.75 84 ASP B N 1
ATOM 2967 C CA . ASP B 1 84 ? 3.418 -29.062 1.684 1 97.75 84 ASP B CA 1
ATOM 2968 C C . ASP B 1 84 ? 3.412 -28.703 0.2 1 97.75 84 ASP B C 1
ATOM 2970 O O . ASP B 1 84 ? 2.564 -29.188 -0.558 1 97.75 84 ASP B O 1
ATOM 2974 N N . LEU B 1 85 ? 4.332 -27.812 -0.23 1 97.12 85 LEU B N 1
ATOM 2975 C CA . LEU B 1 85 ? 4.438 -27.391 -1.621 1 97.12 85 LEU B CA 1
ATOM 2976 C C . LEU B 1 85 ? 5.102 -28.469 -2.471 1 97.12 85 LEU B C 1
ATOM 2978 O O . LEU B 1 85 ? 4.672 -28.734 -3.598 1 97.12 85 LEU B O 1
ATOM 2982 N N . LYS B 1 86 ? 6.07 -29.078 -1.875 1 96.94 86 LYS B N 1
ATOM 2983 C CA . LYS B 1 86 ? 6.746 -30.172 -2.578 1 96.94 86 LYS B CA 1
ATOM 2984 C C . LYS B 1 86 ? 5.77 -31.281 -2.936 1 96.94 86 LYS B C 1
ATOM 2986 O O . LYS B 1 86 ? 5.836 -31.844 -4.031 1 96.94 86 LYS B O 1
ATOM 2991 N N . ASP B 1 87 ? 4.926 -31.547 -2.066 1 97.06 87 ASP B N 1
ATOM 2992 C CA . ASP B 1 87 ? 3.963 -32.625 -2.24 1 97.06 87 ASP B CA 1
ATOM 2993 C C . ASP B 1 87 ? 3.061 -32.375 -3.445 1 97.06 87 ASP B C 1
ATOM 2995 O O . ASP B 1 87 ? 2.492 -33.312 -4.012 1 97.06 87 ASP B O 1
ATOM 2999 N N . VAL B 1 88 ? 2.969 -31.156 -3.85 1 95.56 88 VAL B N 1
ATOM 3000 C CA . VAL B 1 88 ? 2.096 -30.844 -4.977 1 95.56 88 VAL B CA 1
ATOM 3001 C C . VAL B 1 88 ? 2.93 -30.375 -6.164 1 95.56 88 VAL B C 1
ATOM 3003 O O . VAL B 1 88 ? 2.406 -29.734 -7.082 1 95.56 88 VAL B O 1
ATOM 3006 N N . GLY B 1 89 ? 4.184 -30.484 -6.078 1 95.31 89 GLY B N 1
ATOM 3007 C CA . GLY B 1 89 ? 5.059 -30.297 -7.227 1 95.31 89 GLY B CA 1
ATOM 3008 C C . GLY B 1 89 ? 5.574 -28.875 -7.348 1 95.31 89 GLY B C 1
ATOM 3009 O O . GLY B 1 89 ? 6.023 -28.453 -8.414 1 95.31 89 GLY B O 1
ATOM 3010 N N . VAL B 1 90 ? 5.477 -28.078 -6.355 1 95.75 90 VAL B N 1
ATOM 3011 C CA . VAL B 1 90 ? 6 -26.719 -6.348 1 95.75 90 VAL B CA 1
ATOM 3012 C C . VAL B 1 90 ? 7.305 -26.672 -5.555 1 95.75 90 VAL B C 1
ATOM 3014 O O . VAL B 1 90 ? 7.305 -26.859 -4.34 1 95.75 90 VAL B O 1
ATOM 3017 N N . ASN B 1 91 ? 8.398 -26.266 -6.223 1 93.62 91 ASN B N 1
ATOM 3018 C CA . ASN B 1 91 ? 9.703 -26.438 -5.59 1 93.62 91 ASN B CA 1
ATOM 3019 C C . ASN B 1 91 ? 10.453 -25.125 -5.469 1 93.62 91 ASN B C 1
ATOM 3021 O O . ASN B 1 91 ? 11.562 -25.078 -4.945 1 93.62 91 ASN B O 1
ATOM 3025 N N . ILE B 1 92 ? 9.859 -24.062 -5.852 1 87.69 92 ILE B N 1
ATOM 3026 C CA . ILE B 1 92 ? 10.57 -22.781 -5.945 1 87.69 92 ILE B CA 1
ATOM 3027 C C . ILE B 1 92 ? 10.953 -22.312 -4.547 1 87.69 92 ILE B C 1
ATOM 3029 O O . I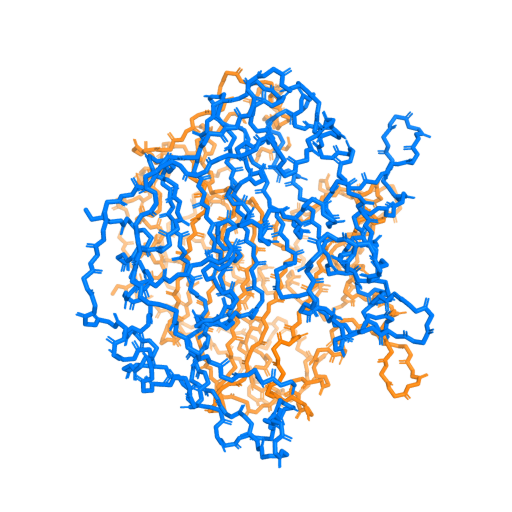LE B 1 92 ? 11.914 -21.547 -4.383 1 87.69 92 ILE B O 1
ATOM 3033 N N . TRP B 1 93 ? 10.344 -22.797 -3.477 1 92 93 TRP B N 1
ATOM 3034 C CA . TRP B 1 93 ? 10.555 -22.312 -2.113 1 92 93 TRP B CA 1
ATOM 3035 C C . TRP B 1 93 ? 11.648 -23.109 -1.418 1 92 93 TRP B C 1
ATOM 3037 O O . TRP B 1 93 ? 12.023 -22.812 -0.28 1 92 93 TRP B O 1
ATOM 3047 N N . ASN B 1 94 ? 12.242 -24.078 -2.129 1 92.88 94 ASN B N 1
ATOM 3048 C CA . ASN B 1 94 ? 13.258 -24.953 -1.545 1 92.88 94 ASN B CA 1
ATOM 3049 C C . ASN B 1 94 ? 14.469 -24.156 -1.072 1 92.88 94 ASN B C 1
ATOM 3051 O O . ASN B 1 94 ? 15.07 -24.484 -0.051 1 92.88 94 ASN B O 1
ATOM 3055 N N . ASP B 1 95 ? 14.703 -23.078 -1.75 1 87.81 95 ASP B N 1
ATOM 3056 C CA . ASP B 1 95 ? 15.914 -22.312 -1.471 1 87.81 95 ASP B CA 1
ATOM 3057 C C . ASP B 1 95 ? 15.758 -21.5 -0.184 1 87.81 95 ASP B C 1
ATOM 3059 O O . ASP B 1 95 ? 16.75 -21.016 0.372 1 87.81 95 ASP B O 1
ATOM 3063 N N . TRP B 1 96 ? 14.562 -21.391 0.356 1 91.88 96 TRP B N 1
ATOM 3064 C CA . TRP B 1 96 ? 14.32 -20.594 1.556 1 91.88 96 TRP B CA 1
ATOM 3065 C C . TRP B 1 96 ? 13.961 -21.484 2.738 1 91.88 96 TRP B C 1
ATOM 3067 O O . TRP B 1 96 ? 13.609 -20.984 3.811 1 91.88 96 TRP B O 1
ATOM 3077 N N . GLU B 1 97 ? 14.055 -22.766 2.527 1 96.56 97 GLU B N 1
ATOM 3078 C CA . GLU B 1 97 ? 13.727 -23.703 3.594 1 96.56 97 GLU B CA 1
ATOM 3079 C C . GLU B 1 97 ? 14.781 -23.672 4.699 1 96.56 97 GLU B C 1
ATOM 3081 O O . GLU B 1 97 ? 15.977 -23.828 4.434 1 96.56 97 GLU B O 1
ATOM 3086 N N . LEU B 1 98 ? 14.305 -23.5 5.906 1 97.5 98 LEU B N 1
ATOM 3087 C CA . LEU B 1 98 ? 15.172 -23.5 7.074 1 97.5 98 LEU B CA 1
ATOM 3088 C C . LEU B 1 98 ? 15.375 -24.922 7.594 1 97.5 98 LEU B C 1
ATOM 3090 O O . LEU B 1 98 ? 14.773 -25.875 7.07 1 97.5 98 LEU B O 1
ATOM 3094 N N . ALA B 1 99 ? 16.141 -25.062 8.648 1 97.5 99 ALA B N 1
ATOM 3095 C CA . ALA B 1 99 ? 16.516 -26.375 9.195 1 97.5 99 ALA B CA 1
ATOM 3096 C C . ALA B 1 99 ? 15.281 -27.109 9.719 1 97.5 99 ALA B C 1
ATOM 3098 O O . ALA B 1 99 ? 15.219 -28.344 9.672 1 97.5 99 ALA B O 1
ATOM 3099 N N . ASP B 1 100 ? 14.328 -26.375 10.109 1 98.12 100 ASP B N 1
ATOM 3100 C CA . ASP B 1 100 ? 13.156 -27 10.703 1 98.12 100 ASP B CA 1
ATOM 3101 C C . ASP B 1 100 ? 12.109 -27.328 9.641 1 98.12 100 ASP B C 1
ATOM 3103 O O . ASP B 1 100 ? 10.984 -27.719 9.969 1 98.12 100 ASP B O 1
ATOM 3107 N N . GLY B 1 101 ? 12.422 -27.062 8.406 1 98.31 101 GLY B N 1
ATOM 3108 C CA . GLY B 1 101 ? 11.547 -27.438 7.305 1 98.31 101 GLY B CA 1
ATOM 3109 C C . GLY B 1 101 ? 10.562 -26.359 6.926 1 98.31 101 GLY B C 1
ATOM 3110 O O . GLY B 1 101 ? 9.734 -26.547 6.031 1 98.31 101 GLY B O 1
ATOM 3111 N N . THR B 1 102 ? 10.586 -25.219 7.594 1 98.5 102 THR B N 1
ATOM 3112 C CA . THR B 1 102 ? 9.648 -24.141 7.344 1 98.5 102 THR B CA 1
ATOM 3113 C C . THR B 1 102 ? 10.375 -22.922 6.762 1 98.5 102 THR B C 1
ATOM 3115 O O . THR B 1 102 ? 11.594 -22.953 6.59 1 98.5 102 THR B O 1
ATOM 3118 N N . ILE B 1 103 ? 9.617 -21.922 6.375 1 97.94 103 ILE B N 1
ATOM 3119 C CA . ILE B 1 103 ? 10.219 -20.656 5.957 1 97.94 103 ILE B CA 1
ATOM 3120 C C . ILE B 1 103 ? 10.133 -19.641 7.102 1 97.94 103 ILE B C 1
ATOM 3122 O O . ILE B 1 103 ? 10.109 -18.438 6.867 1 97.94 103 ILE B O 1
ATOM 3126 N N . GLY B 1 104 ? 10.086 -20.141 8.328 1 98.12 104 GLY B N 1
ATOM 3127 C CA . GLY B 1 104 ? 9.984 -19.281 9.5 1 98.12 104 GLY B CA 1
ATOM 3128 C C . GLY B 1 104 ? 8.617 -18.656 9.656 1 98.12 104 GLY B C 1
ATOM 3129 O O . GLY B 1 104 ? 7.605 -19.234 9.273 1 98.12 104 GLY B O 1
ATOM 3130 N N . LYS B 1 105 ? 8.57 -17.531 10.305 1 97.56 105 LYS B N 1
ATOM 3131 C CA . LYS B 1 105 ? 7.309 -16.875 10.594 1 97.56 105 LYS B CA 1
ATOM 3132 C C . LYS B 1 105 ? 6.844 -16.016 9.422 1 97.56 105 LYS B C 1
ATOM 3134 O O . LYS B 1 105 ? 6.473 -14.859 9.594 1 97.56 105 LYS B O 1
ATOM 3139 N N . ALA B 1 106 ? 6.949 -16.641 8.203 1 97.75 106 ALA B N 1
ATOM 3140 C CA . ALA B 1 106 ? 6.672 -15.883 6.984 1 97.75 106 ALA B CA 1
ATOM 3141 C C . ALA B 1 106 ? 5.418 -16.406 6.293 1 97.75 106 ALA B C 1
ATOM 3143 O O . ALA B 1 106 ? 5.043 -17.562 6.465 1 97.75 106 ALA B O 1
ATOM 3144 N N . TYR B 1 107 ? 4.711 -15.5 5.562 1 97.5 107 TYR B N 1
ATOM 3145 C CA . TYR B 1 107 ? 3.631 -15.805 4.629 1 97.5 107 TYR B CA 1
ATOM 3146 C C . TYR B 1 107 ? 2.475 -16.5 5.34 1 97.5 107 TYR B C 1
ATOM 3148 O O . TYR B 1 107 ? 1.829 -15.914 6.207 1 97.5 107 TYR B O 1
ATOM 3156 N N . GLY B 1 108 ? 2.295 -17.766 5.039 1 98.19 108 GLY B N 1
ATOM 3157 C CA . GLY B 1 108 ? 1.151 -18.453 5.625 1 98.19 108 GLY B CA 1
ATOM 3158 C C . GLY B 1 108 ? 1.147 -18.422 7.141 1 98.19 108 GLY B C 1
ATOM 3159 O O . GLY B 1 108 ? 0.085 -18.359 7.766 1 98.19 108 GLY B O 1
ATOM 3160 N N . TYR B 1 109 ? 2.283 -18.422 7.742 1 98.12 109 TYR B N 1
ATOM 3161 C CA . TYR B 1 109 ? 2.393 -18.312 9.195 1 98.12 109 TYR B CA 1
ATOM 3162 C C . TYR B 1 109 ? 1.68 -17.062 9.703 1 98.12 109 TYR B C 1
ATOM 3164 O O . TYR B 1 109 ? 0.942 -17.125 10.695 1 98.12 109 TYR B O 1
ATOM 3172 N N . GLN B 1 110 ? 1.89 -15.977 9.07 1 98 110 GLN B N 1
ATOM 3173 C CA . GLN B 1 110 ? 1.304 -14.711 9.508 1 98 110 GLN B CA 1
ATOM 3174 C C . GLN B 1 110 ? -0.214 -14.727 9.359 1 98 110 GLN B C 1
ATOM 3176 O O . GLN B 1 110 ? -0.934 -14.234 10.234 1 98 110 GLN B O 1
ATOM 3181 N N . LEU B 1 111 ? -0.69 -15.328 8.289 1 98.25 111 LEU B N 1
ATOM 3182 C CA . LEU B 1 111 ? -2.123 -15.352 8.016 1 98.25 111 LEU B CA 1
ATOM 3183 C C . LEU B 1 111 ? -2.836 -16.312 8.969 1 98.25 111 LEU B C 1
ATOM 3185 O O . LEU B 1 111 ? -4.027 -16.156 9.242 1 98.25 111 LEU B O 1
ATOM 3189 N N . GLY B 1 112 ? -2.1 -17.234 9.484 1 97.56 112 GLY B N 1
ATOM 3190 C CA . GLY B 1 112 ? -2.697 -18.281 10.312 1 97.56 112 GLY B CA 1
ATOM 3191 C C . GLY B 1 112 ? -2.615 -17.984 11.797 1 97.56 112 GLY B C 1
ATOM 3192 O O . GLY B 1 112 ? -3.258 -18.656 12.609 1 97.56 112 GLY B O 1
ATOM 3193 N N . LYS B 1 113 ? -1.893 -16.922 12.18 1 96.12 113 LYS B N 1
ATOM 3194 C CA . LYS B 1 113 ? -1.791 -16.547 13.586 1 96.12 113 LYS B CA 1
ATOM 3195 C C . LYS B 1 113 ? -3.143 -16.094 14.133 1 96.12 113 LYS B C 1
ATOM 3197 O O . LYS B 1 113 ? -3.785 -15.211 13.562 1 96.12 113 LYS B O 1
ATOM 3202 N N . LYS B 1 114 ? -3.559 -16.781 15.188 1 96.31 114 LYS B N 1
ATOM 3203 C CA . LYS B 1 114 ? -4.812 -16.391 15.82 1 96.31 114 LYS B CA 1
ATOM 3204 C C . LYS B 1 114 ? -4.602 -15.242 16.797 1 96.31 114 LYS B C 1
ATOM 3206 O O . LYS B 1 114 ? -4.285 -15.461 17.969 1 96.31 114 LYS B O 1
ATOM 3211 N N . CYS B 1 115 ? -4.867 -13.969 16.297 1 93.5 115 CYS B N 1
ATOM 3212 C CA . CYS B 1 115 ? -4.523 -12.836 17.141 1 93.5 115 CYS B CA 1
ATOM 3213 C C . CYS B 1 115 ? -5.57 -11.734 17.016 1 93.5 115 CYS B C 1
ATOM 3215 O O . CYS B 1 115 ? -5.422 -10.664 17.625 1 93.5 115 CYS B O 1
ATOM 3217 N N . LEU B 1 116 ? -6.613 -11.969 16.266 1 94.62 116 LEU B N 1
ATOM 3218 C CA . LEU B 1 116 ? -7.691 -10.992 16.109 1 94.62 116 LEU B CA 1
ATOM 3219 C C . LEU B 1 116 ? -8.906 -11.398 16.938 1 94.62 116 LEU B C 1
ATOM 3221 O O . LEU B 1 116 ? -9.266 -12.578 16.984 1 94.62 116 LEU B O 1
ATOM 3225 N N . ASN B 1 117 ? -9.445 -10.422 17.531 1 93.56 117 ASN B N 1
ATOM 3226 C CA . ASN B 1 117 ? -10.625 -10.695 18.344 1 93.56 117 ASN B CA 1
ATOM 3227 C C . ASN B 1 117 ? -11.906 -10.578 17.516 1 93.56 117 ASN B C 1
ATOM 3229 O O . ASN B 1 117 ? -12.18 -9.531 16.938 1 93.56 117 ASN B O 1
ATOM 3233 N N . LEU B 1 118 ? -12.602 -11.633 17.438 1 94.06 118 LEU B N 1
ATOM 3234 C CA . LEU B 1 118 ? -13.914 -11.688 16.797 1 94.06 118 LEU B CA 1
ATOM 3235 C C . LEU B 1 118 ? -14.961 -12.258 17.75 1 94.06 118 LEU B C 1
ATOM 3237 O O . LEU B 1 118 ? -15.016 -13.469 17.953 1 94.06 118 LEU B O 1
ATOM 3241 N N . ASN B 1 119 ? -15.766 -11.391 18.359 1 92.19 119 ASN B N 1
ATOM 3242 C CA . ASN B 1 119 ? -16.828 -11.773 19.266 1 92.19 119 ASN B CA 1
ATOM 3243 C C . ASN B 1 119 ? -16.297 -12.594 20.453 1 92.19 119 ASN B C 1
ATOM 3245 O O . ASN B 1 119 ? -16.828 -13.656 20.766 1 92.19 119 ASN B O 1
ATOM 3249 N N . GLY B 1 120 ? -15.156 -12.219 20.938 1 92.94 120 GLY B N 1
ATOM 3250 C CA . GLY B 1 120 ? -14.617 -12.852 22.141 1 92.94 120 GLY B CA 1
ATOM 3251 C C . GLY B 1 120 ? -13.68 -14 21.828 1 92.94 120 GLY B C 1
ATOM 3252 O O . GLY B 1 120 ? -13.055 -14.555 22.734 1 92.94 120 GLY B O 1
ATOM 3253 N N . GLU B 1 121 ? -13.586 -14.359 20.625 1 95.31 121 GLU B N 1
ATOM 3254 C CA . GLU B 1 121 ? -12.695 -15.438 20.203 1 95.31 121 GLU B CA 1
ATOM 3255 C C . GLU B 1 121 ? -11.539 -14.914 19.359 1 95.31 121 GLU B C 1
ATOM 3257 O O . GLU B 1 121 ? -11.727 -13.992 18.562 1 95.31 121 GLU B O 1
ATOM 3262 N N . LYS B 1 122 ? -10.43 -15.539 19.562 1 96.06 122 LYS B N 1
ATOM 3263 C CA . LYS B 1 122 ? -9.289 -15.195 18.719 1 96.06 122 LYS B CA 1
ATOM 3264 C C . LYS B 1 122 ? -9.328 -15.969 17.406 1 96.06 122 LYS B C 1
ATOM 3266 O O . LYS B 1 122 ? -9.438 -17.188 17.391 1 96.06 122 LYS B O 1
ATOM 3271 N N . VAL B 1 123 ? -9.203 -15.266 16.297 1 97.5 123 VAL B N 1
ATOM 3272 C CA . VAL B 1 123 ? -9.219 -15.875 14.969 1 97.5 123 VAL B CA 1
ATOM 3273 C C . VAL B 1 123 ? -8.039 -15.344 14.148 1 97.5 123 VAL B C 1
ATOM 3275 O O . VAL B 1 123 ? -7.348 -14.414 14.578 1 97.5 123 VAL B O 1
ATOM 3278 N N . ASP B 1 124 ? -7.801 -16.016 13.055 1 98.06 124 ASP B N 1
ATOM 3279 C CA . ASP B 1 124 ? -6.703 -15.586 12.188 1 98.06 124 ASP B CA 1
ATOM 3280 C C . ASP B 1 124 ? -7.172 -14.539 11.18 1 98.06 124 ASP B C 1
ATOM 3282 O O . ASP B 1 124 ? -8.352 -14.188 11.148 1 98.06 124 ASP B O 1
ATOM 3286 N N . GLN B 1 125 ? -6.312 -14.023 10.414 1 98.06 125 GLN B N 1
ATOM 3287 C CA . GLN B 1 125 ? -6.598 -12.914 9.516 1 98.06 125 GLN B CA 1
ATOM 3288 C C . GLN B 1 125 ? -7.582 -13.328 8.43 1 98.06 125 GLN B C 1
ATOM 3290 O O . GLN B 1 125 ? -8.43 -12.531 8.008 1 98.06 125 GLN B O 1
ATOM 3295 N N . VAL B 1 126 ? -7.438 -14.578 7.961 1 98.75 126 VAL B N 1
ATOM 3296 C CA . VAL B 1 126 ? -8.266 -15 6.836 1 98.75 126 VAL B CA 1
ATOM 3297 C C . VAL B 1 126 ? -9.711 -15.18 7.301 1 98.75 126 VAL B C 1
ATOM 3299 O O . VAL B 1 126 ? -10.641 -14.664 6.672 1 98.75 126 VAL B O 1
ATOM 3302 N N . ASP B 1 127 ? -9.836 -15.859 8.422 1 98.44 127 ASP B N 1
ATOM 3303 C CA . ASP B 1 127 ? -11.172 -16.047 8.977 1 98.44 127 ASP B CA 1
ATOM 3304 C C . ASP B 1 127 ? -11.812 -14.703 9.32 1 98.44 127 ASP B C 1
ATOM 3306 O O . ASP B 1 127 ? -12.992 -14.492 9.062 1 98.44 127 ASP B O 1
ATOM 3310 N N . TYR B 1 128 ? -11.016 -13.867 9.914 1 98.06 128 TYR B N 1
ATOM 3311 C CA . TYR B 1 128 ? -11.492 -12.531 10.273 1 98.06 128 TYR B CA 1
ATOM 3312 C C . TYR B 1 128 ? -11.961 -11.773 9.031 1 98.06 128 TYR B C 1
ATOM 3314 O O . TYR B 1 128 ? -13.031 -11.164 9.039 1 98.06 128 TYR B O 1
ATOM 3322 N N . LEU B 1 129 ? -11.234 -11.828 8.008 1 98.5 129 LEU B N 1
ATOM 3323 C CA . LEU B 1 129 ? -11.539 -11.141 6.762 1 98.5 129 LEU B CA 1
ATOM 3324 C C . LEU B 1 129 ? -12.828 -11.672 6.152 1 98.5 129 LEU B C 1
ATOM 3326 O O . LEU B 1 129 ? -13.727 -10.898 5.812 1 98.5 129 LEU B O 1
ATOM 3330 N N . LEU B 1 130 ? -12.883 -12.961 6.012 1 98.75 130 LEU B N 1
ATOM 3331 C CA . LEU B 1 130 ? -14.062 -13.57 5.402 1 98.75 130 LEU B CA 1
ATOM 3332 C C . LEU B 1 130 ? -15.32 -13.227 6.195 1 98.75 130 LEU B C 1
ATOM 3334 O O . LEU B 1 130 ? -16.359 -12.891 5.609 1 98.75 130 LEU B O 1
ATOM 3338 N N . HIS B 1 131 ? -15.219 -13.289 7.512 1 98.38 131 HIS B N 1
ATOM 3339 C CA . HIS B 1 131 ? -16.344 -12.93 8.359 1 98.38 131 HIS B CA 1
ATOM 3340 C C . HIS B 1 131 ? -16.766 -11.484 8.141 1 98.38 131 HIS B C 1
ATOM 3342 O O . HIS B 1 131 ? -17.953 -11.195 7.957 1 98.38 131 HIS B O 1
ATOM 3348 N N . ASN B 1 132 ? -15.836 -10.602 8.109 1 97.56 132 ASN B N 1
ATOM 3349 C CA . ASN B 1 132 ? -16.156 -9.18 8.047 1 97.56 132 ASN B CA 1
ATOM 3350 C C . ASN B 1 132 ? -16.641 -8.773 6.656 1 97.56 132 ASN B C 1
ATOM 3352 O O . ASN B 1 132 ? -17.469 -7.883 6.52 1 97.56 132 ASN B O 1
ATOM 3356 N N . LEU B 1 133 ? -16.078 -9.367 5.637 1 98.56 133 LEU B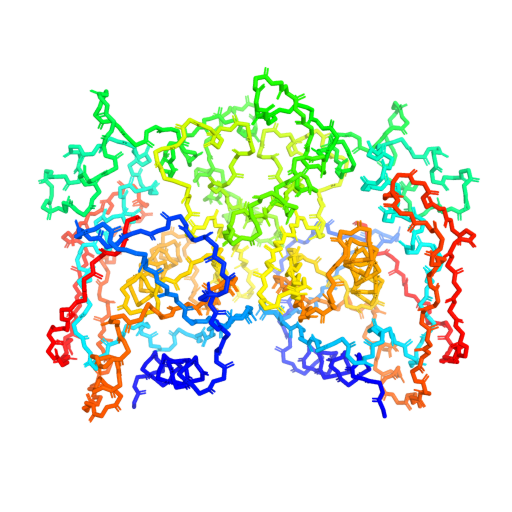 N 1
ATOM 3357 C CA . LEU B 1 133 ? -16.594 -9.102 4.297 1 98.56 133 LEU B CA 1
ATOM 3358 C C . LEU B 1 133 ? -18.062 -9.469 4.191 1 98.56 133 LEU B C 1
ATOM 3360 O O . LEU B 1 133 ? -18.812 -8.828 3.457 1 98.56 133 LEU B O 1
ATOM 3364 N N . LYS B 1 134 ? -18.438 -10.469 4.895 1 97.62 134 LYS B N 1
ATOM 3365 C CA . LYS B 1 134 ? -19.812 -10.93 4.867 1 97.62 134 LYS B CA 1
ATOM 3366 C C . LYS B 1 134 ? -20.703 -10.07 5.762 1 97.62 134 LYS B C 1
ATOM 3368 O O . LYS B 1 134 ? -21.828 -9.727 5.387 1 97.62 134 LYS B O 1
ATOM 3373 N N . ASN B 1 135 ? -20.203 -9.617 6.918 1 97 135 ASN B N 1
ATOM 3374 C CA . ASN B 1 135 ? -21.078 -9.062 7.953 1 97 135 ASN B CA 1
ATOM 3375 C C . ASN B 1 135 ? -20.953 -7.547 8.031 1 97 135 ASN B C 1
ATOM 3377 O O . ASN B 1 135 ? -21.859 -6.871 8.523 1 97 135 ASN B O 1
ATOM 3381 N N . THR B 1 136 ? -19.828 -7.004 7.578 1 96 136 THR B N 1
ATOM 3382 C CA . THR B 1 136 ? -19.609 -5.562 7.551 1 96 136 THR B CA 1
ATOM 3383 C C . THR B 1 136 ? -19.016 -5.129 6.219 1 96 136 THR B C 1
ATOM 3385 O O . THR B 1 136 ? -17.938 -4.543 6.18 1 96 136 THR B O 1
ATOM 3388 N N . PRO B 1 137 ? -19.75 -5.352 5.168 1 97.06 137 PRO B N 1
ATOM 3389 C CA . PRO B 1 137 ? -19.188 -5.148 3.83 1 97.06 137 PRO B CA 1
ATOM 3390 C C . PRO B 1 137 ? -18.812 -3.693 3.559 1 97.06 137 PRO B C 1
ATOM 3392 O O . PRO B 1 137 ? -17.922 -3.42 2.748 1 97.06 137 PRO B O 1
ATOM 3395 N N . ALA B 1 138 ? 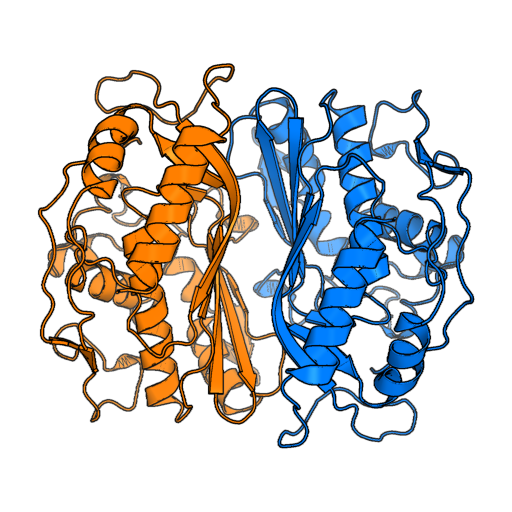-19.344 -2.746 4.289 1 95.56 138 ALA B N 1
ATOM 3396 C CA . ALA B 1 138 ? -19.109 -1.329 4.016 1 95.56 138 ALA B CA 1
ATOM 3397 C C . ALA B 1 138 ? -17.797 -0.862 4.629 1 95.56 138 ALA B C 1
ATOM 3399 O O . ALA B 1 138 ? -17.328 0.243 4.344 1 95.56 138 ALA B O 1
ATOM 3400 N N . SER B 1 139 ? -17.203 -1.706 5.43 1 96.19 139 SER B N 1
ATOM 3401 C CA . SER B 1 139 ? -15.992 -1.312 6.148 1 96.19 139 SER B CA 1
ATOM 3402 C C . SER B 1 139 ? -14.844 -1.037 5.184 1 96.19 139 SER B C 1
ATOM 3404 O O . SER B 1 139 ? -14.695 -1.726 4.172 1 96.19 139 SER B O 1
ATOM 3406 N N . ARG B 1 140 ? -14.016 -0.042 5.539 1 96.12 140 ARG B N 1
ATOM 3407 C CA . ARG B 1 140 ? -12.812 0.287 4.781 1 96.12 140 ARG B CA 1
ATOM 3408 C C . ARG B 1 140 ? -11.57 -0.267 5.465 1 96.12 140 ARG B C 1
ATOM 3410 O O . ARG B 1 140 ? -10.453 0.194 5.207 1 96.12 140 ARG B O 1
ATOM 3417 N N . ARG B 1 141 ? -11.789 -1.295 6.363 1 96.69 141 ARG B N 1
ATOM 3418 C CA . ARG B 1 141 ? -10.711 -1.792 7.211 1 96.69 141 ARG B CA 1
ATOM 3419 C C . ARG B 1 141 ? -10.406 -3.256 6.906 1 96.69 141 ARG B C 1
ATOM 3421 O O . ARG B 1 141 ? -9.805 -3.953 7.727 1 96.69 141 ARG B O 1
ATOM 3428 N N . HIS B 1 142 ? -10.891 -3.732 5.734 1 98.12 142 HIS B N 1
ATOM 3429 C CA . HIS B 1 142 ? -10.609 -5.102 5.316 1 98.12 142 HIS B CA 1
ATOM 3430 C C . HIS B 1 142 ? -9.195 -5.23 4.77 1 98.12 142 HIS B C 1
ATOM 3432 O O . HIS B 1 142 ? -8.992 -5.219 3.551 1 98.12 142 HIS B O 1
ATOM 3438 N N . ILE B 1 143 ? -8.211 -5.422 5.711 1 98.19 143 ILE B N 1
ATOM 3439 C CA . ILE B 1 143 ? -6.805 -5.461 5.344 1 98.19 143 ILE B CA 1
ATOM 3440 C C . ILE B 1 143 ? -6.148 -6.707 5.938 1 98.19 143 ILE B C 1
ATOM 3442 O O . ILE B 1 143 ? -6.406 -7.062 7.09 1 98.19 143 ILE B O 1
ATOM 3446 N N . THR B 1 144 ? -5.402 -7.43 5.145 1 98.06 144 THR B N 1
ATOM 3447 C CA . THR B 1 144 ? -4.465 -8.43 5.645 1 98.06 144 THR B CA 1
ATOM 3448 C C . THR B 1 144 ? -3.025 -7.98 5.406 1 98.06 144 THR B C 1
ATOM 3450 O O . THR B 1 144 ? -2.75 -7.23 4.469 1 98.06 144 THR B O 1
ATOM 3453 N N . THR B 1 145 ? -2.16 -8.398 6.258 1 97.56 145 THR B N 1
ATOM 3454 C CA . THR B 1 145 ? -0.753 -8.047 6.113 1 97.56 145 THR B CA 1
ATOM 3455 C C . THR B 1 145 ? 0.14 -9.234 6.457 1 97.56 145 THR B C 1
ATOM 3457 O O . THR B 1 145 ? -0.166 -10.008 7.367 1 97.56 145 THR B O 1
ATOM 3460 N N . LEU B 1 146 ? 1.178 -9.359 5.672 1 97.62 146 LEU B N 1
ATOM 3461 C CA . LEU B 1 146 ? 2.209 -10.359 5.918 1 97.62 146 LEU B CA 1
ATOM 3462 C C . LEU B 1 146 ? 3.459 -9.711 6.508 1 97.62 146 LEU B C 1
ATOM 3464 O O . LEU B 1 146 ? 4.426 -10.406 6.836 1 97.62 146 LEU B O 1
ATOM 3468 N N . TRP B 1 147 ? 3.436 -8.375 6.637 1 96.19 147 TRP B N 1
ATOM 3469 C CA . TRP B 1 147 ? 4.559 -7.609 7.168 1 96.19 147 TRP B CA 1
ATOM 3470 C C . TRP B 1 147 ? 4.387 -7.359 8.664 1 96.19 147 TRP B C 1
ATOM 3472 O O . TRP B 1 147 ? 3.928 -6.289 9.07 1 96.19 147 TRP B O 1
ATOM 3482 N N . SER B 1 148 ? 4.773 -8.32 9.461 1 94.31 148 SER B N 1
ATOM 3483 C CA . SER B 1 148 ? 4.73 -8.195 10.914 1 94.31 148 SER B CA 1
ATOM 3484 C C . SER B 1 148 ? 6.078 -7.746 11.477 1 94.31 148 SER B C 1
ATOM 3486 O O . SER B 1 148 ? 7.031 -8.531 11.516 1 94.31 148 SER B O 1
ATOM 3488 N N . ILE B 1 149 ? 6.066 -6.508 12.047 1 94.12 149 ILE B N 1
ATOM 3489 C CA . ILE B 1 149 ? 7.309 -5.867 12.477 1 94.12 149 ILE B CA 1
ATOM 3490 C C . ILE B 1 149 ? 8.031 -6.758 13.484 1 94.12 149 ILE B C 1
ATOM 3492 O O . ILE B 1 149 ? 9.242 -6.938 13.414 1 94.12 149 ILE B O 1
ATOM 3496 N N . GLU B 1 150 ? 7.336 -7.379 14.32 1 91.94 150 GLU B N 1
ATOM 3497 C CA . GLU B 1 150 ? 7.922 -8.148 15.414 1 91.94 150 GLU B CA 1
ATOM 3498 C C . GLU B 1 150 ? 8.477 -9.477 14.914 1 91.94 150 GLU B C 1
ATOM 3500 O O . GLU B 1 150 ? 9.305 -10.102 15.586 1 91.94 150 GLU B O 1
ATOM 3505 N N . ASP B 1 151 ? 8.078 -9.945 13.75 1 94.25 151 ASP B N 1
ATOM 3506 C CA . ASP B 1 151 ? 8.422 -11.289 13.289 1 94.25 151 ASP B CA 1
ATOM 3507 C C . ASP B 1 151 ? 9.398 -11.227 12.117 1 94.25 151 ASP B C 1
ATOM 3509 O O . ASP B 1 151 ? 9.844 -12.266 11.617 1 94.25 151 ASP B O 1
ATOM 3513 N N . LEU B 1 152 ? 9.789 -10.039 11.688 1 93.75 152 LEU B N 1
ATOM 3514 C CA . LEU B 1 152 ? 10.57 -9.891 10.469 1 93.75 152 LEU B CA 1
ATOM 3515 C C . LEU B 1 152 ? 11.883 -10.656 10.562 1 93.75 152 LEU B C 1
ATOM 3517 O O . LEU B 1 152 ? 12.297 -11.312 9.609 1 93.75 152 LEU B O 1
ATOM 3521 N N . ASN B 1 153 ? 12.492 -10.648 11.727 1 91.38 153 ASN B N 1
ATOM 3522 C CA . ASN B 1 153 ? 13.805 -11.273 11.898 1 91.38 153 ASN B CA 1
ATOM 3523 C C . ASN B 1 153 ? 13.695 -12.797 11.891 1 91.38 153 ASN B C 1
ATOM 3525 O O . ASN B 1 153 ? 14.711 -13.492 11.773 1 91.38 153 ASN B O 1
ATOM 3529 N N . ASP B 1 154 ? 12.516 -13.312 11.969 1 94.5 154 ASP B N 1
ATOM 3530 C CA . ASP B 1 154 ? 12.312 -14.758 12.039 1 94.5 154 ASP B CA 1
ATOM 3531 C C . ASP B 1 154 ? 11.781 -15.305 10.719 1 94.5 154 ASP B C 1
ATOM 3533 O O . ASP B 1 154 ? 11.281 -16.422 10.664 1 94.5 154 ASP B O 1
ATOM 3537 N N . MET B 1 155 ? 11.867 -14.508 9.648 1 95.69 155 MET B N 1
ATOM 3538 C CA . MET B 1 155 ? 11.445 -14.922 8.312 1 95.69 155 MET B CA 1
ATOM 3539 C C . MET B 1 155 ? 12.656 -15.305 7.457 1 95.69 155 MET B C 1
ATOM 3541 O O . MET B 1 155 ? 13.664 -14.602 7.449 1 95.69 155 MET B O 1
ATOM 3545 N N . SER B 1 156 ? 12.516 -16.422 6.785 1 94.81 156 SER B N 1
ATOM 3546 C CA . SER B 1 156 ? 13.594 -16.781 5.871 1 94.81 156 SER B CA 1
ATOM 3547 C C . SER B 1 156 ? 13.617 -15.867 4.656 1 94.81 156 SER B C 1
ATOM 3549 O O . SER B 1 156 ? 14.68 -15.641 4.059 1 94.81 156 SER B O 1
ATOM 3551 N N . LEU B 1 157 ? 12.453 -15.359 4.293 1 91.5 157 LEU B N 1
ATOM 3552 C CA . LEU B 1 157 ? 12.266 -14.359 3.25 1 91.5 157 LEU B CA 1
ATOM 3553 C C . LEU B 1 157 ? 11.109 -13.422 3.59 1 91.5 157 LEU B C 1
ATOM 3555 O O . LEU B 1 157 ? 9.984 -13.875 3.793 1 91.5 157 LEU B O 1
ATOM 3559 N N . THR B 1 158 ? 11.484 -12.148 3.635 1 94.31 158 THR B N 1
ATOM 3560 C CA . THR B 1 158 ? 10.398 -11.195 3.844 1 94.31 158 THR B CA 1
ATOM 3561 C C . THR B 1 158 ? 9.492 -11.133 2.623 1 94.31 158 THR B C 1
ATOM 3563 O O . THR B 1 158 ? 9.961 -11.211 1.486 1 94.31 158 THR B O 1
ATOM 3566 N N . PRO B 1 159 ? 8.242 -11.031 2.836 1 96.62 159 PRO B N 1
ATOM 3567 C CA . PRO B 1 159 ? 7.293 -11.102 1.724 1 96.62 159 PRO B CA 1
ATOM 3568 C C . PRO B 1 159 ? 7.441 -9.945 0.738 1 96.62 159 PRO B C 1
ATOM 3570 O O . PRO B 1 159 ? 7.59 -8.797 1.15 1 96.62 159 PRO B O 1
ATOM 3573 N N . CYS B 1 160 ? 7.398 -10.281 -0.53 1 96.56 160 CYS B N 1
ATOM 3574 C CA . CYS B 1 160 ? 7.371 -9.273 -1.584 1 96.56 160 CYS B CA 1
ATOM 3575 C C . CYS B 1 160 ? 5.969 -8.711 -1.769 1 96.56 160 CYS B C 1
ATOM 3577 O O . CYS B 1 160 ? 5.77 -7.496 -1.732 1 96.56 160 CYS B O 1
ATOM 3579 N N . VAL B 1 161 ? 5.016 -9.648 -1.99 1 98.06 161 VAL B N 1
ATOM 3580 C CA . VAL B 1 161 ? 3.607 -9.281 -1.885 1 98.06 161 VAL B CA 1
ATOM 3581 C C . VAL B 1 161 ? 3.145 -9.43 -0.436 1 98.06 161 VAL B C 1
ATOM 3583 O O . VAL B 1 161 ? 3.156 -10.531 0.12 1 98.06 161 VAL B O 1
ATOM 3586 N N . TRP B 1 162 ? 2.68 -8.328 0.162 1 97 162 TRP B N 1
ATOM 3587 C CA . TRP B 1 162 ? 2.641 -8.414 1.618 1 97 162 TRP B CA 1
ATOM 3588 C C . TRP B 1 162 ? 1.31 -7.898 2.158 1 97 162 TRP B C 1
ATOM 3590 O O . TRP B 1 162 ? 1.027 -8.023 3.352 1 97 162 TRP B O 1
ATOM 3600 N N . LYS B 1 163 ? 0.492 -7.383 1.23 1 97.5 163 LYS B N 1
ATOM 3601 C CA . LYS B 1 163 ? -0.733 -6.77 1.735 1 97.5 163 LYS B CA 1
ATOM 3602 C C . LYS B 1 163 ? -1.867 -6.891 0.722 1 97.5 163 LYS B C 1
ATOM 3604 O O . LYS B 1 163 ? -1.646 -6.77 -0.484 1 97.5 163 LYS B O 1
ATOM 3609 N N . THR B 1 164 ? -3.049 -7.09 1.315 1 98.75 164 THR B N 1
ATOM 3610 C CA . THR B 1 164 ? -4.281 -6.988 0.541 1 98.75 164 THR B CA 1
ATOM 3611 C C . THR B 1 164 ? -5.281 -6.07 1.234 1 98.75 164 THR B C 1
ATOM 3613 O O . THR B 1 164 ? -5.309 -5.988 2.465 1 98.75 164 THR B O 1
ATOM 3616 N N . GLN B 1 165 ? -5.996 -5.402 0.458 1 98.81 165 GLN B N 1
ATOM 3617 C CA . GLN B 1 165 ? -7.129 -4.613 0.935 1 98.81 165 GLN B CA 1
ATOM 3618 C C . GLN B 1 165 ? -8.367 -4.859 0.079 1 98.81 165 GLN B C 1
ATOM 3620 O O . GLN B 1 165 ? -8.297 -4.84 -1.151 1 98.81 165 GLN B O 1
ATOM 3625 N N . TRP B 1 166 ? -9.445 -5.051 0.792 1 98.94 166 TRP B N 1
ATOM 3626 C CA . TRP B 1 166 ? -10.688 -5.469 0.14 1 98.94 166 TRP B CA 1
ATOM 3627 C C . TRP B 1 166 ? -11.797 -4.457 0.389 1 98.94 166 TRP B C 1
ATOM 3629 O O . TRP B 1 166 ? -11.891 -3.881 1.474 1 98.94 166 TRP B O 1
ATOM 3639 N N . PHE B 1 167 ? -12.609 -4.258 -0.638 1 98.62 167 PHE B N 1
ATOM 3640 C CA . PHE B 1 167 ? -13.758 -3.369 -0.542 1 98.62 167 PHE B CA 1
ATOM 3641 C C . PHE B 1 167 ? -14.992 -4.012 -1.164 1 98.62 167 PHE B C 1
ATOM 3643 O O . PHE B 1 167 ? -14.883 -4.754 -2.143 1 98.62 167 PHE B O 1
ATOM 3650 N N . VAL B 1 168 ? -16.109 -3.746 -0.595 1 98.44 168 VAL B N 1
ATOM 3651 C CA . VAL B 1 168 ? -17.391 -4.09 -1.21 1 98.44 168 VAL B CA 1
ATOM 3652 C C . VAL B 1 168 ? -18.156 -2.816 -1.547 1 98.44 168 VAL B C 1
ATOM 3654 O O . VAL B 1 168 ? -18.438 -1.998 -0.666 1 98.44 168 VAL B O 1
ATOM 3657 N N . LYS B 1 169 ? -18.375 -2.635 -2.822 1 97.75 169 LYS B N 1
ATOM 3658 C CA . LYS B 1 169 ? -19.188 -1.533 -3.322 1 97.75 169 LYS B CA 1
ATOM 3659 C C . LYS B 1 169 ? -20.203 -2.025 -4.344 1 97.75 169 LYS B C 1
ATOM 3661 O O . LYS B 1 169 ? -19.844 -2.67 -5.332 1 97.75 169 LYS B O 1
ATOM 3666 N N . GLN B 1 170 ? -21.547 -1.7 -4.062 1 97.12 170 GLN B N 1
ATOM 3667 C CA . GLN B 1 170 ? -22.609 -2.068 -4.992 1 97.12 170 GLN B CA 1
ATOM 3668 C C . GLN B 1 170 ? -22.547 -3.553 -5.34 1 97.12 170 GLN B C 1
ATOM 3670 O O . GLN B 1 170 ? -22.578 -3.924 -6.516 1 97.12 170 GLN B O 1
ATOM 3675 N N . ASN B 1 171 ? -22.281 -4.328 -4.402 1 97.56 171 ASN B N 1
ATOM 3676 C CA . ASN B 1 171 ? -22.281 -5.789 -4.438 1 97.56 171 ASN B CA 1
ATOM 3677 C C . ASN B 1 171 ? -21.078 -6.332 -5.219 1 97.56 171 ASN B C 1
ATOM 3679 O O . ASN B 1 171 ? -21.125 -7.465 -5.703 1 97.56 171 ASN B O 1
ATOM 3683 N N . LYS B 1 172 ? -20.078 -5.527 -5.418 1 98.44 172 LYS B N 1
ATOM 3684 C CA . LYS B 1 172 ? -18.859 -5.957 -6.09 1 98.44 172 LYS B CA 1
ATOM 3685 C C . LYS B 1 172 ? -17.688 -6.02 -5.109 1 98.44 172 LYS B C 1
ATOM 3687 O O . LYS B 1 172 ? -17.531 -5.137 -4.262 1 98.44 172 LYS B O 1
ATOM 3692 N N . LEU B 1 173 ? -16.891 -7.07 -5.219 1 98.88 173 LEU B N 1
ATOM 3693 C CA . LEU B 1 173 ? -15.688 -7.234 -4.395 1 98.88 173 LEU B CA 1
ATOM 3694 C C . LEU B 1 173 ? -14.453 -6.699 -5.113 1 98.88 173 LEU B C 1
ATOM 3696 O O . LEU B 1 173 ? -14.055 -7.234 -6.148 1 98.88 173 LEU B O 1
ATOM 3700 N N . HIS B 1 174 ? -13.906 -5.625 -4.574 1 98.88 174 HIS B N 1
ATOM 3701 C CA . HIS B 1 174 ? -12.695 -5.008 -5.105 1 98.88 174 HIS B CA 1
ATOM 3702 C C . HIS B 1 174 ? -11.461 -5.43 -4.309 1 98.88 174 HIS B C 1
ATOM 3704 O O . HIS B 1 174 ? -11.555 -5.656 -3.1 1 98.88 174 HIS B O 1
ATOM 3710 N N . LEU B 1 175 ? -10.32 -5.492 -4.984 1 98.94 175 LEU B N 1
ATOM 3711 C CA . LEU B 1 175 ? -9.086 -5.93 -4.34 1 98.94 175 LEU B CA 1
ATOM 3712 C C . LEU B 1 175 ? -7.926 -5.02 -4.723 1 98.94 175 LEU B C 1
ATOM 3714 O O . LEU B 1 175 ? -7.773 -4.66 -5.895 1 98.94 175 LEU B O 1
ATOM 3718 N N . ILE B 1 176 ? -7.207 -4.586 -3.764 1 98.94 176 ILE B N 1
ATOM 3719 C CA . ILE B 1 176 ? -5.91 -3.945 -3.949 1 98.94 176 ILE B CA 1
ATOM 3720 C C . ILE B 1 176 ? -4.812 -4.809 -3.332 1 98.94 176 ILE B C 1
ATOM 3722 O O . ILE B 1 176 ? -4.926 -5.234 -2.18 1 98.94 176 ILE B O 1
ATOM 3726 N N . VAL B 1 177 ? -3.826 -5.109 -4.137 1 98.88 177 VAL B N 1
ATOM 3727 C CA . VAL B 1 177 ? -2.654 -5.852 -3.684 1 98.88 177 VAL B CA 1
ATOM 3728 C C . VAL B 1 177 ? -1.426 -4.945 -3.707 1 98.88 177 VAL B C 1
ATOM 3730 O O . VAL B 1 177 ? -1.279 -4.113 -4.605 1 98.88 177 VAL B O 1
ATOM 3733 N N . GLU B 1 178 ? -0.566 -5.145 -2.699 1 98.31 178 GLU B N 1
ATOM 3734 C CA . GLU B 1 178 ? 0.655 -4.348 -2.615 1 98.31 178 GLU B CA 1
ATOM 3735 C C . GLU B 1 178 ? 1.895 -5.238 -2.617 1 98.31 178 GLU B C 1
ATOM 3737 O O . GLU B 1 178 ? 2.021 -6.137 -1.782 1 98.31 178 GLU B O 1
ATOM 3742 N N . ALA B 1 179 ? 2.754 -4.934 -3.51 1 98.62 179 ALA B N 1
ATOM 3743 C CA . ALA B 1 179 ? 4.082 -5.543 -3.525 1 98.62 179 ALA B CA 1
ATOM 3744 C C . ALA B 1 179 ? 5.16 -4.504 -3.23 1 98.62 179 ALA B C 1
ATOM 3746 O O . ALA B 1 179 ? 5.23 -3.465 -3.891 1 98.62 179 ALA B O 1
ATOM 3747 N N . ARG B 1 180 ? 6.004 -4.789 -2.252 1 97.88 180 ARG B N 1
ATOM 3748 C CA . ARG B 1 180 ? 7.078 -3.85 -1.947 1 97.88 180 ARG B CA 1
ATOM 3749 C C . ARG B 1 180 ? 8.133 -3.846 -3.053 1 97.88 180 ARG B C 1
ATOM 3751 O O . ARG B 1 180 ? 8.773 -2.824 -3.297 1 97.88 180 ARG B O 1
ATOM 3758 N N . SER B 1 181 ? 8.383 -5.008 -3.574 1 97.5 181 SER B N 1
ATOM 3759 C CA . SER B 1 181 ? 9.398 -5.281 -4.586 1 97.5 181 SER B CA 1
ATOM 3760 C C . SER B 1 181 ? 8.938 -6.375 -5.547 1 97.5 181 SER B C 1
ATOM 3762 O O . SER B 1 181 ? 8.406 -7.398 -5.117 1 97.5 181 SER B O 1
ATOM 3764 N N . SER B 1 182 ? 9.125 -6.105 -6.824 1 98 182 SER B N 1
ATOM 3765 C CA . SER B 1 182 ? 8.633 -7.082 -7.793 1 98 182 SER B CA 1
ATOM 3766 C C . SER B 1 182 ? 9.617 -7.27 -8.945 1 98 182 SER B C 1
ATOM 3768 O O . SER B 1 182 ? 9.922 -6.316 -9.672 1 98 182 SER B O 1
ATOM 3770 N N . ASP B 1 183 ? 10.086 -8.516 -9.07 1 97.38 183 ASP B N 1
ATOM 3771 C CA . ASP B 1 183 ? 10.781 -8.898 -10.289 1 97.38 183 ASP B CA 1
ATOM 3772 C C . ASP B 1 183 ? 9.82 -8.938 -11.477 1 97.38 183 ASP B C 1
ATOM 3774 O O . ASP B 1 183 ? 8.984 -9.836 -11.578 1 97.38 183 ASP B O 1
ATOM 3778 N N . THR B 1 184 ? 10.023 -8.039 -12.367 1 98.19 184 THR B N 1
ATOM 3779 C CA . THR B 1 184 ? 9.062 -7.824 -13.438 1 98.19 184 THR B CA 1
ATOM 3780 C C . THR B 1 184 ? 9.039 -9.016 -14.391 1 98.19 184 THR B C 1
ATOM 3782 O O . THR B 1 184 ? 8.008 -9.32 -14.992 1 98.19 184 THR B O 1
ATOM 3785 N N . GLY B 1 185 ? 10.125 -9.688 -14.469 1 96.56 185 GLY B N 1
ATOM 3786 C CA . GLY B 1 185 ? 10.211 -10.805 -15.398 1 96.56 185 GLY B CA 1
ATOM 3787 C C . GLY B 1 185 ? 9.664 -12.102 -14.828 1 96.56 185 GLY B C 1
ATOM 3788 O O . GLY B 1 185 ? 9.125 -12.93 -15.562 1 96.56 185 GLY B O 1
ATOM 3789 N N . LEU B 1 186 ? 9.781 -12.25 -13.539 1 94.12 186 LEU B N 1
ATOM 3790 C CA . LEU B 1 186 ? 9.453 -13.531 -12.922 1 94.12 186 LEU B CA 1
ATOM 3791 C C . LEU B 1 186 ? 8.234 -13.406 -12.016 1 94.12 186 LEU B C 1
ATOM 3793 O O . LEU B 1 186 ? 7.133 -13.828 -12.375 1 94.12 186 LEU B O 1
ATOM 3797 N N . GLY B 1 187 ? 8.383 -12.711 -10.969 1 95.44 187 GLY B N 1
ATOM 3798 C CA . GLY B 1 187 ? 7.395 -12.68 -9.906 1 95.44 187 GLY B CA 1
ATOM 3799 C C . GLY B 1 187 ? 6.133 -11.922 -10.281 1 95.44 187 GLY B C 1
ATOM 3800 O O . GLY B 1 187 ? 5.023 -12.359 -9.953 1 95.44 187 GLY B O 1
ATOM 3801 N N . LEU B 1 188 ? 6.23 -10.914 -11.016 1 98.38 188 LEU B N 1
ATOM 3802 C CA . LEU B 1 188 ? 5.125 -9.984 -11.219 1 98.38 188 LEU B CA 1
ATOM 3803 C C . LEU B 1 188 ? 3.98 -10.664 -11.969 1 98.38 188 LEU B C 1
ATOM 3805 O O . LEU B 1 188 ? 2.844 -10.68 -11.492 1 98.38 188 LEU B O 1
ATOM 3809 N N . PRO B 1 189 ? 4.234 -11.281 -13.164 1 98.12 189 PRO B N 1
ATOM 3810 C CA . PRO B 1 189 ? 3.125 -11.938 -13.867 1 98.12 189 PRO B CA 1
ATOM 3811 C C . PRO B 1 189 ? 2.473 -13.039 -13.039 1 98.12 189 PRO B C 1
ATOM 3813 O O . PRO B 1 189 ? 1.247 -13.188 -13.055 1 98.12 189 PRO B O 1
ATOM 3816 N N . PHE B 1 190 ? 3.291 -13.711 -12.312 1 97.69 190 PHE B N 1
ATOM 3817 C CA . PHE B 1 190 ? 2.844 -14.797 -11.445 1 97.69 190 PHE B CA 1
ATOM 3818 C C . PHE B 1 190 ? 1.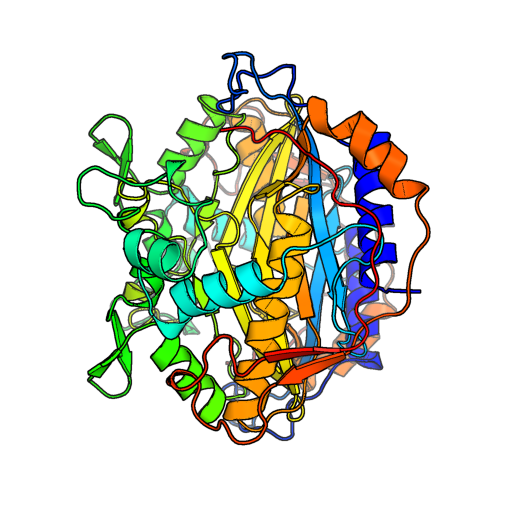92 -14.273 -10.352 1 97.69 190 PHE B C 1
ATOM 3820 O O . PHE B 1 190 ? 0.811 -14.781 -10.172 1 97.69 190 PHE B O 1
ATOM 3827 N N . ASN B 1 191 ? 2.312 -13.227 -9.703 1 98.75 191 ASN B N 1
ATOM 3828 C CA . ASN B 1 191 ? 1.593 -12.68 -8.555 1 98.75 191 ASN B CA 1
ATOM 3829 C C . ASN B 1 191 ? 0.301 -11.984 -8.984 1 98.75 191 ASN B C 1
ATOM 3831 O O . ASN B 1 191 ? -0.705 -12.047 -8.273 1 98.75 191 ASN B O 1
ATOM 3835 N N . ILE B 1 192 ? 0.325 -11.289 -10.102 1 98.81 192 ILE B N 1
ATOM 3836 C CA . ILE B 1 192 ? -0.88 -10.633 -10.602 1 98.81 192 ILE B CA 1
ATOM 3837 C C . ILE B 1 192 ? -1.979 -11.672 -10.812 1 98.81 192 ILE B C 1
ATOM 3839 O O . ILE B 1 192 ? -3.107 -11.5 -10.352 1 98.81 192 ILE B O 1
ATOM 3843 N N . PHE B 1 193 ? -1.62 -12.727 -11.461 1 98.75 193 PHE B N 1
ATOM 3844 C CA . PHE B 1 193 ? -2.588 -13.789 -11.719 1 98.75 193 PHE B CA 1
ATOM 3845 C C . PHE B 1 193 ? -3.031 -14.445 -10.422 1 98.75 193 PHE B C 1
ATOM 3847 O O . PHE B 1 193 ? -4.227 -14.625 -10.188 1 98.75 193 PHE B O 1
ATOM 3854 N N . GLN B 1 194 ? -2.135 -14.688 -9.594 1 98.12 194 GLN B N 1
ATOM 3855 C CA . GLN B 1 194 ? -2.316 -15.406 -8.336 1 98.12 194 GLN B CA 1
ATOM 3856 C C . GLN B 1 194 ? -3.363 -14.727 -7.461 1 98.12 194 GLN B C 1
ATOM 3858 O O . GLN B 1 194 ? -4.293 -15.383 -6.98 1 98.12 194 GLN B O 1
ATOM 3863 N N . TYR B 1 195 ? -3.262 -13.484 -7.289 1 98.88 195 TYR B N 1
ATOM 3864 C CA . TYR B 1 195 ? -4.152 -12.773 -6.375 1 98.88 195 TYR B CA 1
ATOM 3865 C C . TYR B 1 195 ? -5.484 -12.469 -7.047 1 98.88 195 TYR B C 1
ATOM 3867 O O . TYR B 1 195 ? -6.504 -12.297 -6.371 1 98.88 195 TYR B O 1
ATOM 3875 N N . ASN B 1 196 ? -5.492 -12.422 -8.383 1 98.88 196 ASN B N 1
ATOM 3876 C CA . ASN B 1 196 ? -6.781 -12.328 -9.055 1 98.88 196 ASN B CA 1
ATOM 3877 C C . ASN B 1 196 ? -7.617 -13.586 -8.844 1 98.88 196 ASN B C 1
ATOM 3879 O O . ASN B 1 196 ? -8.836 -13.508 -8.688 1 98.88 196 ASN B O 1
ATOM 3883 N N . VAL B 1 197 ? -6.945 -14.719 -8.883 1 98.88 197 VAL B N 1
ATOM 3884 C CA . VAL B 1 197 ? -7.637 -15.969 -8.586 1 98.88 197 VAL B CA 1
ATOM 3885 C C . VAL B 1 197 ? -8.25 -15.906 -7.191 1 98.88 197 VAL B C 1
ATOM 3887 O O . VAL B 1 197 ? -9.406 -16.281 -6.996 1 98.88 197 VAL B O 1
ATOM 3890 N N . LEU B 1 198 ? -7.504 -15.43 -6.238 1 98.94 198 LEU B N 1
ATOM 3891 C CA . LEU B 1 198 ? -8 -15.297 -4.875 1 98.94 198 LEU B CA 1
ATOM 3892 C C . LEU B 1 198 ? -9.242 -14.406 -4.828 1 98.94 198 LEU B C 1
ATOM 3894 O O . LEU B 1 198 ? -10.227 -14.742 -4.164 1 98.94 198 LEU B O 1
ATOM 3898 N N . GLN B 1 199 ? -9.203 -13.289 -5.527 1 98.94 199 GLN B N 1
ATOM 3899 C CA . GLN B 1 199 ? -10.359 -12.398 -5.594 1 98.94 199 GLN B CA 1
ATOM 3900 C C . GLN B 1 199 ? -11.586 -13.133 -6.121 1 98.94 199 GLN B C 1
ATOM 3902 O O . GLN B 1 199 ? -12.68 -1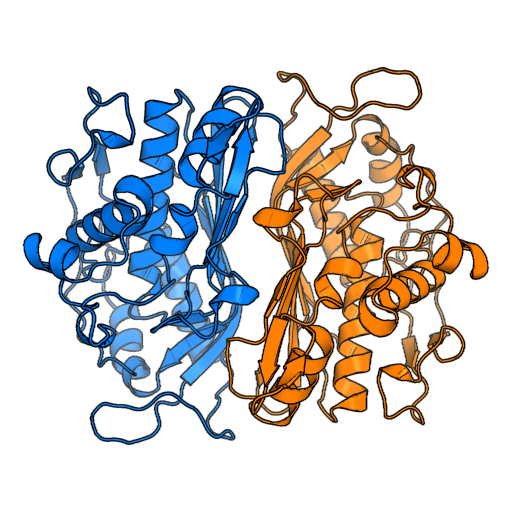3 -5.562 1 98.94 199 GLN B O 1
ATOM 3907 N N . ARG B 1 200 ? -11.414 -13.852 -7.176 1 98.88 200 ARG B N 1
ATOM 3908 C CA . ARG B 1 200 ? -12.508 -14.562 -7.816 1 98.88 200 ARG B CA 1
ATOM 3909 C C . ARG B 1 200 ? -13.102 -15.617 -6.879 1 98.88 200 ARG B C 1
ATOM 3911 O O . ARG B 1 200 ? -14.32 -15.766 -6.797 1 98.88 200 ARG B O 1
ATOM 3918 N N . VAL B 1 201 ? -12.25 -16.297 -6.203 1 98.94 201 VAL B N 1
ATOM 3919 C CA . VAL B 1 201 ? -12.695 -17.328 -5.277 1 98.94 201 VAL B CA 1
ATOM 3920 C C . VAL B 1 201 ? -13.5 -16.703 -4.145 1 98.94 201 VAL B C 1
ATOM 3922 O O . VAL B 1 201 ? -14.594 -17.172 -3.811 1 98.94 201 VAL B O 1
ATOM 3925 N N . PHE B 1 202 ? -12.969 -15.617 -3.521 1 98.94 202 PHE B N 1
ATOM 3926 C CA . PHE B 1 202 ? -13.672 -14.945 -2.434 1 98.94 202 PHE B CA 1
ATOM 3927 C C . PHE B 1 202 ? -15 -14.375 -2.916 1 98.94 202 PHE B C 1
ATOM 3929 O O . PHE B 1 202 ? -16.016 -14.453 -2.211 1 98.94 202 PHE B O 1
ATOM 3936 N N . ALA B 1 203 ? -15 -13.758 -4.102 1 98.88 203 ALA B N 1
ATOM 3937 C CA . ALA B 1 203 ? -16.25 -13.25 -4.656 1 98.88 203 ALA B CA 1
ATOM 3938 C C . ALA B 1 203 ? -17.297 -14.359 -4.77 1 98.88 203 ALA B C 1
ATOM 3940 O O . ALA B 1 203 ? -18.453 -14.172 -4.391 1 98.88 203 ALA B O 1
ATOM 3941 N N . GLN B 1 204 ? -16.906 -15.539 -5.273 1 98.75 204 GLN B N 1
ATOM 3942 C CA . GLN B 1 204 ? -17.812 -16.672 -5.465 1 98.75 204 GLN B CA 1
ATOM 3943 C C . GLN B 1 204 ? -18.391 -17.156 -4.133 1 98.75 204 GLN B C 1
ATOM 3945 O O . GLN B 1 204 ? -19.609 -17.266 -3.986 1 98.75 204 GLN B O 1
ATOM 3950 N N . VAL B 1 205 ? -17.562 -17.375 -3.158 1 98.62 205 VAL B N 1
ATOM 3951 C CA . VAL B 1 205 ? -18.016 -18.047 -1.941 1 98.62 205 VAL B CA 1
ATOM 3952 C C . VAL B 1 205 ? -18.797 -17.062 -1.072 1 98.62 205 VAL B C 1
ATOM 3954 O O . VAL B 1 205 ? -19.578 -17.469 -0.207 1 98.62 205 VAL B O 1
ATOM 3957 N N . LEU B 1 206 ? -18.594 -15.734 -1.268 1 98.69 206 LEU B N 1
ATOM 3958 C CA . LEU B 1 206 ? -19.281 -14.727 -0.468 1 98.69 206 LEU B CA 1
ATOM 3959 C C . LEU B 1 206 ? -20.5 -14.195 -1.204 1 98.69 206 LEU B C 1
ATOM 3961 O O . LEU B 1 206 ? -21.281 -13.422 -0.645 1 98.69 206 LEU B O 1
ATOM 3965 N N . GLY B 1 207 ? -20.641 -14.539 -2.486 1 98.38 207 GLY B N 1
ATOM 3966 C CA . GLY B 1 207 ? -21.797 -14.156 -3.262 1 98.38 207 GLY B CA 1
ATOM 3967 C C . GLY B 1 207 ? -21.703 -12.758 -3.85 1 98.38 207 GLY B C 1
ATOM 3968 O O . GLY B 1 207 ? -22.703 -12.07 -4.008 1 98.38 207 GLY B O 1
ATOM 3969 N N . TYR B 1 208 ? -20.531 -12.258 -4.09 1 98.62 208 TYR B N 1
ATOM 3970 C CA . TYR B 1 208 ? -20.297 -10.953 -4.699 1 98.62 208 TYR B CA 1
ATOM 3971 C C . TYR B 1 208 ? -20 -11.086 -6.188 1 98.62 208 TYR B C 1
ATOM 3973 O O . TYR B 1 208 ? -19.578 -12.148 -6.648 1 98.62 208 TYR B O 1
ATOM 3981 N N . GLU B 1 209 ? -20.266 -10.031 -6.898 1 98.38 209 GLU B N 1
ATOM 3982 C CA . GLU B 1 209 ? -19.703 -9.875 -8.234 1 98.38 209 GLU B CA 1
ATOM 3983 C C . GLU B 1 209 ? -18.25 -9.398 -8.172 1 98.38 209 GLU B C 1
ATOM 3985 O O . GLU B 1 209 ? -17.781 -8.961 -7.121 1 98.38 209 GLU B O 1
ATOM 3990 N N . LEU B 1 210 ? -17.625 -9.516 -9.305 1 98.31 210 LEU B N 1
ATOM 3991 C CA . LEU B 1 210 ? -16.219 -9.102 -9.359 1 98.31 210 LEU B CA 1
ATOM 3992 C C . LEU B 1 210 ? -16.109 -7.602 -9.617 1 98.31 210 LEU B C 1
ATOM 3994 O O . LEU B 1 210 ? -16.734 -7.078 -10.547 1 98.31 210 LEU B O 1
ATOM 3998 N N . GLY B 1 211 ? -15.391 -6.883 -8.734 1 98.38 211 GLY B N 1
ATOM 3999 C CA . GLY B 1 211 ? -15.039 -5.484 -8.938 1 98.38 211 GLY B CA 1
ATOM 4000 C C . GLY B 1 211 ? -13.625 -5.293 -9.461 1 98.38 211 GLY B C 1
ATOM 4001 O O . GLY B 1 211 ? -13.039 -6.215 -10.031 1 98.38 211 GLY B O 1
ATOM 4002 N N . ASP B 1 212 ? -13.062 -4.16 -9.234 1 98.38 212 ASP B N 1
ATOM 4003 C CA . ASP B 1 212 ? -11.75 -3.801 -9.766 1 98.38 212 ASP B CA 1
ATOM 4004 C C . ASP B 1 212 ? -10.641 -4.531 -9.016 1 98.38 212 ASP B C 1
ATOM 4006 O O . ASP B 1 212 ? -10.805 -4.902 -7.855 1 98.38 212 ASP B O 1
ATOM 4010 N N . TYR B 1 213 ? -9.594 -4.758 -9.766 1 98.88 213 TYR B N 1
ATOM 4011 C CA . TYR B 1 213 ? -8.367 -5.324 -9.227 1 98.88 213 TYR B CA 1
ATOM 4012 C C . TYR B 1 213 ? -7.184 -4.387 -9.469 1 98.88 213 TYR B C 1
ATOM 4014 O O . TYR B 1 213 ? -6.855 -4.074 -10.617 1 98.88 213 TYR B O 1
ATOM 4022 N N . VAL B 1 214 ? -6.602 -3.898 -8.352 1 98.88 214 VAL B N 1
ATOM 4023 C CA . VAL B 1 214 ? -5.469 -2.984 -8.422 1 98.88 214 VAL B CA 1
ATOM 4024 C C . VAL B 1 214 ? -4.23 -3.648 -7.824 1 98.88 214 VAL B C 1
ATOM 4026 O O . VAL B 1 214 ? -4.305 -4.273 -6.766 1 98.88 214 VAL B O 1
ATOM 4029 N N . PHE B 1 215 ? -3.102 -3.58 -8.5 1 98.88 215 PHE B N 1
ATOM 4030 C CA . PHE B 1 215 ? -1.823 -4.105 -8.039 1 98.88 215 PHE B CA 1
ATOM 4031 C C . PHE B 1 215 ? -0.775 -3.002 -7.973 1 98.88 215 PHE B C 1
ATOM 4033 O O . PHE B 1 215 ? -0.319 -2.508 -9 1 98.88 215 PHE B O 1
ATOM 4040 N N . ASN B 1 216 ? -0.425 -2.619 -6.73 1 98.81 216 ASN B N 1
ATOM 4041 C CA . ASN B 1 216 ? 0.587 -1.596 -6.492 1 98.81 216 ASN B CA 1
ATOM 4042 C C . ASN B 1 216 ? 1.971 -2.209 -6.305 1 98.81 216 ASN B C 1
ATOM 4044 O O . ASN B 1 216 ? 2.113 -3.24 -5.641 1 98.81 216 ASN B O 1
ATOM 4048 N N . ILE B 1 217 ? 2.945 -1.525 -6.906 1 98.81 217 ILE B N 1
ATOM 4049 C CA . ILE B 1 217 ? 4.316 -2.014 -6.801 1 98.81 217 ILE B CA 1
ATOM 4050 C C . ILE B 1 217 ? 5.227 -0.898 -6.293 1 98.81 217 ILE B C 1
ATOM 4052 O O . ILE B 1 217 ? 5.254 0.195 -6.863 1 98.81 217 ILE B O 1
ATOM 4056 N N . GLY B 1 218 ? 5.973 -1.201 -5.195 1 98.5 218 GLY B N 1
ATOM 4057 C CA . GLY B 1 218 ? 6.957 -0.242 -4.719 1 98.5 218 GLY B CA 1
ATOM 4058 C C . GLY B 1 218 ? 8.156 -0.112 -5.637 1 98.5 218 GLY B C 1
ATOM 4059 O O . GLY B 1 218 ? 8.344 0.925 -6.277 1 98.5 218 GLY B O 1
ATOM 4060 N N . ASP B 1 219 ? 8.875 -1.145 -5.789 1 98.5 219 ASP B N 1
ATOM 4061 C CA . ASP B 1 219 ? 10.039 -1.251 -6.664 1 98.5 219 ASP B CA 1
ATOM 4062 C C . ASP B 1 219 ? 9.805 -2.271 -7.773 1 98.5 219 ASP B C 1
ATOM 4064 O O . ASP B 1 219 ? 9.836 -3.48 -7.531 1 98.5 219 ASP B O 1
ATOM 4068 N N . ALA B 1 220 ? 9.469 -1.811 -8.953 1 98.75 220 ALA B N 1
ATOM 4069 C CA . ALA B 1 220 ? 9.383 -2.672 -10.133 1 98.75 220 ALA B CA 1
ATOM 4070 C C . ALA B 1 220 ? 10.711 -2.725 -10.867 1 98.75 220 ALA B C 1
ATOM 4072 O O . ALA B 1 220 ? 11.156 -1.724 -11.438 1 98.75 220 ALA B O 1
ATOM 4073 N N . HIS B 1 221 ? 11.328 -3.914 -10.867 1 98.69 221 HIS B N 1
ATOM 4074 C CA . HIS B 1 221 ? 12.703 -3.91 -11.359 1 98.69 221 HIS B CA 1
ATOM 4075 C C . HIS B 1 221 ? 12.922 -5.02 -12.383 1 98.69 221 HIS B C 1
ATOM 4077 O O . HIS B 1 221 ? 12.156 -5.984 -12.43 1 98.69 221 HIS B O 1
ATOM 4083 N N . ILE B 1 222 ? 13.859 -4.781 -13.203 1 98.62 222 ILE B N 1
ATOM 4084 C CA . ILE B 1 222 ? 14.438 -5.758 -14.125 1 98.62 222 ILE B CA 1
ATOM 4085 C C . ILE B 1 222 ? 15.922 -5.945 -13.812 1 98.62 222 ILE B C 1
ATOM 4087 O O . ILE B 1 222 ? 16.688 -4.977 -13.797 1 98.62 222 ILE B O 1
ATOM 4091 N N . TYR B 1 223 ? 16.266 -7.195 -13.531 1 98 223 TYR B N 1
ATOM 4092 C CA . TYR B 1 223 ? 17.688 -7.484 -13.328 1 98 223 TYR B CA 1
ATOM 4093 C C . TYR B 1 223 ? 18.469 -7.359 -14.633 1 98 223 TYR B C 1
ATOM 4095 O O . TYR B 1 223 ? 17.906 -7.59 -15.711 1 98 223 TYR B O 1
ATOM 4103 N N . GLU B 1 224 ? 19.734 -7.105 -14.445 1 97.62 224 GLU B N 1
ATOM 4104 C CA . GLU B 1 224 ? 20.594 -6.852 -15.586 1 97.62 224 GLU B CA 1
ATOM 4105 C C . GLU B 1 224 ? 20.562 -8.016 -16.578 1 97.62 224 GLU B C 1
ATOM 4107 O O . GLU B 1 224 ? 20.438 -7.805 -17.781 1 97.62 224 GLU B O 1
ATOM 4112 N N . ARG B 1 225 ? 20.531 -9.211 -16.094 1 97.69 225 ARG B N 1
ATOM 4113 C CA . ARG B 1 225 ? 20.578 -10.383 -16.969 1 97.69 225 ARG B CA 1
ATOM 4114 C C . ARG B 1 225 ? 19.203 -10.68 -17.562 1 97.69 225 ARG B C 1
ATOM 4116 O O . ARG B 1 225 ? 19.078 -11.562 -18.406 1 97.69 225 ARG B O 1
ATOM 4123 N N . HIS B 1 226 ? 18.172 -10.008 -17.156 1 98.12 226 HIS B N 1
ATOM 4124 C CA . HIS B 1 226 ? 16.828 -10.211 -17.672 1 98.12 226 HIS B CA 1
ATOM 4125 C C . HIS B 1 226 ? 16.516 -9.234 -18.812 1 98.12 226 HIS B C 1
ATOM 4127 O O . HIS B 1 226 ? 15.5 -9.359 -19.484 1 98.12 226 HIS B O 1
ATOM 4133 N N . ILE B 1 227 ? 17.391 -8.297 -19.078 1 98.06 227 ILE B N 1
ATOM 4134 C CA . ILE B 1 227 ? 17.109 -7.203 -20.016 1 98.06 227 ILE B CA 1
ATOM 4135 C C . ILE B 1 227 ? 16.938 -7.762 -21.422 1 98.06 227 ILE B C 1
ATOM 4137 O O . ILE B 1 227 ? 15.922 -7.496 -22.078 1 98.06 227 ILE B O 1
ATOM 4141 N N . GLU B 1 228 ? 17.812 -8.523 -21.875 1 97.88 228 GLU B N 1
ATOM 4142 C CA . GLU B 1 228 ? 17.75 -9.023 -23.234 1 97.88 228 GLU B CA 1
ATOM 4143 C C . GLU B 1 228 ? 16.547 -9.93 -23.453 1 97.88 228 GLU B C 1
ATOM 4145 O O . GLU B 1 228 ? 15.75 -9.711 -24.359 1 97.88 228 GLU B O 1
ATOM 4150 N N . PRO B 1 229 ? 16.375 -10.906 -22.578 1 97.94 229 PRO B N 1
ATOM 4151 C CA . PRO B 1 229 ? 15.203 -11.773 -22.797 1 97.94 229 PRO B CA 1
ATOM 4152 C C . PRO B 1 229 ? 13.891 -11 -22.734 1 97.94 229 PRO B C 1
ATOM 4154 O O . PRO B 1 229 ? 12.953 -11.312 -23.469 1 97.94 229 PRO B O 1
ATOM 4157 N N . LEU B 1 230 ? 13.773 -10.016 -21.906 1 98.12 230 LEU B N 1
ATOM 4158 C CA . LEU B 1 230 ? 12.523 -9.281 -21.781 1 98.12 230 LEU B CA 1
ATOM 4159 C C . LEU B 1 230 ? 12.336 -8.328 -22.953 1 98.12 230 LEU B C 1
ATOM 4161 O O . LEU B 1 230 ? 11.203 -8.062 -23.375 1 98.12 230 LEU B O 1
ATOM 4165 N N . THR B 1 231 ? 13.406 -7.809 -23.453 1 98.19 231 THR B N 1
ATOM 4166 C CA . THR B 1 231 ? 13.32 -7.012 -24.672 1 98.19 231 THR B CA 1
ATOM 4167 C C . THR B 1 231 ? 12.781 -7.848 -25.828 1 98.19 231 THR B C 1
ATOM 4169 O O . THR B 1 231 ? 11.898 -7.398 -26.578 1 98.19 231 THR B O 1
ATOM 4172 N N . SER B 1 232 ? 13.242 -9.047 -25.953 1 98 232 SER B N 1
ATOM 4173 C CA . SER B 1 232 ? 12.758 -9.953 -27 1 98 232 SER B CA 1
ATOM 4174 C C . SER B 1 232 ? 11.289 -10.305 -26.781 1 98 232 SER B C 1
ATOM 4176 O O . SER B 1 232 ? 10.539 -10.469 -27.734 1 98 232 SER B O 1
ATOM 4178 N N . GLN B 1 233 ? 10.938 -10.453 -25.547 1 97.88 233 GLN B N 1
ATOM 4179 C CA . GLN B 1 233 ? 9.547 -10.766 -25.219 1 97.88 233 GLN B CA 1
ATOM 4180 C C . GLN B 1 233 ? 8.602 -9.695 -25.766 1 97.88 233 GLN B C 1
ATOM 4182 O O . GLN B 1 233 ? 7.488 -10 -26.188 1 97.88 233 GLN B O 1
ATOM 4187 N N . LEU B 1 234 ? 9.016 -8.445 -25.766 1 97.75 234 LEU B N 1
ATOM 4188 C CA . LEU B 1 234 ? 8.195 -7.328 -26.219 1 97.75 234 LEU B CA 1
ATOM 4189 C C . LEU B 1 234 ? 7.789 -7.52 -27.688 1 97.75 234 LEU B C 1
ATOM 4191 O O . LEU B 1 234 ? 6.797 -6.938 -28.141 1 97.75 234 LEU B O 1
ATOM 4195 N N . GLU B 1 235 ? 8.531 -8.344 -28.391 1 97.31 235 GLU B N 1
ATOM 4196 C CA . GLU B 1 235 ? 8.297 -8.523 -29.828 1 97.31 235 GLU B CA 1
ATOM 4197 C C . GLU B 1 235 ? 7.418 -9.742 -30.094 1 97.31 235 GLU B C 1
ATOM 4199 O O . GLU B 1 235 ? 7.008 -9.984 -31.219 1 97.31 235 GLU B O 1
ATOM 4204 N N . LEU B 1 236 ? 7.133 -10.477 -29.125 1 97.5 236 LEU B N 1
ATOM 4205 C CA . LEU B 1 236 ? 6.355 -11.695 -29.297 1 97.5 236 LEU B CA 1
ATOM 4206 C C . LEU B 1 236 ? 4.879 -11.375 -29.5 1 97.5 236 LEU B C 1
ATOM 4208 O O . LEU B 1 236 ? 4.371 -10.406 -28.938 1 97.5 236 LEU B O 1
ATOM 4212 N N . PRO B 1 237 ? 4.211 -12.172 -30.219 1 96.38 237 PRO B N 1
ATOM 4213 C CA . PRO B 1 237 ? 2.787 -11.906 -30.438 1 96.38 237 PRO B CA 1
ATOM 4214 C C . PRO B 1 237 ? 1.938 -12.164 -29.203 1 96.38 237 PRO B C 1
ATOM 4216 O O . PRO B 1 237 ? 2.264 -13.039 -28.391 1 96.38 237 PRO B O 1
ATOM 4219 N N . GLN B 1 238 ? 0.895 -11.406 -29.125 1 96.12 238 GLN B N 1
ATOM 4220 C CA . GLN B 1 238 ? -0.12 -11.648 -28.094 1 96.12 238 GLN B CA 1
ATOM 4221 C C . GLN B 1 238 ? -1.136 -12.688 -28.578 1 96.12 238 GLN B C 1
ATOM 4223 O O . GLN B 1 238 ? -1.31 -12.891 -29.781 1 96.12 238 GLN B O 1
ATOM 4228 N N . HIS B 1 239 ? -1.754 -13.312 -27.625 1 97.06 239 HIS B N 1
ATOM 4229 C CA . HIS B 1 239 ? -2.807 -14.289 -27.891 1 97.06 239 HIS B CA 1
ATOM 4230 C C . HIS B 1 239 ? -4.105 -13.906 -27.188 1 97.06 239 HIS B C 1
ATOM 4232 O O . HIS B 1 239 ? -4.141 -12.945 -26.422 1 97.06 239 HIS B O 1
ATOM 4238 N N . ASP B 1 240 ? -5.109 -14.68 -27.547 1 96.38 240 ASP B N 1
ATOM 4239 C CA . ASP B 1 240 ? -6.41 -14.422 -26.922 1 96.38 240 ASP B CA 1
ATOM 4240 C C . ASP B 1 240 ? -6.371 -14.695 -25.422 1 96.38 240 ASP B C 1
ATOM 4242 O O . ASP B 1 240 ? -5.688 -15.617 -24.984 1 96.38 240 ASP B O 1
ATOM 4246 N N . VAL B 1 241 ? -7.148 -13.906 -24.734 1 96.75 241 VAL B N 1
ATOM 4247 C CA . VAL B 1 241 ? -7.242 -14.07 -23.297 1 96.75 241 VAL B CA 1
ATOM 4248 C C . VAL B 1 241 ? -8.016 -15.352 -22.969 1 96.75 241 VAL B C 1
ATOM 4250 O O . VAL B 1 241 ? -9.055 -15.625 -23.562 1 96.75 241 VAL B O 1
ATOM 4253 N N . PRO B 1 242 ? -7.531 -16.125 -22.047 1 97.94 242 PRO B N 1
ATOM 4254 C CA . PRO B 1 242 ? -8.242 -17.344 -21.656 1 97.94 242 PRO B CA 1
ATOM 4255 C C . PRO B 1 242 ? -9.398 -17.078 -20.703 1 97.94 242 PRO B C 1
ATOM 4257 O O . PRO B 1 242 ? -9.602 -15.922 -20.281 1 97.94 242 PRO B O 1
ATOM 4260 N N . THR B 1 243 ? -10.094 -18.141 -20.422 1 97.88 243 THR B N 1
ATOM 4261 C CA . THR B 1 243 ? -11.141 -18.109 -19.406 1 97.88 243 THR B CA 1
ATOM 4262 C C . THR B 1 243 ? -10.75 -18.984 -18.219 1 97.88 243 THR B C 1
ATOM 4264 O O . THR B 1 243 ? -10.336 -20.141 -18.391 1 97.88 243 THR B O 1
ATOM 4267 N N . LEU B 1 244 ? -10.875 -18.391 -17.047 1 98.5 244 LEU B N 1
ATOM 4268 C CA . LEU B 1 244 ? -10.648 -19.172 -15.836 1 98.5 244 LEU B CA 1
ATOM 4269 C C . LEU B 1 244 ? -11.953 -19.781 -15.328 1 98.5 244 LEU B C 1
ATOM 4271 O O . LEU B 1 244 ? -12.859 -19.047 -14.914 1 98.5 244 LEU B O 1
ATOM 4275 N N . TRP B 1 245 ? -12.031 -21.078 -15.445 1 98.75 245 TRP B N 1
ATOM 4276 C CA . TRP B 1 245 ? -13.156 -21.812 -14.867 1 98.75 245 TRP B CA 1
ATOM 4277 C C . TRP B 1 245 ? -12.875 -22.188 -13.414 1 98.75 245 TRP B C 1
ATOM 4279 O O . TRP B 1 245 ? -11.812 -22.719 -13.102 1 98.75 245 TRP B O 1
ATOM 4289 N N . ILE B 1 246 ? -13.742 -21.828 -12.547 1 98.88 246 ILE B N 1
ATOM 4290 C CA . ILE B 1 246 ? -13.695 -22.188 -11.141 1 98.88 246 ILE B CA 1
ATOM 4291 C C . ILE B 1 246 ? -14.922 -23.031 -10.781 1 98.88 246 ILE B C 1
ATOM 4293 O O . ILE B 1 246 ? -16.047 -22.656 -11.102 1 98.88 246 ILE B O 1
ATOM 4297 N N . ASN B 1 247 ? -14.75 -24.141 -10.109 1 98.88 247 ASN B N 1
ATOM 4298 C CA . ASN B 1 247 ? -15.836 -25.062 -9.766 1 98.88 247 ASN B CA 1
ATOM 4299 C C . ASN B 1 247 ? -16.984 -24.344 -9.07 1 98.88 247 ASN B C 1
ATOM 4301 O O . ASN B 1 247 ? -16.859 -23.938 -7.914 1 98.88 247 ASN B O 1
ATOM 4305 N N . PRO B 1 248 ? -18.062 -24.234 -9.789 1 98.38 248 PRO B N 1
ATOM 4306 C CA . PRO B 1 248 ? -19.172 -23.438 -9.234 1 98.38 248 PRO B CA 1
ATOM 4307 C C . PRO B 1 248 ? -19.859 -24.141 -8.062 1 98.38 248 PRO B C 1
ATOM 4309 O O . PRO B 1 248 ? -20.656 -23.531 -7.352 1 98.38 248 PRO B O 1
ATOM 4312 N N . GLU B 1 249 ? -19.562 -25.344 -7.777 1 98.12 249 GLU B N 1
ATOM 4313 C CA . GLU B 1 249 ? -20.203 -26.109 -6.703 1 98.12 249 GLU B CA 1
ATOM 4314 C C . GLU B 1 249 ? -19.547 -25.828 -5.359 1 98.12 249 GLU B C 1
ATOM 4316 O O . GLU B 1 249 ? -20.094 -26.156 -4.305 1 98.12 249 GLU B O 1
ATOM 4321 N N . LYS B 1 250 ? -18.328 -25.281 -5.43 1 98.38 250 LYS B N 1
ATOM 4322 C CA . LYS B 1 250 ? -17.641 -24.969 -4.191 1 98.38 250 LYS B CA 1
ATOM 4323 C C . LYS B 1 250 ? -18.188 -23.688 -3.566 1 98.38 250 LYS B C 1
ATOM 4325 O O . LYS B 1 250 ? -18.234 -22.641 -4.227 1 98.38 250 LYS B O 1
ATOM 4330 N N . LYS B 1 251 ? -18.547 -23.797 -2.262 1 97.88 251 LYS B N 1
ATOM 4331 C CA . LYS B 1 251 ? -19.172 -22.672 -1.588 1 97.88 251 LYS B CA 1
ATOM 4332 C C . LYS B 1 251 ? -18.359 -22.234 -0.378 1 97.88 251 LYS B C 1
ATOM 4334 O O . LYS B 1 251 ? -18.656 -21.203 0.244 1 97.88 251 LYS B O 1
ATOM 4339 N N . ASN B 1 252 ? -17.375 -22.969 -0.06 1 98.5 252 ASN B N 1
ATOM 4340 C CA . ASN B 1 252 ? -16.453 -22.703 1.046 1 98.5 252 ASN B CA 1
ATOM 4341 C C . ASN B 1 252 ? -15.008 -22.609 0.569 1 98.5 252 ASN B C 1
ATOM 4343 O O . ASN B 1 252 ? -14.523 -23.516 -0.117 1 98.5 252 ASN B O 1
ATOM 4347 N N . PHE B 1 253 ? -14.336 -21.547 0.975 1 98.75 253 PHE B N 1
ATOM 4348 C CA . PHE B 1 253 ? -12.969 -21.281 0.535 1 98.75 253 PHE B CA 1
ATOM 4349 C C . PHE B 1 253 ? -12.07 -22.469 0.863 1 98.75 253 PHE B C 1
ATOM 4351 O O . PHE B 1 253 ? -11.227 -22.859 0.051 1 98.75 253 PHE B O 1
ATOM 4358 N N . TYR B 1 254 ? -12.32 -23.078 1.933 1 98.62 254 TYR B N 1
ATOM 4359 C CA . TYR B 1 254 ? -11.422 -24.094 2.475 1 98.62 254 TYR B CA 1
ATOM 4360 C C . TYR B 1 254 ? -11.625 -25.438 1.783 1 98.62 254 TYR B C 1
ATOM 4362 O O . TYR B 1 254 ? -10.883 -26.391 2.035 1 98.62 254 TYR B O 1
ATOM 4370 N N . ASP B 1 255 ? -12.516 -25.5 0.809 1 98.56 255 ASP B N 1
ATOM 4371 C CA . ASP B 1 255 ? -12.805 -26.75 0.113 1 98.56 255 ASP B CA 1
ATOM 4372 C C . ASP B 1 255 ? -12.102 -26.797 -1.24 1 98.56 255 ASP B C 1
ATOM 4374 O O . ASP B 1 255 ? -12.07 -27.844 -1.895 1 98.56 255 ASP B O 1
ATOM 4378 N N . PHE B 1 256 ? -11.453 -25.75 -1.695 1 98.81 256 PHE B N 1
ATOM 4379 C CA . PHE B 1 256 ? -10.875 -25.672 -3.031 1 98.81 256 PHE B CA 1
ATOM 4380 C C . PHE B 1 256 ? -9.547 -26.422 -3.088 1 98.81 256 PHE B C 1
ATOM 4382 O O . PHE B 1 256 ? -8.789 -26.406 -2.121 1 98.81 256 PHE B O 1
ATOM 4389 N N . ASP B 1 257 ? -9.273 -27.031 -4.141 1 98 257 ASP B N 1
ATOM 4390 C CA . ASP B 1 257 ? -7.953 -27.516 -4.543 1 98 257 ASP B CA 1
ATOM 4391 C C . ASP B 1 257 ? -7.707 -27.266 -6.027 1 98 257 ASP B C 1
ATOM 4393 O O . ASP B 1 257 ? -8.539 -26.672 -6.711 1 98 257 ASP B O 1
ATOM 4397 N N . ILE B 1 258 ? -6.566 -27.656 -6.5 1 98.44 258 ILE B N 1
ATOM 4398 C CA . ILE B 1 258 ? -6.145 -27.297 -7.852 1 98.44 258 ILE B CA 1
ATOM 4399 C C . ILE B 1 258 ? -7.113 -27.891 -8.867 1 98.44 258 ILE B C 1
ATOM 4401 O O . ILE B 1 258 ? -7.328 -27.312 -9.938 1 98.44 258 ILE B O 1
ATOM 4405 N N . SER B 1 259 ? -7.742 -29.016 -8.531 1 98.5 259 SER B N 1
ATOM 4406 C CA . SER B 1 259 ? -8.648 -29.672 -9.461 1 98.5 259 SER B CA 1
ATOM 4407 C C . SER B 1 259 ? -9.922 -28.859 -9.672 1 98.5 259 SER B C 1
ATOM 4409 O O . SER B 1 259 ? -10.688 -29.141 -10.594 1 98.5 259 SER B O 1
ATOM 4411 N N . ASP B 1 260 ? -10.117 -27.844 -8.922 1 98.88 260 ASP B N 1
ATOM 4412 C CA . ASP B 1 260 ? -11.305 -27 -9 1 98.88 260 ASP B CA 1
ATOM 4413 C C . ASP B 1 260 ? -11.078 -25.828 -9.953 1 98.88 260 ASP B C 1
ATOM 4415 O O . ASP B 1 260 ? -11.898 -24.906 -10.016 1 98.88 260 ASP B O 1
ATOM 4419 N N . PHE B 1 261 ? -9.977 -25.859 -10.664 1 98.88 261 PHE B N 1
ATOM 4420 C CA . PHE B 1 261 ? -9.648 -24.766 -11.57 1 98.88 261 PHE B CA 1
ATOM 4421 C C . PHE B 1 261 ? -9.258 -25.297 -12.945 1 98.88 261 PHE B C 1
ATOM 4423 O O . PHE B 1 261 ? -8.586 -26.328 -13.047 1 98.88 261 PHE B O 1
ATOM 4430 N N . LYS B 1 262 ? -9.656 -24.609 -13.977 1 98.75 262 LYS B N 1
ATOM 4431 C CA . LYS B 1 262 ? -9.219 -24.828 -15.352 1 98.75 262 LYS B CA 1
ATOM 4432 C C . LYS B 1 262 ? -8.977 -23.516 -16.078 1 98.75 262 LYS B C 1
ATOM 4434 O O . LYS B 1 262 ? -9.742 -22.562 -15.906 1 98.75 262 LYS B O 1
ATOM 4439 N N . LEU B 1 263 ? -7.969 -23.453 -16.766 1 98.5 263 LEU B N 1
ATOM 4440 C CA . LEU B 1 263 ? -7.699 -22.312 -17.641 1 98.5 263 LEU B CA 1
ATOM 4441 C C . LEU B 1 263 ? -7.965 -22.688 -19.094 1 98.5 263 LEU B C 1
ATOM 4443 O O . LEU B 1 263 ? -7.098 -23.25 -19.766 1 98.5 263 LEU B O 1
ATOM 4447 N N . ILE B 1 264 ? -9.07 -22.266 -19.609 1 98.56 264 ILE B N 1
ATOM 4448 C CA . ILE B 1 264 ? -9.586 -22.719 -20.891 1 98.56 264 ILE B CA 1
ATOM 4449 C C . ILE B 1 264 ? -9.117 -21.797 -22 1 98.56 264 ILE B C 1
ATOM 4451 O O . ILE B 1 264 ? -9.305 -20.578 -21.922 1 98.56 264 ILE B O 1
ATOM 4455 N N . GLY B 1 265 ? -8.461 -22.375 -23 1 98 265 GLY B N 1
ATOM 4456 C CA . GLY B 1 265 ? -8.062 -21.625 -24.172 1 98 265 GLY B CA 1
ATOM 4457 C C . GLY B 1 265 ? -6.777 -20.828 -23.969 1 98 265 GLY B C 1
ATOM 4458 O O . GLY B 1 265 ? -6.539 -19.828 -24.641 1 98 265 GLY B O 1
ATOM 4459 N N . TYR B 1 266 ? -6.062 -21.219 -23.031 1 97.81 266 TYR B N 1
ATOM 4460 C CA . TYR B 1 266 ? -4.828 -20.484 -22.75 1 97.81 266 TYR B CA 1
ATOM 4461 C C . TYR B 1 266 ? -3.75 -20.828 -23.781 1 97.81 266 TYR B C 1
ATOM 4463 O O . TYR B 1 266 ? -3.17 -21.906 -23.734 1 97.81 266 TYR B O 1
ATOM 4471 N N . GLU B 1 267 ? -3.551 -19.906 -24.688 1 97.5 267 GLU B N 1
ATOM 4472 C CA . GLU B 1 267 ? -2.414 -19.906 -25.594 1 97.5 267 GLU B CA 1
ATOM 4473 C C . GLU B 1 267 ? -1.386 -18.844 -25.203 1 97.5 267 GLU B C 1
ATOM 4475 O O . GLU B 1 267 ? -1.75 -17.734 -24.781 1 97.5 267 GLU B O 1
ATOM 4480 N N . HIS B 1 268 ? -0.156 -19.25 -25.312 1 97.19 268 HIS B N 1
ATOM 4481 C CA . HIS B 1 268 ? 0.881 -18.328 -24.875 1 97.19 268 HIS B CA 1
ATOM 4482 C C . HIS B 1 268 ? 2.156 -18.5 -25.688 1 97.19 268 HIS B C 1
ATOM 4484 O O . HIS B 1 268 ? 2.311 -19.5 -26.406 1 97.19 268 HIS B O 1
ATOM 4490 N N . GLY B 1 269 ? 3.01 -17.531 -25.594 1 96.75 269 GLY B N 1
ATOM 4491 C CA . GLY B 1 269 ? 4.352 -17.641 -26.141 1 96.75 269 GLY B CA 1
ATOM 4492 C C . GLY B 1 269 ? 5.219 -18.641 -25.391 1 96.75 269 GLY B C 1
ATOM 4493 O O . GLY B 1 269 ? 4.723 -19.406 -24.578 1 96.75 269 GLY B O 1
ATOM 4494 N N . PRO B 1 270 ? 6.488 -18.609 -25.734 1 96.31 270 PRO B N 1
ATOM 4495 C CA . PRO B 1 270 ? 7.398 -19.609 -25.156 1 96.31 270 PRO B CA 1
ATOM 4496 C C . PRO B 1 270 ? 7.695 -19.344 -23.688 1 96.31 270 PRO B C 1
ATOM 4498 O O . PRO B 1 270 ? 7.457 -18.234 -23.188 1 96.31 270 PRO B O 1
ATOM 4501 N N . PHE B 1 271 ? 8.172 -20.344 -23.094 1 94.5 271 PHE B N 1
ATOM 4502 C CA . PHE B 1 271 ? 8.812 -20.156 -21.797 1 94.5 271 PHE B CA 1
ATOM 4503 C C . PHE B 1 271 ? 10.094 -19.359 -21.938 1 94.5 271 PHE B C 1
ATOM 4505 O O . PHE B 1 271 ? 10.945 -19.672 -22.781 1 94.5 271 PHE B O 1
ATOM 4512 N N . ILE B 1 272 ? 10.156 -18.297 -21.219 1 94.81 272 ILE B N 1
ATOM 4513 C CA . ILE B 1 272 ? 11.359 -17.484 -21.219 1 94.81 272 ILE B CA 1
ATOM 4514 C C . ILE B 1 272 ? 12.164 -17.766 -19.953 1 94.81 272 ILE B C 1
ATOM 4516 O O . ILE B 1 272 ? 11.719 -17.469 -18.844 1 94.81 272 ILE B O 1
ATOM 4520 N N . ARG B 1 273 ? 13.344 -18.297 -20.141 1 92.12 273 ARG B N 1
ATOM 4521 C CA . ARG B 1 273 ? 14.203 -18.656 -19.016 1 92.12 273 ARG B CA 1
ATOM 4522 C C . ARG B 1 273 ? 14.906 -17.422 -18.469 1 92.12 273 ARG B C 1
ATOM 4524 O O . ARG B 1 273 ? 15.625 -16.734 -19.188 1 92.12 273 ARG B O 1
ATOM 4531 N N . LEU B 1 274 ? 14.68 -17.156 -17.203 1 94.06 274 LEU B N 1
ATOM 4532 C CA . LEU B 1 274 ? 15.32 -16.062 -16.484 1 94.06 274 LEU B CA 1
ATOM 4533 C C . LEU B 1 274 ? 16.047 -16.578 -15.25 1 94.06 274 LEU B C 1
ATOM 4535 O O . LEU B 1 274 ? 15.445 -17.219 -14.398 1 94.06 274 LEU B O 1
ATOM 4539 N N . PRO B 1 275 ? 17.344 -16.266 -15.234 1 91.62 275 PRO B N 1
ATOM 4540 C CA . PRO B 1 275 ? 18.062 -16.719 -14.031 1 91.62 275 PRO B CA 1
ATOM 4541 C C . PRO B 1 275 ? 17.531 -16.078 -12.758 1 91.62 275 PRO B C 1
ATOM 4543 O O . PRO B 1 275 ? 17.141 -14.906 -12.766 1 91.62 275 PRO B O 1
ATOM 4546 N N . ILE B 1 276 ? 17.594 -16.828 -11.68 1 87.06 276 ILE B N 1
ATOM 4547 C CA . ILE B 1 276 ? 17.062 -16.344 -10.406 1 87.06 276 ILE B CA 1
ATOM 4548 C C . ILE B 1 276 ? 18.172 -15.648 -9.617 1 87.06 276 ILE B C 1
ATOM 4550 O O . ILE B 1 276 ? 19.281 -16.188 -9.508 1 87.06 276 ILE B O 1
ATOM 4554 N N . ALA B 1 277 ? 17.938 -14.422 -9.258 1 86.88 277 ALA B N 1
ATOM 4555 C CA . ALA B 1 277 ? 18.812 -13.719 -8.32 1 86.88 277 ALA B CA 1
ATOM 4556 C C . ALA B 1 277 ? 18.391 -13.984 -6.875 1 86.88 277 ALA B C 1
ATOM 4558 O O . ALA B 1 277 ? 17.203 -14 -6.559 1 86.88 277 ALA B O 1
ATOM 4559 N N . ILE B 1 278 ? 19.359 -14.25 -5.977 1 79.94 278 ILE B N 1
ATOM 4560 C CA . ILE B 1 278 ? 19.078 -14.641 -4.602 1 79.94 278 ILE B CA 1
ATOM 4561 C C . ILE B 1 278 ? 19.547 -13.547 -3.645 1 79.94 278 ILE B C 1
ATOM 4563 O O . ILE B 1 278 ? 20.625 -12.992 -3.809 1 79.94 278 ILE B O 1
#

Solvent-accessible surface area (backbone atoms only — not comparable to full-atom values): 29940 Å² total; per-residue (Å²): 126,36,68,38,41,54,56,49,48,50,48,51,52,44,29,74,74,69,30,49,57,46,78,92,49,80,62,86,35,22,33,88,87,65,46,75,51,40,37,26,28,38,79,61,46,76,47,80,39,73,60,87,58,64,51,49,56,18,40,30,58,65,68,59,66,56,30,50,50,50,47,41,37,32,65,63,62,27,39,32,50,50,62,68,38,46,76,72,71,42,62,84,61,61,85,42,49,44,95,87,44,23,30,47,57,20,57,6,35,45,38,48,43,62,53,35,79,55,95,88,37,68,32,22,51,54,60,49,44,56,51,37,56,71,75,44,36,64,45,73,75,42,64,51,64,44,75,47,73,74,39,53,88,48,26,61,53,78,65,36,70,26,36,41,39,42,40,48,51,88,62,15,41,26,40,38,36,38,23,46,44,33,44,55,84,59,50,37,58,45,50,53,33,31,54,50,51,51,50,53,51,53,17,58,45,73,70,34,42,80,30,43,40,31,42,38,28,39,34,39,27,43,43,64,87,41,48,64,62,52,57,56,43,70,72,44,63,75,34,64,70,40,43,78,46,61,52,82,84,60,59,50,80,82,70,66,54,72,88,40,50,46,69,48,71,69,46,54,37,59,78,77,91,66,86,70,69,83,128,36,66,38,40,54,57,48,48,52,48,52,50,44,29,74,74,68,30,47,55,45,76,92,50,81,61,86,35,21,34,90,87,65,47,74,51,40,38,26,30,37,79,61,47,75,48,81,40,73,59,86,57,64,52,48,56,17,40,29,60,65,69,58,67,55,30,50,50,50,48,41,37,31,65,64,61,25,37,32,49,49,61,67,38,46,76,72,73,42,62,86,61,62,86,42,48,43,95,86,42,24,29,48,55,20,55,6,36,45,37,50,43,62,54,35,79,55,95,88,37,68,33,21,52,55,61,49,43,58,51,37,56,71,75,44,36,61,46,73,75,46,64,50,65,45,74,47,72,74,38,53,89,49,26,61,55,78,64,36,70,28,38,42,37,43,40,47,51,87,61,15,41,27,40,38,37,37,22,48,44,33,45,54,85,59,50,36,57,46,50,54,34,31,54,49,51,52,50,53,51,52,17,58,46,72,71,35,42,81,30,43,41,30,43,37,29,40,35,37,26,42,43,64,87,42,48,63,65,53,56,54,43,70,71,43,64,77,34,63,69,37,44,78,47,60,51,82,83,59,61,50,80,82,73,67,54,72,88,40,53,46,70,48,71,68,45,54,35,58,77,76,90,64,88,72,68,82

Organism: NCBI:txid2884420

Radius of gyration: 23.22 Å; Cα contacts (8 Å, |Δi|>4): 1163; chains: 2; bounding box: 56×65×60 Å

Secondary structure (DSSP, 8-state):
--HHHHHHHHHHHHHHHHPEE-TTS--S-B-TTS-B--EEEEEEEEEEE-SSS----SSS---HHHHHHHHIIIIIS---BHHHHHTTT--GGGGG--TTSB-BS-THHHHH---EEETTEEE-HHHHHHHHHHH-TT-S-EEEES--GGGGGGBSS--SEEEEEEEEETTEEEEEEEEEEEETTTHHHHHHHHHHHHHHHHHHHHTPEEEEEEEEEEEEEEEGGGHHHHHHHTTSPP----EEEE-TT--SGGG--GGGEEEET---------PP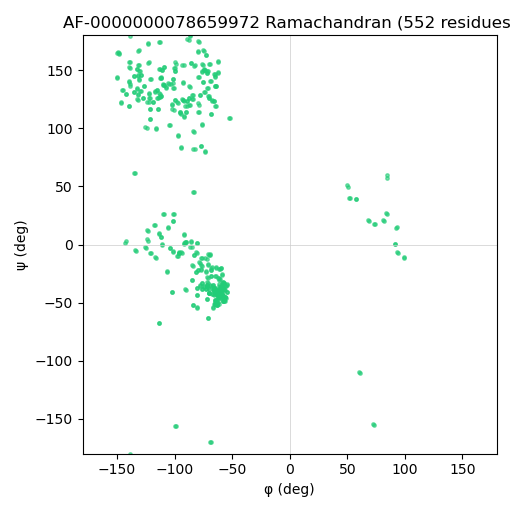P-/--HHHHHHHHHHHHHHHHPEE-TTS--S-B-TTS-B--EEEEEEEEEEE-SSS----SSS---HHHHHHHHIIIIIS---BHHHHHTTT--GGGGG--TTSB-BS-THHHHH---EEETTEEE-HHHHHHHHHHH-TT-S-EEEES--GGGGGGBSS--SEEEEEEEEETTEEEEEEEEEEEETTTHHHHHHHHHHHHHHHHHHHHTPEEEEEEEEEEEEEEEGGGHHHHHHHTTSPP----EEEE-TT--SGGG--GGGEEEET----PPPP-PPP-